Protein AF-0000000068948460 (afdb_homodimer)

Solvent-accessible surface area (backbone atoms only — not comparable to full-atom values): 25593 Å² total; per-residue (Å²): 112,71,64,58,38,42,52,25,38,50,47,55,55,41,51,54,50,47,38,38,73,64,47,49,71,36,30,69,65,55,46,13,61,72,62,70,48,58,57,69,59,41,47,48,51,50,51,50,37,36,75,71,16,40,33,46,70,44,74,59,69,61,24,33,40,72,32,43,29,52,32,54,46,27,47,52,35,49,69,41,37,93,54,56,53,72,43,44,67,58,47,51,52,50,19,66,74,63,40,28,12,25,36,36,31,31,71,51,90,83,24,24,32,29,49,40,60,43,67,24,77,47,92,79,49,45,82,80,54,31,23,42,74,42,52,31,81,34,31,22,43,22,38,16,50,52,44,71,44,54,68,68,56,42,53,57,66,48,58,92,54,84,46,78,68,69,30,94,56,25,67,50,47,68,67,60,43,51,50,51,35,55,55,21,52,75,71,60,40,22,74,26,74,9,13,61,42,70,62,36,21,29,39,9,33,55,41,62,54,83,76,32,70,34,17,41,28,44,30,25,43,37,84,61,33,73,76,38,46,70,60,46,46,52,54,47,50,52,48,45,54,50,53,39,51,57,58,59,47,70,75,100,113,72,64,58,39,42,51,25,37,51,46,53,54,42,50,54,50,46,37,40,73,64,47,48,71,36,29,70,65,56,48,14,62,72,64,70,50,58,56,70,60,42,47,46,52,48,50,52,38,35,76,70,16,41,32,45,69,44,75,60,69,60,24,34,40,73,33,42,29,53,32,53,46,26,46,52,35,50,69,40,36,92,53,56,55,74,42,44,67,58,47,50,51,52,19,66,74,65,41,28,14,26,36,36,30,31,72,51,92,83,23,25,32,27,51,40,62,44,68,24,77,48,93,78,53,45,81,80,56,31,24,42,74,42,51,30,81,34,30,23,42,21,37,16,51,52,44,72,44,53,69,69,56,42,52,58,66,49,57,92,54,84,46,77,69,70,30,92,55,25,65,50,46,68,66,60,43,52,51,52,35,53,54,20,53,75,72,60,41,21,76,26,75,8,14,61,43,70,62,35,20,30,38,9,32,54,42,60,55,83,75,33,70,32,17,41,30,43,30,23,43,38,83,61,35,72,76,36,45,71,63,46,45,53,53,49,48,52,49,45,53,51,53,40,51,57,58,58,48,71,74,102

Organism: Cupriavidus necator (strain ATCC 17699 / DSM 428 / KCTC 22496 / NCIMB 10442 / H16 / Stanier 337) (NCBI:txid381666)

Radius of gyration: 26.96 Å; Cα contacts (8 Å, |Δi|>4): 967; chains: 2; bounding box: 50×81×61 Å

pLDDT: mean 92.2, std 10.58, range [28.61, 98.75]

Secondary structure (DSSP, 8-state):
-HHHHHHHHHHHHHHHHHHHHH-S-B-HHHHHHHHT--HHHHHHHHHHHHHTTSEEEETTTTEEEE-THHHHHHHHHHHT-TTHHHHHHHHHHHHHHH-SEEEEEEEETTEEEEEEEE--SSSS-----TT-EEETTTSHHHHHHHHTS-HHHHHHHHTT-----SSTT----HHHHHHHHHHHHHHT-EEEESSSSTTEEEEEEEEEETTEEEEEEEEEEHHHHHHHHHHHHHHHHHHHHHHHHHHHHTT-/-HHHHHHHHHHHHHHHHHHHHH-S-B-HHHHHHHTT--HHHHHHHHHHHHHTTSEEEETTTTEEEE-THHHHHHHHHHTT-TTHHHHHHHHHHHHHHH-SEEEEEEEETTEEEEEEEE--SSSS-----TT-EEETTTSHHHHHHHHTS-HHHHHHHHTT-----SSTT----HHHHHHHHHHHHHHT-EEEESSSSTTEEEEEEEEEETTEEEEEEEEEEHHHHHHHHHHHHHHHHHHHHHHHHHHHHTT-

Sequence (504 aa):
MSGVTVTAIERVIDILEAFQANQRPLSLTELAEAIDIPKSTCHAIVSTLMARGYLYSLTRPRALYPTRRIYDVARDITEKDPFVERATPVLERLRDATRETVILGKRQGESVIYLQVIEGVHAIRYTAKPGEFKPLHSSSIGKAILGGLKEQELRGWLAGRELPAITMATKTDPEALVRDIQESRRAGYFVTRGENVSDVWAVATFLTLNNETLAIAVAGPKNRMETCIPECAKVLVATCSFLSRQVAGNHAMSGVTVTAIERVIDILEAFQANQRPLSLTELAEAIDIPKSTCHAIVSTLMARGYLYSLTRPRALYPTRRIYDVARDITEKDPFVERATPVLERLRDATRETVILGKRQGESVIYLQVIEGVHAIRYTAKPGEFKPLHSSSIGKAILGGLKEQELRGWLAGRELPAITMATKTDPEALVRDIQESRRAGYFVTRGENVSDVWAVATFLTLNNETLAIAVAGPKNRMETCIPECAKVLVATCSFLSRQVAGNHA

Foldseek 3Di:
DVVVVVVLVVLLVQQVVLCVVVVDWAALVRSCVSSVHDSVSSCVSVVVCVVVQQKDFDVVPTTIDGDCVVVVVVVVVLCVDPDCVLLVVLQVVLLVVLQAKKWKWADDPQWIFTQDIDGGDDPAYDDDDGGDTHGLQQDQFSLQNLLPDDPVVSVVVPVPDFDDQQDPQADGDSVVSSVQSVVCNVVQKHKHQCRNHNQKIKIKHWADAPNGIMMMMGMTGNVSCVVCVVVSNVSRSVSRVVSNVVRVVVVD/DVVVVVVLVVLLVQQVVLCVVVVDWAALVRSCVSSVHDSVSSVVSVVVCVVVQQKDFDVVPTTIDGDCVVVVVVVVVLCVDPDCVLLVVLQVVLLVVLLAKKWKWADDPQWIFTQDIDGGDDPAYDDDDGGDTHGLQQDQFSLQNLLPDDPVVSVVVVVPDFDDQQDPQADGDSVVSSVQSVVQNVVQKHKHDCRNHNQKIKIKHWADAPNGIMMMMGMTGNVSCVVCVVVSNVSRSVSRVVSNVVRVVVVD

Nearest PDB structures (foldseek):
  2ia2-assembly3_D  TM=8.130E-01  e=1.256E-18  Rhodococcus jostii RHA1
  2ia2-assembly1_A  TM=6.547E-01  e=3.029E-18  Rhodococcus jostii RHA1
  3r4k-assembly1_B  TM=6.629E-01  e=1.476E-17  Ruegeria sp. TM1040
  2ia2-assembly3_B  TM=6.607E-01  e=3.356E-17  Rhodococcus jostii RHA1
  2g7u-assembly1_A  TM=6.391E-01  e=4.002E-17  Rhodococcus jostii RHA1

Structure (mmCIF, N/CA/C/O backbone):
data_AF-0000000068948460-model_v1
#
loop_
_entity.id
_entity.type
_entity.pdbx_description
1 polymer 'Transcriptional regulator'
#
loop_
_atom_site.group_PDB
_atom_site.id
_atom_site.type_symbol
_atom_site.label_atom_id
_atom_site.label_alt_id
_atom_site.label_comp_id
_atom_site.label_asym_id
_atom_site.label_entity_id
_atom_site.label_seq_id
_atom_site.pdbx_PDB_ins_code
_atom_site.Cartn_x
_atom_site.Cartn_y
_atom_site.Cartn_z
_atom_site.occupancy
_atom_site.B_iso_or_equiv
_atom_site.auth_seq_id
_atom_site.auth_comp_id
_atom_site.auth_asym_id
_atom_site.auth_atom_id
_atom_site.pdbx_PDB_model_num
ATOM 1 N N . MET A 1 1 ? 28.297 0.39 -9.852 1 42.97 1 MET A N 1
ATOM 2 C CA . MET A 1 1 ? 27.172 1.278 -10.117 1 42.97 1 MET A CA 1
ATOM 3 C C . MET A 1 1 ? 25.859 0.529 -9.992 1 42.97 1 MET A C 1
ATOM 5 O O . MET A 1 1 ? 24.906 1.023 -9.375 1 42.97 1 MET A O 1
ATOM 9 N N . SER A 1 2 ? 25.734 -0.69 -10.68 1 52.06 2 SER A N 1
ATOM 10 C CA . SER A 1 2 ? 24.562 -1.553 -10.703 1 52.06 2 SER A CA 1
ATOM 11 C C . SER A 1 2 ? 24.266 -2.117 -9.312 1 52.06 2 SER A C 1
ATOM 13 O O . SER A 1 2 ? 23.125 -2.127 -8.875 1 52.06 2 SER A O 1
ATOM 15 N N . GLY A 1 3 ? 25.328 -2.436 -8.586 1 53.69 3 GLY A N 1
ATOM 16 C CA . GLY A 1 3 ? 25.219 -3.027 -7.258 1 53.69 3 GLY A CA 1
ATOM 17 C C . GLY A 1 3 ? 24.688 -2.062 -6.215 1 53.69 3 GLY A C 1
ATOM 18 O O . GLY A 1 3 ? 23.859 -2.434 -5.383 1 53.69 3 GLY A O 1
ATOM 19 N N . VAL A 1 4 ? 25.188 -0.771 -6.285 1 52.81 4 VAL A N 1
ATOM 20 C CA . VAL A 1 4 ? 24.797 0.245 -5.316 1 52.81 4 VAL A CA 1
ATOM 21 C C . VAL A 1 4 ? 23.312 0.573 -5.477 1 52.81 4 VAL A C 1
ATOM 23 O O . VAL A 1 4 ? 22.594 0.731 -4.488 1 52.81 4 VAL A O 1
ATOM 26 N N . THR A 1 5 ? 22.938 0.615 -6.727 1 59.31 5 THR A N 1
ATOM 27 C CA . THR A 1 5 ? 21.547 0.911 -7.02 1 59.31 5 THR A CA 1
ATOM 28 C C . THR A 1 5 ? 20.625 -0.177 -6.461 1 59.31 5 THR A C 1
ATOM 30 O O . THR A 1 5 ? 19.609 0.122 -5.848 1 59.31 5 THR A O 1
ATOM 33 N N . VAL A 1 6 ? 21.125 -1.423 -6.527 1 62.31 6 VAL A N 1
ATOM 34 C CA . VAL A 1 6 ? 20.344 -2.557 -6.043 1 62.31 6 VAL A CA 1
ATOM 35 C C . VAL A 1 6 ? 20.203 -2.479 -4.527 1 62.31 6 VAL A C 1
ATOM 37 O O . VAL A 1 6 ? 19.109 -2.691 -3.986 1 62.31 6 VAL A O 1
ATOM 40 N N . THR A 1 7 ? 21.297 -2.076 -3.943 1 70.5 7 THR A N 1
ATOM 41 C CA . THR A 1 7 ? 21.297 -2.027 -2.486 1 70.5 7 THR A CA 1
ATOM 42 C C . THR A 1 7 ? 20.344 -0.954 -1.979 1 70.5 7 THR A C 1
ATOM 44 O O . THR A 1 7 ? 19.578 -1.186 -1.031 1 70.5 7 THR A O 1
ATOM 47 N N . ALA A 1 8 ? 20.375 0.168 -2.65 1 70.31 8 ALA A N 1
ATOM 48 C CA . ALA A 1 8 ? 19.531 1.269 -2.195 1 70.31 8 ALA A CA 1
ATOM 49 C C . ALA A 1 8 ? 18.062 0.947 -2.404 1 70.31 8 ALA A C 1
ATOM 51 O O . ALA A 1 8 ? 17.219 1.291 -1.57 1 70.31 8 ALA A O 1
ATOM 52 N N . ILE A 1 9 ? 17.734 0.238 -3.457 1 73.88 9 ILE A N 1
ATOM 53 C CA . ILE A 1 9 ? 16.375 -0.184 -3.746 1 73.88 9 ILE A CA 1
ATOM 54 C C . ILE A 1 9 ? 15.867 -1.093 -2.631 1 73.88 9 ILE A C 1
ATOM 56 O O . ILE A 1 9 ? 14.758 -0.905 -2.123 1 73.88 9 ILE A O 1
ATOM 60 N N . GLU A 1 10 ? 16.688 -1.976 -2.238 1 84.12 10 GLU A N 1
ATOM 61 C CA . GLU A 1 10 ? 16.328 -2.93 -1.193 1 84.12 10 GLU A CA 1
ATOM 62 C C . GLU A 1 10 ? 16.047 -2.221 0.13 1 84.12 10 GLU A C 1
ATOM 64 O O . GLU A 1 10 ? 15.172 -2.631 0.892 1 84.12 10 GLU A O 1
ATOM 69 N N . ARG A 1 11 ? 16.656 -1.137 0.265 1 86.81 11 ARG A N 1
ATOM 70 C CA . ARG A 1 11 ? 16.547 -0.446 1.547 1 86.81 11 ARG A CA 1
ATOM 71 C C . ARG A 1 11 ? 15.18 0.2 1.713 1 86.81 11 ARG A C 1
ATOM 73 O O . ARG A 1 11 ? 14.633 0.23 2.816 1 86.81 11 ARG A O 1
ATOM 80 N N . VAL A 1 12 ? 14.617 0.706 0.635 1 89.19 12 VAL A N 1
ATOM 81 C CA . VAL A 1 12 ? 13.297 1.318 0.719 1 89.19 12 VAL A CA 1
ATOM 82 C C . VAL A 1 12 ? 12.258 0.264 1.109 1 89.19 12 VAL A C 1
ATOM 84 O O . VAL A 1 12 ? 11.438 0.492 2.002 1 89.19 12 VAL A O 1
ATOM 87 N N . ILE A 1 13 ? 12.359 -0.851 0.487 1 92.25 13 ILE A N 1
ATOM 88 C CA . ILE A 1 13 ? 11.461 -1.96 0.782 1 92.25 13 ILE A CA 1
ATOM 89 C C . ILE A 1 13 ? 11.672 -2.428 2.221 1 92.25 13 ILE A C 1
ATOM 91 O O . ILE A 1 13 ? 10.703 -2.658 2.953 1 92.25 13 ILE A O 1
ATOM 95 N N . ASP A 1 14 ? 12.93 -2.521 2.617 1 94.38 14 ASP A N 1
ATOM 96 C CA . ASP A 1 14 ? 13.266 -2.938 3.977 1 94.38 14 ASP A CA 1
ATOM 97 C C . ASP A 1 14 ? 12.648 -1.994 5.008 1 94.38 14 ASP A C 1
ATOM 99 O O . ASP A 1 14 ? 12.172 -2.436 6.055 1 94.38 14 ASP A O 1
ATOM 103 N N . ILE A 1 15 ? 12.617 -0.744 4.723 1 94.25 15 ILE A N 1
ATOM 104 C CA . ILE A 1 15 ? 12.062 0.254 5.629 1 94.25 15 ILE A CA 1
ATOM 105 C C . ILE A 1 15 ? 10.562 0.035 5.785 1 94.25 15 ILE A C 1
ATOM 107 O O . ILE A 1 15 ? 10.039 0.006 6.902 1 94.25 15 ILE A O 1
ATOM 111 N N . LEU A 1 16 ? 9.906 -0.125 4.676 1 94.75 16 LEU A N 1
ATOM 112 C CA . LEU A 1 16 ? 8.461 -0.341 4.727 1 94.75 16 LEU A CA 1
ATOM 113 C C . LEU A 1 16 ? 8.133 -1.637 5.457 1 94.75 16 LEU A C 1
ATOM 115 O O . LEU A 1 16 ? 7.219 -1.671 6.285 1 94.75 16 LEU A O 1
ATOM 119 N N . GLU A 1 17 ? 8.891 -2.645 5.188 1 96 17 GLU A N 1
ATOM 120 C CA . GLU A 1 17 ? 8.664 -3.93 5.84 1 96 17 GLU A CA 1
ATOM 121 C C . GLU A 1 17 ? 8.977 -3.854 7.332 1 96 17 GLU A C 1
ATOM 123 O O . GLU A 1 17 ? 8.367 -4.555 8.141 1 96 17 GLU A O 1
ATOM 128 N N . ALA A 1 18 ? 9.938 -3.037 7.73 1 96.88 18 ALA A N 1
ATOM 129 C CA . ALA A 1 18 ? 10.227 -2.822 9.148 1 96.88 18 ALA A CA 1
ATOM 130 C C . ALA A 1 18 ? 9.023 -2.223 9.867 1 96.88 18 ALA A C 1
ATOM 132 O O . ALA A 1 18 ? 8.688 -2.646 10.977 1 96.88 18 ALA A O 1
ATOM 133 N N . PHE A 1 19 ? 8.391 -1.254 9.258 1 97.12 19 PHE A N 1
ATOM 134 C CA . PHE A 1 19 ? 7.195 -0.672 9.859 1 97.12 19 PHE A CA 1
ATOM 135 C C . PHE A 1 19 ? 6.062 -1.688 9.898 1 97.12 19 PHE A C 1
ATOM 137 O O . PHE A 1 19 ? 5.293 -1.729 10.867 1 97.12 19 PHE A O 1
ATOM 144 N N . GLN A 1 20 ? 5.922 -2.457 8.852 1 96.19 20 GLN A N 1
ATOM 145 C CA . GLN A 1 20 ? 4.914 -3.51 8.836 1 96.19 20 GLN A CA 1
ATOM 146 C C . GLN A 1 20 ? 5.109 -4.477 10 1 96.19 20 GLN A C 1
ATOM 148 O O . GLN A 1 20 ? 4.152 -4.824 10.695 1 96.19 20 GLN A O 1
ATOM 153 N N . ALA A 1 21 ? 6.336 -4.855 10.219 1 95.69 21 ALA A N 1
ATOM 154 C CA . ALA A 1 21 ? 6.672 -5.863 11.227 1 95.69 21 ALA A CA 1
ATOM 155 C C . ALA A 1 21 ? 6.492 -5.312 12.633 1 95.69 21 ALA A C 1
ATOM 157 O O . ALA A 1 21 ? 6.047 -6.031 13.539 1 95.69 21 ALA A O 1
ATOM 158 N N . ASN A 1 22 ? 6.848 -4.062 12.875 1 95 22 ASN A N 1
ATOM 159 C CA . ASN A 1 22 ? 6.859 -3.494 14.219 1 95 22 ASN A CA 1
ATOM 160 C C . ASN A 1 22 ? 5.504 -2.893 14.578 1 95 22 ASN A C 1
ATOM 162 O O . ASN A 1 22 ? 5.145 -2.83 15.758 1 95 22 ASN A O 1
ATOM 166 N N . GLN A 1 23 ? 4.805 -2.363 13.586 1 92.88 23 GLN A N 1
ATOM 167 C CA . GLN A 1 23 ? 3.438 -1.877 13.742 1 92.88 23 GLN A CA 1
ATOM 168 C C . GLN A 1 23 ? 3.373 -0.74 14.758 1 92.88 23 GLN A C 1
ATOM 170 O O . GLN A 1 23 ? 2.471 -0.703 15.594 1 92.88 23 GLN A O 1
ATOM 175 N N . ARG A 1 24 ? 4.379 0.032 14.828 1 93.69 24 ARG A N 1
ATOM 176 C CA . ARG A 1 24 ? 4.484 1.216 15.672 1 93.69 24 ARG A CA 1
ATOM 177 C C . ARG A 1 24 ? 5.5 2.205 15.109 1 93.69 24 ARG A C 1
ATOM 179 O O . ARG A 1 24 ? 6.324 1.843 14.266 1 93.69 24 ARG A O 1
ATOM 186 N N . PRO A 1 25 ? 5.477 3.484 15.578 1 96.31 25 PRO A N 1
ATOM 187 C CA . PRO A 1 25 ? 6.535 4.414 15.172 1 96.31 25 PRO A CA 1
ATOM 188 C C . PRO A 1 25 ? 7.926 3.949 15.609 1 96.31 25 PRO A C 1
ATOM 190 O O . PRO A 1 25 ? 8.078 3.363 16.688 1 96.31 25 PRO A O 1
ATOM 193 N N . LEU A 1 26 ? 8.891 4.234 14.789 1 97.56 26 LEU A N 1
ATOM 194 C CA . LEU A 1 26 ? 10.273 3.859 15.062 1 97.56 26 LEU A CA 1
ATOM 195 C C . LEU A 1 26 ? 11.188 5.078 15.008 1 97.56 26 LEU A C 1
ATOM 197 O O . LEU A 1 26 ? 11.031 5.938 14.141 1 97.56 26 LEU A O 1
ATOM 201 N N . SER A 1 27 ? 12.109 5.141 15.93 1 97.44 27 SER A N 1
ATOM 202 C CA . SER A 1 27 ? 13.156 6.152 15.82 1 97.44 27 SER A CA 1
ATOM 203 C C . SER A 1 27 ? 14.102 5.844 14.656 1 97.44 27 SER A C 1
ATOM 205 O O . SER A 1 27 ? 14.102 4.73 14.133 1 97.44 27 SER A O 1
ATOM 207 N N . LEU A 1 28 ? 14.836 6.871 14.336 1 96.5 28 LEU A N 1
ATOM 208 C CA . LEU A 1 28 ? 15.836 6.656 13.289 1 96.5 28 LEU A CA 1
ATOM 209 C C . LEU A 1 28 ? 16.797 5.539 13.68 1 96.5 28 LEU A C 1
ATOM 211 O O . LEU A 1 28 ? 17.172 4.711 12.844 1 96.5 28 LEU A O 1
ATOM 215 N N . THR A 1 29 ? 17.109 5.5 14.93 1 96.81 29 THR A N 1
ATOM 216 C CA . THR A 1 29 ? 18.031 4.48 15.438 1 96.81 29 THR A CA 1
ATOM 217 C C . THR A 1 29 ? 17.391 3.096 15.367 1 96.81 29 THR A C 1
ATOM 219 O O . THR A 1 29 ? 18 2.145 14.883 1 96.81 29 THR A O 1
ATOM 222 N N . GLU A 1 30 ? 16.172 2.967 15.812 1 97.25 30 GLU A N 1
ATOM 223 C CA . GLU A 1 30 ? 15.461 1.697 15.75 1 97.25 30 GLU A CA 1
ATOM 224 C C . GLU A 1 30 ? 15.305 1.216 14.312 1 97.25 30 GLU A C 1
ATOM 226 O O . GLU A 1 30 ? 15.43 0.021 14.039 1 97.25 30 GLU A O 1
ATOM 231 N N . LEU A 1 31 ? 15.039 2.133 13.477 1 96.38 31 LEU A N 1
ATOM 232 C CA . LEU A 1 31 ? 14.836 1.803 12.07 1 96.38 31 LEU A CA 1
ATOM 233 C C . LEU A 1 31 ? 16.141 1.303 11.445 1 96.38 31 LEU A C 1
ATOM 235 O O . LEU A 1 31 ? 16.141 0.285 10.75 1 96.38 31 LEU A O 1
ATOM 239 N N . ALA A 1 32 ? 17.219 1.997 11.711 1 96.38 32 ALA A N 1
ATOM 240 C CA . ALA A 1 32 ? 18.531 1.593 11.203 1 96.38 32 ALA A CA 1
ATOM 241 C C . ALA A 1 32 ? 18.906 0.201 11.703 1 96.38 32 ALA A C 1
ATOM 243 O O . ALA A 1 32 ? 19.422 -0.621 10.945 1 96.38 32 ALA A O 1
ATOM 244 N N . GLU A 1 33 ? 18.641 -0.071 12.961 1 96.75 33 GLU A N 1
ATOM 245 C CA . GLU A 1 33 ? 18.922 -1.374 13.555 1 96.75 33 GLU A CA 1
ATOM 246 C C . GLU A 1 33 ? 18.031 -2.461 12.953 1 96.75 33 GLU A C 1
ATOM 248 O O . GLU A 1 33 ? 18.516 -3.561 12.656 1 96.75 33 GLU A O 1
ATOM 253 N N . ALA A 1 34 ? 16.828 -2.123 12.703 1 94.56 34 ALA A N 1
ATOM 254 C CA . ALA A 1 34 ? 15.867 -3.096 12.195 1 94.56 34 ALA A CA 1
ATOM 255 C C . ALA A 1 34 ? 16.266 -3.576 10.797 1 94.56 34 ALA A C 1
ATOM 257 O O . ALA A 1 34 ? 16.016 -4.73 10.438 1 94.56 34 ALA A O 1
ATOM 258 N N . ILE A 1 35 ? 16.875 -2.672 10.023 1 92.75 35 ILE A N 1
ATOM 259 C CA . ILE A 1 35 ? 17.172 -3.074 8.648 1 92.75 35 ILE A CA 1
ATOM 260 C C . ILE A 1 35 ? 18.672 -3.227 8.461 1 92.75 35 ILE A C 1
ATOM 262 O O . ILE A 1 35 ? 19.156 -3.385 7.332 1 92.75 35 ILE A O 1
ATOM 266 N N . ASP A 1 36 ? 19.438 -3.127 9.523 1 93.38 36 ASP A N 1
ATOM 267 C CA . ASP A 1 36 ? 20.859 -3.416 9.617 1 93.38 36 ASP A CA 1
ATOM 268 C C . ASP A 1 36 ? 21.656 -2.545 8.648 1 93.38 36 ASP A C 1
ATOM 270 O O . ASP A 1 36 ? 22.422 -3.059 7.832 1 93.38 36 ASP A O 1
ATOM 274 N N . ILE A 1 37 ? 21.516 -1.209 8.742 1 90.75 37 ILE A N 1
ATOM 275 C CA . ILE A 1 37 ? 22.297 -0.26 7.949 1 90.75 37 ILE A CA 1
ATOM 276 C C . ILE A 1 37 ? 22.797 0.871 8.844 1 90.75 37 ILE A C 1
ATOM 278 O O . ILE A 1 37 ? 22.25 1.102 9.93 1 90.75 37 ILE A O 1
ATOM 282 N N . PRO A 1 38 ? 23.891 1.511 8.375 1 92.12 38 PRO A N 1
ATOM 283 C CA . PRO A 1 38 ? 24.359 2.668 9.141 1 92.12 38 PRO A CA 1
ATOM 284 C C . PRO A 1 38 ? 23.297 3.754 9.281 1 92.12 38 PRO A C 1
ATOM 286 O O . PRO A 1 38 ? 22.516 3.988 8.344 1 92.12 38 PRO A O 1
ATOM 289 N N . LYS A 1 39 ? 23.297 4.43 10.422 1 93.38 39 LYS A N 1
ATOM 290 C CA . LYS A 1 39 ? 22.312 5.473 10.727 1 93.38 39 LYS A CA 1
ATOM 291 C C . LYS A 1 39 ? 22.344 6.578 9.68 1 93.38 39 LYS A C 1
ATOM 293 O O . LYS A 1 39 ? 21.297 7.137 9.328 1 93.38 39 LYS A O 1
ATOM 298 N N . SER A 1 40 ? 23.469 6.883 9.18 1 90.94 40 SER A N 1
ATOM 299 C CA . SER A 1 40 ? 23.594 7.945 8.188 1 90.94 40 SER A CA 1
ATOM 300 C C . SER A 1 40 ? 22.875 7.582 6.891 1 90.94 40 SER A C 1
ATOM 302 O O . SER A 1 40 ? 22.219 8.422 6.281 1 90.94 40 SER A O 1
ATOM 304 N N . THR A 1 41 ? 23.047 6.355 6.5 1 87.06 41 THR A N 1
ATOM 305 C CA . THR A 1 41 ? 22.359 5.863 5.309 1 87.06 41 THR A CA 1
ATOM 306 C C . THR A 1 41 ? 20.844 5.844 5.527 1 87.06 41 THR A C 1
ATOM 308 O O . THR A 1 41 ? 20.078 6.254 4.652 1 87.06 41 THR A O 1
ATOM 311 N N . CYS A 1 42 ? 20.5 5.398 6.668 1 92.5 42 CYS A N 1
ATOM 312 C CA . CYS A 1 42 ? 19.078 5.379 7.008 1 92.5 42 CYS A CA 1
ATOM 313 C C . CYS A 1 42 ? 18.5 6.785 6.969 1 92.5 42 CYS A C 1
ATOM 315 O O . CYS A 1 42 ? 17.391 6.984 6.465 1 92.5 42 CYS A O 1
ATOM 317 N N . HIS A 1 43 ? 19.234 7.707 7.453 1 92.62 43 HIS A N 1
ATOM 318 C CA . HIS A 1 43 ? 18.781 9.094 7.469 1 92.62 43 HIS A CA 1
ATOM 319 C C . HIS A 1 43 ? 18.531 9.609 6.055 1 92.62 43 HIS A C 1
ATOM 321 O O . HIS A 1 43 ? 17.547 10.312 5.809 1 92.62 43 HIS A O 1
ATOM 327 N N . ALA A 1 44 ? 19.391 9.258 5.184 1 89.69 44 ALA A N 1
ATOM 328 C CA . ALA A 1 44 ? 19.25 9.711 3.805 1 89.69 44 ALA A CA 1
ATOM 329 C C . ALA A 1 44 ? 17.984 9.156 3.168 1 89.69 44 ALA A C 1
ATOM 331 O O . ALA A 1 44 ? 17.25 9.875 2.477 1 89.69 44 ALA A O 1
ATOM 332 N N . ILE A 1 45 ? 17.719 7.895 3.385 1 90.75 45 ILE A N 1
ATOM 333 C CA . ILE A 1 45 ? 16.547 7.238 2.838 1 90.75 45 ILE A CA 1
ATOM 334 C C . ILE A 1 45 ? 15.281 7.852 3.447 1 90.75 45 ILE A C 1
ATOM 336 O O . ILE A 1 45 ? 14.359 8.227 2.727 1 90.75 45 ILE A O 1
ATOM 340 N N . VAL A 1 46 ? 15.352 8 4.715 1 93.56 46 VAL A N 1
ATOM 341 C CA . VAL A 1 46 ? 14.219 8.531 5.461 1 93.56 46 VAL A CA 1
ATOM 342 C C . VAL A 1 46 ? 13.938 9.977 5.031 1 93.56 46 VAL A C 1
ATOM 344 O O . VAL A 1 46 ? 12.789 10.359 4.828 1 93.56 46 VAL A O 1
ATOM 347 N N . SER A 1 47 ? 14.984 10.758 4.895 1 93.69 47 SER A N 1
ATOM 348 C CA . SER A 1 47 ? 14.828 12.148 4.477 1 93.69 47 SER A CA 1
ATOM 349 C C . SER A 1 47 ? 14.148 12.25 3.115 1 93.69 47 SER A C 1
ATOM 351 O O . SER A 1 47 ? 13.281 13.102 2.906 1 93.69 47 SER A O 1
ATOM 353 N N . THR A 1 48 ? 14.508 11.383 2.246 1 91.31 48 THR A N 1
ATOM 354 C CA . THR A 1 48 ? 13.906 11.367 0.916 1 91.31 48 THR A CA 1
ATOM 355 C C . THR A 1 48 ? 12.438 10.977 0.992 1 91.31 48 THR A C 1
ATOM 357 O O . THR A 1 48 ? 11.586 11.617 0.371 1 91.31 48 THR A O 1
ATOM 360 N N . LEU A 1 49 ? 12.148 9.93 1.743 1 93.75 49 LEU A N 1
ATOM 361 C CA . LEU A 1 49 ? 10.773 9.469 1.887 1 93.75 49 LEU A CA 1
ATOM 362 C C . LEU A 1 49 ? 9.906 10.531 2.555 1 93.75 49 LEU A C 1
ATOM 364 O O . LEU A 1 49 ? 8.727 10.672 2.223 1 93.75 49 LEU A O 1
ATOM 368 N N . MET A 1 50 ? 10.461 11.273 3.48 1 94.81 50 MET A N 1
ATOM 369 C CA . MET A 1 50 ? 9.742 12.367 4.133 1 94.81 50 MET A CA 1
ATOM 370 C C . MET A 1 50 ? 9.469 13.5 3.15 1 94.81 50 MET A C 1
ATOM 372 O O . MET A 1 50 ? 8.359 14.039 3.109 1 94.81 50 MET A O 1
ATOM 376 N N . ALA A 1 51 ? 10.477 13.828 2.391 1 93 51 ALA A N 1
ATOM 377 C CA . ALA A 1 51 ? 10.344 14.914 1.424 1 93 51 ALA A CA 1
ATOM 378 C C . ALA A 1 51 ? 9.289 14.586 0.373 1 93 51 ALA A C 1
ATOM 380 O O . ALA A 1 51 ? 8.633 15.492 -0.161 1 93 51 ALA A O 1
ATOM 381 N N . ARG A 1 52 ? 9.07 13.328 0.152 1 92.81 52 ARG A N 1
ATOM 382 C CA . ARG A 1 52 ? 8.117 12.898 -0.861 1 92.81 52 ARG A CA 1
ATOM 383 C C . ARG A 1 52 ? 6.754 12.609 -0.24 1 92.81 52 ARG A C 1
ATOM 385 O O . ARG A 1 52 ? 5.83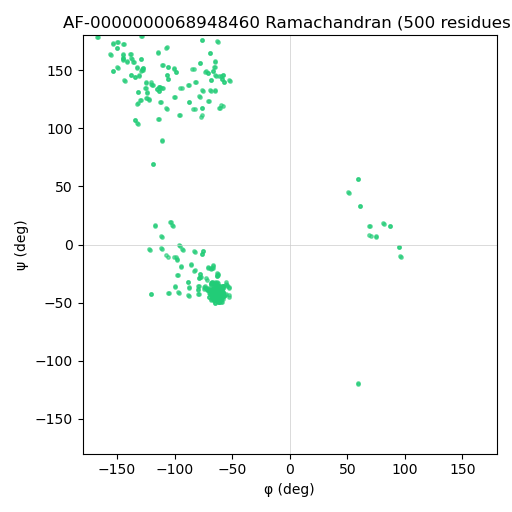6 12.156 -0.928 1 92.81 52 ARG A O 1
ATOM 392 N N . GLY A 1 53 ? 6.625 12.766 1.072 1 95.56 53 GLY A N 1
ATOM 393 C CA . GLY A 1 53 ? 5.34 12.656 1.742 1 95.56 53 GLY A CA 1
ATOM 394 C C . GLY A 1 53 ? 4.988 11.242 2.139 1 95.56 53 GLY A C 1
ATOM 395 O O . GLY A 1 53 ? 3.83 10.945 2.447 1 95.56 53 GLY A O 1
ATOM 396 N N . TYR A 1 54 ? 5.949 10.281 2.158 1 96.12 54 TYR A N 1
ATOM 397 C CA . TYR A 1 54 ? 5.672 8.883 2.463 1 96.12 54 TYR A CA 1
ATOM 398 C C . TYR A 1 54 ? 5.898 8.594 3.941 1 96.12 54 TYR A C 1
ATOM 400 O O . TYR A 1 54 ? 5.445 7.566 4.453 1 96.12 54 TYR A O 1
ATOM 408 N N . LEU A 1 55 ? 6.668 9.477 4.621 1 96.88 55 LEU A N 1
ATOM 409 C CA . LEU A 1 55 ? 6.898 9.375 6.059 1 96.88 55 LEU A CA 1
ATOM 410 C C . LEU A 1 55 ? 6.594 10.703 6.75 1 96.88 55 LEU A C 1
ATOM 412 O O . LEU A 1 55 ? 6.727 11.766 6.145 1 96.88 55 LEU A O 1
ATOM 416 N N . TYR A 1 56 ? 6.184 10.602 7.957 1 95.56 56 TYR A N 1
ATOM 417 C CA . TYR A 1 56 ? 6.109 11.773 8.812 1 95.56 56 TYR A CA 1
ATOM 418 C C . TYR A 1 56 ? 6.805 11.523 10.148 1 95.56 56 TYR A C 1
ATOM 420 O O . TYR A 1 56 ? 7.059 10.367 10.516 1 95.56 56 TYR A O 1
ATOM 428 N N . SER A 1 57 ? 7.148 12.586 10.805 1 94.88 57 SER A N 1
ATOM 429 C CA . SER A 1 57 ? 7.891 12.484 12.055 1 94.88 57 SER A CA 1
ATOM 430 C C . SER A 1 57 ? 7 12.805 13.25 1 94.88 57 SER A C 1
ATOM 432 O O . SER A 1 57 ? 6.043 13.578 13.133 1 94.88 57 SER A O 1
ATOM 434 N N . LEU A 1 58 ? 7.246 12.164 14.312 1 93.25 58 LEU A N 1
ATOM 435 C CA . LEU A 1 58 ? 6.707 12.492 15.625 1 93.25 58 LEU A CA 1
ATOM 436 C C . LEU A 1 58 ? 7.734 13.234 16.469 1 93.25 58 LEU A C 1
ATOM 438 O O . LEU A 1 58 ? 8.938 13.031 16.312 1 93.25 58 LEU A O 1
ATOM 442 N N . THR A 1 59 ? 7.27 14.055 17.359 1 89.69 59 THR A N 1
ATOM 443 C CA . THR A 1 59 ? 8.172 14.922 18.109 1 89.69 59 THR A CA 1
ATOM 444 C C . THR A 1 59 ? 8.508 14.297 19.453 1 89.69 59 THR A C 1
ATOM 446 O O . THR A 1 59 ? 9.648 14.398 19.922 1 89.69 59 THR A O 1
ATOM 449 N N . ARG A 1 60 ? 7.516 13.695 20.156 1 84.81 60 ARG A N 1
ATOM 450 C CA . ARG A 1 60 ? 7.766 13.195 21.516 1 84.81 60 ARG A CA 1
ATOM 451 C C . ARG A 1 60 ? 7.184 11.797 21.688 1 84.81 60 ARG A C 1
ATOM 453 O O . ARG A 1 60 ? 5.98 11.641 21.891 1 84.81 60 ARG A O 1
ATOM 460 N N . PRO A 1 61 ? 8.125 10.852 21.734 1 87.5 61 PRO A N 1
ATOM 461 C CA . PRO A 1 61 ? 9.531 10.812 21.344 1 87.5 61 PRO A CA 1
ATOM 462 C C . PRO A 1 61 ? 9.727 10.969 19.828 1 87.5 61 PRO A C 1
ATOM 464 O O . PRO A 1 61 ? 8.797 10.719 19.062 1 87.5 61 PRO A O 1
ATOM 467 N N . ARG A 1 62 ? 10.859 11.391 19.453 1 93.19 62 ARG A N 1
ATOM 468 C CA . ARG A 1 62 ? 11.164 11.5 18.031 1 93.19 62 ARG A CA 1
ATOM 469 C C . ARG A 1 62 ? 11.078 10.141 17.344 1 93.19 62 ARG A C 1
ATOM 471 O O . ARG A 1 62 ? 11.781 9.203 17.719 1 93.19 62 ARG A O 1
ATOM 478 N N . ALA A 1 63 ? 10.219 10.039 16.453 1 96.38 63 ALA A N 1
ATOM 479 C CA . ALA A 1 63 ? 10 8.797 15.711 1 96.38 63 ALA A CA 1
ATOM 480 C C . ALA A 1 63 ? 9.414 9.078 14.328 1 96.38 63 ALA A C 1
ATOM 482 O O . ALA A 1 63 ? 9.203 10.234 13.969 1 96.38 63 ALA A O 1
ATOM 483 N N . LEU A 1 64 ? 9.344 8.047 13.602 1 96.69 64 LEU A N 1
ATOM 484 C CA . LEU A 1 64 ? 8.844 8.117 12.234 1 96.69 64 LEU A CA 1
ATOM 485 C C . LEU A 1 64 ? 7.727 7.105 12.008 1 96.69 64 LEU A C 1
ATOM 487 O O . LEU A 1 64 ? 7.711 6.039 12.625 1 96.69 64 LEU A O 1
ATOM 491 N N . TYR A 1 65 ? 6.895 7.469 11.094 1 96.94 65 TYR A N 1
ATOM 492 C CA . TYR A 1 65 ? 5.879 6.523 10.656 1 96.94 65 TYR A CA 1
ATOM 493 C C . TYR A 1 65 ? 5.438 6.82 9.227 1 96.94 65 TYR A C 1
ATOM 495 O O . TYR A 1 65 ? 5.492 7.969 8.781 1 96.94 65 TYR A O 1
ATOM 503 N N . PRO A 1 66 ? 5.059 5.789 8.5 1 97.12 66 PRO A N 1
ATOM 504 C CA . PRO A 1 66 ? 4.574 6.027 7.133 1 97.12 66 PRO A CA 1
ATOM 505 C C . PRO A 1 66 ? 3.23 6.754 7.102 1 97.12 66 PRO A C 1
ATOM 507 O O . PRO A 1 66 ? 2.373 6.508 7.953 1 97.12 66 PRO A O 1
ATOM 510 N N . THR A 1 67 ? 3.051 7.703 6.105 1 96.06 67 THR A N 1
ATOM 511 C CA . THR A 1 67 ? 1.744 8.305 5.863 1 96.06 67 THR A CA 1
ATOM 512 C C . THR A 1 67 ? 0.833 7.336 5.117 1 96.06 67 THR A C 1
ATOM 514 O O . THR A 1 67 ? 1.274 6.273 4.676 1 96.06 67 THR A O 1
ATOM 517 N N . ARG A 1 68 ? -0.412 7.691 4.895 1 95.06 68 ARG A N 1
ATOM 518 C CA . ARG A 1 68 ? -1.388 6.887 4.168 1 95.06 68 ARG A CA 1
ATOM 519 C C . ARG A 1 68 ? -1.12 6.926 2.668 1 95.06 68 ARG A C 1
ATOM 521 O O . ARG A 1 68 ? -1.726 6.168 1.904 1 95.06 68 ARG A O 1
ATOM 528 N N . ARG A 1 69 ? -0.201 7.699 2.256 1 95.12 69 ARG A N 1
ATOM 529 C CA . ARG A 1 69 ? 0.087 7.855 0.833 1 95.12 69 ARG A CA 1
ATOM 530 C C . ARG A 1 69 ? 0.453 6.516 0.198 1 95.12 69 ARG A C 1
ATOM 532 O O . ARG A 1 69 ? -0.011 6.195 -0.898 1 95.12 69 ARG A O 1
ATOM 539 N N . ILE A 1 70 ? 1.262 5.707 0.885 1 94.81 70 ILE A N 1
ATOM 540 C CA . ILE A 1 70 ? 1.689 4.43 0.329 1 94.81 70 ILE A CA 1
ATOM 541 C C . ILE A 1 70 ? 0.481 3.512 0.154 1 94.81 70 ILE A C 1
ATOM 543 O O . ILE A 1 70 ? 0.412 2.742 -0.806 1 94.81 70 ILE A O 1
ATOM 547 N N . TYR A 1 71 ? -0.475 3.6 1.05 1 95.06 71 TYR A N 1
ATOM 548 C CA . TYR A 1 71 ? -1.691 2.803 0.938 1 95.06 71 TYR A CA 1
ATOM 549 C C . TYR A 1 71 ? -2.506 3.219 -0.282 1 95.06 71 TYR A C 1
ATOM 551 O O . TYR A 1 71 ? -2.992 2.367 -1.031 1 95.06 71 TYR A O 1
ATOM 559 N N . ASP A 1 72 ? -2.645 4.504 -0.459 1 94.25 72 ASP A N 1
ATOM 560 C CA . ASP A 1 72 ? -3.406 5.008 -1.597 1 94.25 72 ASP A CA 1
ATOM 561 C C . ASP A 1 72 ? -2.76 4.594 -2.918 1 94.25 72 ASP A C 1
ATOM 563 O O . ASP A 1 72 ? -3.451 4.176 -3.85 1 94.25 72 ASP A O 1
ATOM 567 N N . VAL A 1 73 ? -1.465 4.676 -2.984 1 95.38 73 VAL A N 1
ATOM 568 C CA . VAL A 1 73 ? -0.728 4.25 -4.168 1 95.38 73 VAL A CA 1
ATOM 569 C C . VAL A 1 73 ? -0.965 2.762 -4.418 1 95.38 73 VAL A C 1
ATOM 571 O O . VAL A 1 73 ? -1.342 2.363 -5.523 1 95.38 73 VAL A O 1
ATOM 574 N N . ALA A 1 74 ? -0.799 1.966 -3.389 1 95.56 74 ALA A N 1
ATOM 575 C CA . ALA A 1 74 ? -0.95 0.518 -3.502 1 95.56 74 ALA A CA 1
ATOM 576 C C . ALA A 1 74 ? -2.381 0.143 -3.877 1 95.56 74 ALA A C 1
ATOM 578 O O . ALA A 1 74 ? -2.6 -0.774 -4.672 1 95.56 74 ALA A O 1
ATOM 579 N N . ARG A 1 75 ? -3.334 0.846 -3.307 1 94.69 75 ARG A N 1
ATOM 580 C CA . ARG A 1 75 ? -4.746 0.6 -3.592 1 94.69 75 ARG A CA 1
ATOM 581 C C . ARG A 1 75 ? -5.059 0.863 -5.062 1 94.69 75 ARG A C 1
ATOM 583 O O . ARG A 1 75 ? -5.664 0.023 -5.73 1 94.69 75 ARG A O 1
ATOM 590 N N . ASP A 1 76 ? -4.637 1.997 -5.555 1 94.88 76 ASP A N 1
ATOM 591 C CA . ASP A 1 76 ? -4.879 2.354 -6.949 1 94.88 76 ASP A CA 1
ATOM 592 C C . ASP A 1 76 ? -4.281 1.313 -7.895 1 94.88 76 ASP A C 1
ATOM 594 O O . ASP A 1 76 ? -4.902 0.95 -8.898 1 94.88 76 ASP A O 1
ATOM 598 N N . ILE A 1 77 ? -3.141 0.857 -7.602 1 95.31 77 ILE A N 1
ATOM 599 C CA . ILE A 1 77 ? -2.443 -0.142 -8.406 1 95.31 77 ILE A CA 1
ATOM 600 C C . ILE A 1 77 ? -3.221 -1.456 -8.383 1 95.31 77 ILE A C 1
ATOM 602 O O . ILE A 1 77 ? -3.498 -2.041 -9.43 1 95.31 77 ILE A O 1
ATOM 606 N N . THR A 1 78 ? -3.58 -1.906 -7.172 1 93.62 78 THR A N 1
ATOM 607 C CA . THR A 1 78 ? -4.211 -3.209 -6.992 1 93.62 78 THR A CA 1
ATOM 608 C C . THR A 1 78 ? -5.59 -3.24 -7.645 1 93.62 78 THR A C 1
ATOM 610 O O . THR A 1 78 ? -5.996 -4.266 -8.195 1 93.62 78 THR A O 1
ATOM 613 N N . GLU A 1 79 ? -6.301 -2.133 -7.629 1 92.88 79 GLU A N 1
ATOM 614 C CA . GLU A 1 79 ? -7.652 -2.035 -8.172 1 92.88 79 GLU A CA 1
ATOM 615 C C . GLU A 1 79 ? -7.648 -2.211 -9.688 1 92.88 79 GLU A C 1
ATOM 617 O O . GLU A 1 79 ? -8.688 -2.492 -10.289 1 92.88 79 GLU A O 1
ATOM 622 N N . LYS A 1 80 ? -6.492 -2.047 -10.297 1 93.56 80 LYS A N 1
ATOM 623 C CA . LYS A 1 80 ? -6.43 -2.107 -11.75 1 93.56 80 LYS A CA 1
ATOM 624 C C . LYS A 1 80 ? -5.562 -3.275 -12.219 1 93.56 80 LYS A C 1
ATOM 626 O O . LYS A 1 80 ? -5.09 -3.289 -13.359 1 93.56 80 LYS A O 1
ATOM 631 N N . ASP A 1 81 ? -5.316 -4.176 -11.312 1 93.31 81 ASP A N 1
ATOM 632 C CA . ASP A 1 81 ? -4.582 -5.379 -11.695 1 93.31 81 ASP A CA 1
ATOM 633 C C . ASP A 1 81 ? -5.293 -6.117 -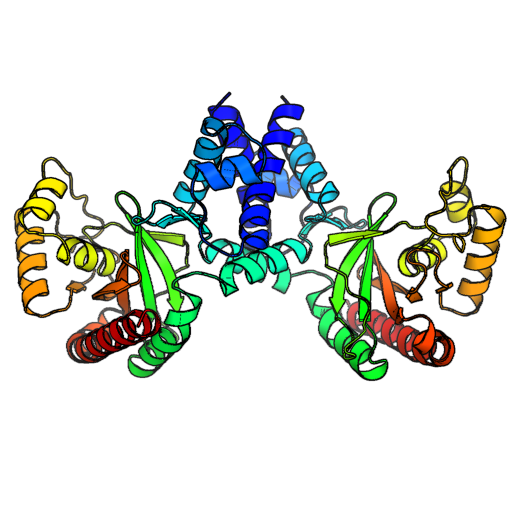12.828 1 93.31 81 ASP A C 1
ATOM 635 O O . ASP A 1 81 ? -6.516 -6.277 -12.797 1 93.31 81 ASP A O 1
ATOM 639 N N . PRO A 1 82 ? -4.598 -6.625 -13.773 1 90.25 82 PRO A N 1
ATOM 640 C CA . PRO A 1 82 ? -5.238 -7.23 -14.945 1 90.25 82 PRO A CA 1
ATOM 641 C C . PRO A 1 82 ? -5.926 -8.555 -14.617 1 90.25 82 PRO A C 1
ATOM 643 O O . PRO A 1 82 ? -6.785 -9.016 -15.383 1 90.25 82 PRO A O 1
ATOM 646 N N . PHE A 1 83 ? -5.609 -9.211 -13.578 1 89.81 83 PHE A N 1
ATOM 647 C CA . PHE A 1 83 ? -6.141 -10.539 -13.305 1 89.81 83 PHE A CA 1
ATOM 648 C C . PHE A 1 83 ? -6.902 -10.562 -11.984 1 89.81 83 PHE A C 1
ATOM 650 O O . PHE A 1 83 ? -8.023 -11.062 -11.922 1 89.81 83 PHE A O 1
ATOM 657 N N . VAL A 1 84 ? -6.328 -9.922 -11.016 1 91 84 VAL A N 1
ATOM 658 C CA . VAL A 1 84 ? -6.723 -10.133 -9.625 1 91 84 VAL A CA 1
ATOM 659 C C . VAL A 1 84 ? -8.109 -9.539 -9.391 1 91 84 VAL A C 1
ATOM 661 O O . VAL A 1 84 ? -8.969 -10.18 -8.766 1 91 84 VAL A O 1
ATOM 664 N N . GLU A 1 85 ? -8.289 -8.344 -9.891 1 86.25 85 GLU A N 1
ATOM 665 C CA . GLU A 1 85 ? -9.562 -7.672 -9.656 1 86.25 85 GLU A CA 1
ATOM 666 C C . GLU A 1 85 ? -10.734 -8.5 -10.188 1 86.25 85 GLU A C 1
ATOM 668 O O . GLU A 1 85 ? -11.734 -8.68 -9.492 1 86.25 85 GLU A O 1
ATOM 673 N N . ARG A 1 86 ? -10.594 -9.07 -11.289 1 86.19 86 ARG A N 1
ATOM 674 C CA . ARG A 1 86 ? -11.656 -9.836 -11.922 1 86.19 86 ARG A CA 1
ATOM 675 C C . ARG A 1 86 ? -11.773 -11.227 -11.305 1 86.19 86 ARG A C 1
ATOM 677 O O . ARG A 1 86 ? -12.875 -11.773 -11.203 1 86.19 86 ARG A O 1
ATOM 684 N N . ALA A 1 87 ? -10.703 -11.758 -10.961 1 92.56 87 ALA A N 1
ATOM 685 C CA . ALA A 1 87 ? -10.672 -13.133 -10.461 1 92.56 87 ALA A CA 1
ATOM 686 C C . ALA A 1 87 ? -11.148 -13.203 -9.016 1 92.56 87 ALA A C 1
ATOM 688 O O . ALA A 1 87 ? -11.688 -14.227 -8.586 1 92.56 87 ALA A O 1
ATOM 689 N N . THR A 1 88 ? -11.031 -12.148 -8.281 1 94.19 88 THR A N 1
ATOM 690 C CA . THR A 1 88 ? -11.172 -12.188 -6.828 1 94.19 88 THR A CA 1
ATOM 691 C C . THR A 1 88 ? -12.586 -12.602 -6.438 1 94.19 88 THR A C 1
ATOM 693 O O . THR A 1 88 ? -12.773 -13.5 -5.613 1 94.19 88 THR A O 1
ATOM 696 N N . PRO A 1 89 ? -13.625 -12.031 -7.031 1 94.56 89 PRO A N 1
ATOM 697 C CA . PRO A 1 89 ? -14.969 -12.484 -6.648 1 94.56 89 PRO A CA 1
ATOM 698 C C . PRO A 1 89 ? -15.188 -13.969 -6.922 1 94.56 89 PRO A C 1
ATOM 700 O O . PRO A 1 89 ? -15.875 -14.648 -6.152 1 94.56 89 PRO A O 1
ATOM 703 N N . VAL A 1 90 ? -14.648 -14.469 -7.973 1 95.44 90 VAL A N 1
ATOM 704 C CA . VAL A 1 90 ? -14.789 -15.875 -8.344 1 95.44 90 VAL A CA 1
ATOM 705 C C . VAL A 1 90 ? -13.992 -16.75 -7.367 1 95.44 90 VAL A C 1
ATOM 707 O O . VAL A 1 90 ? -14.461 -17.797 -6.938 1 95.44 90 VAL A O 1
ATOM 710 N N . LEU A 1 91 ? -12.836 -16.281 -6.988 1 97.06 91 LEU A N 1
ATOM 711 C CA . LEU A 1 91 ? -12 -17 -6.031 1 97.06 91 LEU A CA 1
ATOM 712 C C . LEU A 1 91 ? -12.656 -17.047 -4.656 1 97.06 91 LEU A C 1
ATOM 714 O O . LEU A 1 91 ? -12.539 -18.047 -3.941 1 97.06 91 LEU A O 1
ATOM 718 N N . GLU A 1 92 ? -13.305 -15.953 -4.277 1 96.88 92 GLU A N 1
ATOM 719 C CA . GLU A 1 92 ? -14.023 -15.914 -3.01 1 96.88 92 GLU A CA 1
ATOM 720 C C . GLU A 1 92 ? -15.148 -16.953 -2.98 1 96.88 92 GLU A C 1
ATOM 722 O O . GLU A 1 92 ? -15.352 -17.625 -1.966 1 96.88 92 GLU A O 1
ATOM 727 N N . ARG A 1 93 ? -15.828 -17.062 -4.062 1 97.19 93 ARG A N 1
ATOM 728 C CA . ARG A 1 93 ? -16.875 -18.078 -4.164 1 97.19 93 ARG A CA 1
ATOM 729 C C . ARG A 1 93 ? -16.297 -19.484 -4.051 1 97.19 93 ARG A C 1
ATOM 731 O O . ARG A 1 93 ? -16.891 -20.344 -3.412 1 97.19 93 ARG A O 1
ATOM 738 N N . LEU A 1 94 ? -15.188 -19.719 -4.695 1 98.06 94 LEU A N 1
ATOM 739 C CA . LEU A 1 94 ? -14.5 -21 -4.598 1 98.06 94 LEU A CA 1
ATOM 740 C C . LEU A 1 94 ? -14.102 -21.297 -3.156 1 98.06 94 LEU A C 1
ATOM 742 O O . LEU A 1 94 ? -14.289 -22.406 -2.672 1 98.06 94 LEU A O 1
ATOM 746 N N . ARG A 1 95 ? -13.562 -20.25 -2.479 1 97.81 95 ARG A N 1
ATOM 747 C CA . ARG A 1 95 ? -13.211 -20.391 -1.068 1 97.81 95 ARG A CA 1
ATOM 748 C C . ARG A 1 95 ? -14.445 -20.734 -0.233 1 97.81 95 ARG A C 1
ATOM 750 O O . ARG A 1 95 ? -14.391 -21.625 0.621 1 97.81 95 ARG A O 1
ATOM 757 N N . ASP A 1 96 ? -15.492 -20.062 -0.51 1 97.06 96 ASP A N 1
ATOM 758 C CA . ASP A 1 96 ? -16.719 -20.297 0.248 1 97.06 96 ASP A CA 1
ATOM 759 C C . ASP A 1 96 ? -17.25 -21.703 0.007 1 97.06 96 ASP A C 1
ATOM 761 O O . ASP A 1 96 ? -17.766 -22.344 0.925 1 97.06 96 ASP A O 1
ATOM 765 N N . ALA A 1 97 ? -17.141 -22.203 -1.166 1 97.19 97 ALA A N 1
ATOM 766 C CA . ALA A 1 97 ? -17.625 -23.531 -1.523 1 97.19 97 ALA A CA 1
ATOM 767 C C . ALA A 1 97 ? -16.75 -24.625 -0.916 1 97.19 97 ALA A C 1
ATOM 769 O O . ALA A 1 97 ? -17.25 -25.672 -0.48 1 97.19 97 ALA A O 1
ATOM 770 N N . THR A 1 98 ? -15.438 -24.422 -0.871 1 97.44 98 THR A N 1
ATOM 771 C CA . THR A 1 98 ? -14.5 -25.438 -0.421 1 97.44 98 THR A CA 1
ATOM 772 C C . THR A 1 98 ? -14.133 -25.234 1.044 1 97.44 98 THR A C 1
ATOM 774 O O . THR A 1 98 ? -13.633 -26.141 1.703 1 97.44 98 THR A O 1
ATOM 777 N N . ARG A 1 99 ? -14.234 -24 1.456 1 96.44 99 ARG A N 1
ATOM 778 C CA . ARG A 1 99 ? -13.953 -23.547 2.811 1 96.44 99 ARG A CA 1
ATOM 779 C C . ARG A 1 99 ? -12.461 -23.609 3.109 1 96.44 99 ARG A C 1
ATOM 781 O O . ARG A 1 99 ? -12.039 -23.469 4.262 1 96.44 99 ARG A O 1
ATOM 788 N N . GLU A 1 100 ? -11.648 -23.891 2.172 1 97.69 100 GLU A N 1
ATOM 789 C CA . GLU A 1 100 ? -10.195 -23.953 2.273 1 97.69 100 GLU A CA 1
ATOM 790 C C . GLU A 1 100 ? -9.539 -22.766 1.581 1 97.69 100 GLU A C 1
ATOM 792 O O . GLU A 1 100 ? -10.211 -22 0.874 1 97.69 100 GLU A O 1
ATOM 797 N N . THR A 1 101 ? -8.227 -22.547 1.765 1 97.88 101 THR A N 1
ATOM 798 C CA . THR A 1 101 ? -7.504 -21.422 1.192 1 97.88 101 THR A CA 1
ATOM 799 C C . THR A 1 101 ? -7.41 -21.547 -0.326 1 97.88 101 THR A C 1
ATOM 801 O O . THR A 1 101 ? -7.141 -22.641 -0.845 1 97.88 101 THR A O 1
ATOM 804 N N . VAL A 1 102 ? -7.715 -20.484 -0.971 1 98.69 102 VAL A N 1
ATOM 805 C CA . VAL A 1 102 ? -7.656 -20.422 -2.428 1 98.69 102 VAL A CA 1
ATOM 806 C C . VAL A 1 102 ? -6.551 -19.469 -2.865 1 98.69 102 VAL A C 1
ATOM 808 O O . VAL A 1 102 ? -6.402 -18.375 -2.305 1 98.69 102 VAL A O 1
ATOM 811 N N . ILE A 1 103 ? -5.75 -19.922 -3.885 1 98.5 103 ILE A N 1
ATOM 812 C CA . ILE A 1 103 ? -4.59 -19.156 -4.312 1 98.5 103 ILE A CA 1
ATOM 813 C C . ILE A 1 103 ? -4.586 -19.016 -5.832 1 98.5 103 ILE A C 1
ATOM 815 O O . ILE A 1 103 ? -4.816 -20 -6.547 1 98.5 103 ILE A O 1
ATOM 819 N N . LEU A 1 104 ? -4.398 -17.812 -6.301 1 97.94 104 LEU A N 1
ATOM 820 C CA . LEU A 1 104 ? -4.078 -17.531 -7.695 1 97.94 104 LEU A CA 1
ATOM 821 C C . LEU A 1 104 ? -2.582 -17.281 -7.871 1 97.94 104 LEU A C 1
ATOM 823 O O . LEU A 1 104 ? -1.992 -16.469 -7.148 1 97.94 104 LEU A O 1
ATOM 827 N N . GLY A 1 105 ? -1.984 -18.031 -8.805 1 97.75 105 GLY A N 1
ATOM 828 C CA . GLY A 1 105 ? -0.56 -17.859 -9.047 1 97.75 105 GLY A CA 1
ATOM 829 C C . GLY A 1 105 ? -0.172 -18.016 -10.5 1 97.75 105 GLY A C 1
ATOM 830 O O . GLY A 1 105 ? -1.014 -18.344 -11.344 1 97.75 105 GLY A O 1
ATOM 831 N N . LYS A 1 106 ? 1.032 -17.719 -10.758 1 96.44 106 LYS A N 1
ATOM 832 C CA . LYS A 1 106 ? 1.604 -17.891 -12.094 1 96.44 106 LYS A CA 1
ATOM 833 C C . LYS A 1 106 ? 3.1 -18.188 -12.016 1 96.44 106 LYS A C 1
ATOM 835 O O . LYS A 1 106 ? 3.695 -18.125 -10.938 1 96.44 106 LYS A O 1
ATOM 840 N N . ARG A 1 107 ? 3.596 -18.562 -13.141 1 95.56 107 ARG A N 1
ATOM 841 C CA . ARG A 1 107 ? 5.031 -18.812 -13.211 1 95.56 107 ARG A CA 1
ATOM 842 C C . ARG A 1 107 ? 5.816 -17.5 -13.25 1 95.56 107 ARG A C 1
ATOM 844 O O . ARG A 1 107 ? 5.438 -16.562 -13.961 1 95.56 107 ARG A O 1
ATOM 851 N N . GLN A 1 108 ? 6.797 -17.422 -12.477 1 94.69 108 GLN A N 1
ATOM 852 C CA . GLN A 1 108 ? 7.797 -16.359 -12.523 1 94.69 108 GLN A CA 1
ATOM 853 C C . GLN A 1 108 ? 9.211 -16.922 -12.469 1 94.69 108 GLN A C 1
ATOM 855 O O . GLN A 1 108 ? 9.711 -17.25 -11.391 1 94.69 108 GLN A O 1
ATOM 860 N N . GLY A 1 109 ? 9.859 -16.906 -13.656 1 91.31 109 GLY A N 1
ATOM 861 C CA . GLY A 1 109 ? 11.141 -17.594 -13.727 1 91.31 109 GLY A CA 1
ATOM 862 C C . GLY A 1 109 ? 11.055 -19.078 -13.383 1 91.31 109 GLY A C 1
ATOM 863 O O . GLY A 1 109 ? 10.281 -19.812 -14 1 91.31 109 GLY A O 1
ATOM 864 N N . GLU A 1 110 ? 11.766 -19.469 -12.344 1 92.44 110 GLU A N 1
ATOM 865 C CA . GLU A 1 110 ? 11.82 -20.875 -11.945 1 92.44 110 GLU A CA 1
ATOM 866 C C . GLU A 1 110 ? 10.953 -21.125 -10.719 1 92.44 110 GLU A C 1
ATOM 868 O O . GLU A 1 110 ? 11.164 -22.109 -10 1 92.44 110 GLU A O 1
ATOM 873 N N . SER A 1 111 ? 10.047 -20.188 -10.508 1 96.69 111 SER A N 1
ATOM 874 C CA . SER A 1 111 ? 9.18 -20.297 -9.336 1 96.69 111 SER A CA 1
ATOM 875 C C . SER A 1 111 ? 7.742 -19.922 -9.68 1 96.69 111 SER A C 1
ATOM 877 O O . SER A 1 111 ? 7.465 -19.438 -10.773 1 96.69 111 SER A O 1
ATOM 879 N N . VAL A 1 112 ? 6.926 -20.328 -8.781 1 97.31 112 VAL A N 1
ATOM 880 C CA . VAL A 1 112 ? 5.566 -19.797 -8.75 1 97.31 112 VAL A CA 1
ATOM 881 C C . VAL A 1 112 ? 5.531 -18.531 -7.91 1 97.31 112 VAL A C 1
ATOM 883 O O . VAL A 1 112 ? 6.18 -18.453 -6.863 1 97.31 112 VAL A O 1
ATOM 886 N N . ILE A 1 113 ? 4.828 -17.547 -8.398 1 97.75 113 ILE A N 1
ATOM 887 C CA . ILE A 1 113 ? 4.531 -16.406 -7.551 1 97.75 113 ILE A CA 1
ATOM 888 C C . ILE A 1 113 ? 3.029 -16.328 -7.277 1 97.75 113 ILE A C 1
ATOM 890 O O . ILE A 1 113 ? 2.217 -16.531 -8.188 1 97.75 113 ILE A O 1
ATOM 894 N N . TYR A 1 114 ? 2.666 -16.156 -6.004 1 97.88 114 TYR A N 1
ATOM 895 C CA . TYR A 1 114 ? 1.27 -15.984 -5.617 1 97.88 114 TYR A CA 1
ATOM 896 C C . TYR A 1 114 ? 0.797 -14.562 -5.914 1 97.88 114 TYR A C 1
ATOM 898 O O . TYR A 1 114 ? 1.429 -13.594 -5.496 1 97.88 114 TYR A O 1
ATOM 906 N N . LEU A 1 115 ? -0.276 -14.445 -6.617 1 96.94 115 LEU A N 1
ATOM 907 C CA . LEU A 1 115 ? -0.822 -13.141 -6.977 1 96.94 115 LEU A CA 1
ATOM 908 C C . LEU A 1 115 ? -1.97 -12.75 -6.051 1 96.94 115 LEU A C 1
ATOM 910 O O . LEU A 1 115 ? -2.193 -11.57 -5.789 1 96.94 115 LEU A O 1
ATOM 914 N N . GLN A 1 116 ? -2.768 -13.695 -5.637 1 95.94 116 GLN A N 1
ATOM 915 C CA . GLN A 1 116 ? -3.875 -13.5 -4.711 1 95.94 116 GLN A CA 1
ATOM 916 C C . GLN A 1 116 ? -4.02 -14.695 -3.771 1 95.94 116 GLN A C 1
ATOM 918 O O . GLN A 1 116 ? -3.84 -15.844 -4.188 1 95.94 116 GLN A O 1
ATOM 923 N N . VAL A 1 117 ? -4.316 -14.406 -2.549 1 96.75 117 VAL A N 1
ATOM 924 C CA . VAL A 1 117 ? -4.57 -15.445 -1.552 1 96.75 117 VAL A CA 1
ATOM 925 C C . VAL A 1 117 ? -5.852 -15.125 -0.785 1 96.75 117 VAL A C 1
ATOM 927 O O . VAL A 1 117 ? -5.996 -14.023 -0.238 1 96.75 117 VAL A O 1
ATOM 930 N N . ILE A 1 118 ? -6.77 -16 -0.82 1 96.94 118 ILE A N 1
ATOM 931 C CA . ILE A 1 118 ? -7.98 -15.922 -0.011 1 96.94 118 ILE A CA 1
ATOM 932 C C . ILE A 1 118 ? -8 -17.062 0.998 1 96.94 118 ILE A C 1
ATOM 934 O O . ILE A 1 118 ? -8.273 -18.219 0.635 1 96.94 118 ILE A O 1
ATOM 938 N N . GLU A 1 119 ? -7.785 -16.703 2.217 1 94.62 119 GLU A N 1
ATOM 939 C CA . GLU A 1 119 ? -7.629 -17.734 3.244 1 94.62 119 GLU A CA 1
ATOM 940 C C . GLU A 1 119 ? -8.953 -18.438 3.535 1 94.62 119 GLU A C 1
ATOM 942 O O . GLU A 1 119 ? -10.016 -17.812 3.457 1 94.62 119 GLU A O 1
ATOM 947 N N . GLY A 1 120 ? -8.805 -19.703 3.865 1 95.31 120 GLY A N 1
ATOM 948 C CA . GLY A 1 120 ? -9.969 -20.5 4.234 1 95.31 120 GLY A CA 1
ATOM 949 C C . GLY A 1 120 ? -10.664 -19.984 5.484 1 95.31 120 GLY A C 1
ATOM 950 O O . GLY A 1 120 ? -10.172 -19.078 6.148 1 95.31 120 GLY A O 1
ATOM 951 N N . VAL A 1 121 ? -11.766 -20.562 5.84 1 91.62 121 VAL A N 1
ATOM 952 C CA . VAL A 1 121 ? -12.633 -20 6.871 1 91.62 121 VAL A CA 1
ATOM 953 C C . VAL A 1 121 ? -12.398 -20.734 8.195 1 91.62 121 VAL A C 1
ATOM 955 O O . VAL A 1 121 ? -12.867 -20.297 9.242 1 91.62 121 VAL A O 1
ATOM 958 N N . HIS A 1 122 ? -11.664 -21.828 8.117 1 88.38 122 HIS A N 1
ATOM 959 C CA . HIS A 1 122 ? -11.422 -22.609 9.32 1 88.38 122 HIS A CA 1
ATOM 960 C C . HIS A 1 122 ? -10.344 -21.969 10.195 1 88.38 122 HIS A C 1
ATOM 962 O O . HIS A 1 122 ? -9.5 -21.234 9.695 1 88.38 122 HIS A O 1
ATOM 968 N N . ALA A 1 123 ? -10.359 -22.25 11.438 1 86.75 123 ALA A N 1
ATOM 969 C CA . ALA A 1 123 ? -9.367 -21.734 12.375 1 86.75 123 ALA A CA 1
ATOM 970 C C . ALA A 1 123 ? -7.973 -22.234 12.031 1 86.75 123 ALA A C 1
ATOM 972 O O . ALA A 1 123 ? -6.988 -21.5 12.172 1 86.75 123 ALA A O 1
ATOM 973 N N . ILE A 1 124 ? -7.977 -23.516 11.719 1 86.94 124 ILE A N 1
ATOM 974 C CA . ILE A 1 124 ? -6.738 -24.078 11.188 1 86.94 124 ILE A CA 1
ATOM 975 C C . ILE A 1 124 ? -6.777 -24.078 9.664 1 86.94 124 ILE A C 1
ATOM 977 O O . ILE A 1 124 ? -7.613 -24.766 9.055 1 86.94 124 ILE A O 1
ATOM 981 N N . ARG A 1 125 ? -6.012 -23.312 9.062 1 92.62 125 ARG A N 1
ATOM 982 C CA . ARG A 1 125 ? -6.047 -23.141 7.617 1 92.62 125 ARG A CA 1
ATOM 983 C C . ARG A 1 125 ? -4.648 -22.922 7.055 1 92.62 125 ARG A C 1
ATOM 985 O O . ARG A 1 125 ? -3.713 -22.625 7.801 1 92.62 125 ARG A O 1
ATOM 992 N N . TYR A 1 126 ? -4.457 -23.156 5.785 1 94.31 126 TYR A N 1
ATOM 993 C CA . TYR A 1 126 ? -3.223 -22.781 5.105 1 94.31 126 TYR A CA 1
ATOM 994 C C . TYR A 1 126 ? -3.119 -21.281 4.941 1 94.31 126 TYR A C 1
ATOM 996 O O . TYR A 1 126 ? -4.047 -20.641 4.445 1 94.31 126 TYR A O 1
ATOM 1004 N N . THR A 1 127 ? -2.027 -20.734 5.465 1 93.5 127 THR A N 1
ATOM 1005 C CA . THR A 1 127 ? -1.813 -19.297 5.348 1 93.5 127 THR A CA 1
ATOM 1006 C C . THR A 1 127 ? -0.657 -18.984 4.402 1 93.5 127 THR A C 1
ATOM 1008 O O . THR A 1 127 ? 0.353 -19.703 4.398 1 93.5 127 THR A O 1
ATOM 1011 N N . ALA A 1 128 ? -0.853 -18.047 3.547 1 94.75 128 ALA A N 1
ATOM 1012 C CA . ALA A 1 128 ? 0.143 -17.531 2.615 1 94.75 128 ALA A CA 1
ATOM 1013 C C . ALA A 1 128 ? -0.119 -16.062 2.301 1 94.75 128 ALA A C 1
ATOM 1015 O O . ALA A 1 128 ? -1.071 -15.469 2.814 1 94.75 128 ALA A O 1
ATOM 1016 N N . LYS A 1 129 ? 0.814 -15.438 1.535 1 94.25 129 LYS A N 1
ATOM 1017 C CA . LYS A 1 129 ? 0.66 -14.031 1.157 1 94.25 129 LYS A CA 1
ATOM 1018 C C . LYS A 1 129 ? 0.963 -13.828 -0.324 1 94.25 129 LYS A C 1
ATOM 1020 O O . LYS A 1 129 ? 1.84 -14.492 -0.882 1 94.25 129 LYS A O 1
ATOM 1025 N N . PRO A 1 130 ? 0.225 -12.914 -0.941 1 95.81 130 PRO A N 1
ATOM 1026 C CA . PRO A 1 130 ? 0.648 -12.523 -2.289 1 95.81 130 PRO A CA 1
ATOM 1027 C C . PRO A 1 130 ? 2.119 -12.117 -2.352 1 95.81 130 PRO A C 1
ATOM 1029 O O . PRO A 1 130 ? 2.631 -11.492 -1.422 1 95.81 130 PRO A O 1
ATOM 1032 N N . GLY A 1 131 ? 2.773 -12.516 -3.443 1 95.38 131 GLY A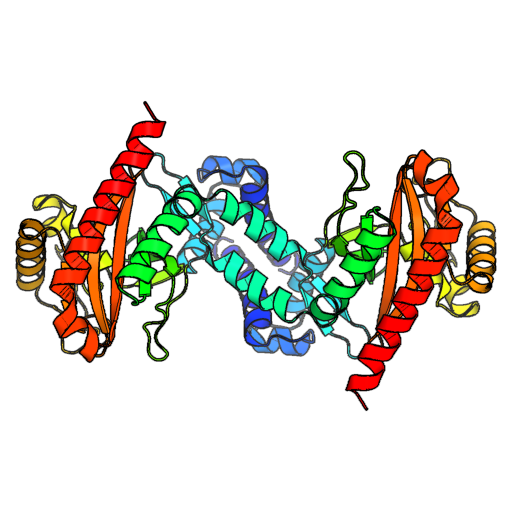 N 1
ATOM 1033 C CA . GLY A 1 131 ? 4.176 -12.172 -3.611 1 95.38 131 GLY A CA 1
ATOM 1034 C C . GLY A 1 131 ? 5.113 -13.281 -3.166 1 95.38 131 GLY A C 1
ATOM 1035 O O . GLY A 1 131 ? 6.316 -13.227 -3.432 1 95.38 131 GLY A O 1
ATOM 1036 N N . GLU A 1 132 ? 4.598 -14.312 -2.496 1 95.5 132 GLU A N 1
ATOM 1037 C CA . GLU A 1 132 ? 5.414 -15.453 -2.082 1 95.5 132 GLU A CA 1
ATOM 1038 C C . GLU A 1 132 ? 5.785 -16.328 -3.273 1 95.5 132 GLU A C 1
ATOM 1040 O O . GLU A 1 132 ? 5.02 -16.438 -4.23 1 95.5 132 GLU A O 1
ATOM 1045 N N . PHE A 1 133 ? 6.945 -16.922 -3.129 1 96.69 133 PHE A N 1
ATOM 1046 C CA . PHE A 1 133 ? 7.434 -17.828 -4.156 1 96.69 133 PHE A CA 1
ATOM 1047 C C . PHE A 1 133 ? 7.316 -19.281 -3.691 1 96.69 133 PHE A C 1
ATOM 1049 O O . PHE A 1 133 ? 7.496 -19.578 -2.508 1 96.69 133 PHE A O 1
ATOM 1056 N N . LYS A 1 134 ? 6.996 -20.141 -4.535 1 97.38 134 LYS A N 1
ATOM 1057 C CA . LYS A 1 134 ? 6.98 -21.578 -4.305 1 97.38 134 LYS A CA 1
ATOM 1058 C C . LYS A 1 134 ? 7.668 -22.328 -5.441 1 97.38 134 LYS A C 1
ATOM 1060 O O . LYS A 1 134 ? 7.691 -21.844 -6.578 1 97.38 134 LYS A O 1
ATOM 1065 N N . PRO A 1 135 ? 8.219 -23.469 -5.16 1 97.19 135 PRO A N 1
ATOM 1066 C CA . PRO A 1 135 ? 8.852 -24.25 -6.227 1 97.19 135 PRO A CA 1
ATOM 1067 C C . PRO A 1 135 ? 7.852 -24.766 -7.262 1 97.19 135 PRO A C 1
ATOM 1069 O O . PRO A 1 135 ? 6.727 -25.125 -6.906 1 97.19 135 PRO A O 1
ATOM 1072 N N . LEU A 1 136 ? 8.328 -24.891 -8.477 1 97.56 136 LEU A N 1
ATOM 1073 C CA . LEU A 1 136 ? 7.488 -25.406 -9.555 1 97.56 136 LEU A CA 1
ATOM 1074 C C . LEU A 1 136 ? 7.211 -26.891 -9.375 1 97.56 136 LEU A C 1
ATOM 1076 O O . LEU A 1 136 ? 6.078 -27.344 -9.578 1 97.56 136 LEU A O 1
ATOM 1080 N N . HIS A 1 137 ? 8.18 -27.641 -8.914 1 97.31 137 HIS A N 1
ATOM 1081 C CA . HIS A 1 137 ? 8.078 -29.094 -8.992 1 97.31 137 HIS A CA 1
ATOM 1082 C C . HIS A 1 137 ? 7.32 -29.672 -7.797 1 97.31 137 HIS A C 1
ATOM 1084 O O . HIS A 1 137 ? 6.871 -30.812 -7.832 1 97.31 137 HIS A O 1
ATOM 1090 N N . SER A 1 138 ? 7.191 -28.812 -6.711 1 97.44 138 SER A N 1
ATOM 1091 C CA . SER A 1 138 ? 6.645 -29.422 -5.5 1 97.44 138 SER A CA 1
ATOM 1092 C C . SER A 1 138 ? 5.379 -28.703 -5.043 1 97.44 138 SER A C 1
ATOM 1094 O O . SER A 1 138 ? 4.73 -29.125 -4.082 1 97.44 138 SER A O 1
ATOM 1096 N N . SER A 1 139 ? 4.984 -27.609 -5.703 1 97.81 139 SER A N 1
ATOM 1097 C CA . SER A 1 139 ? 3.719 -26.953 -5.406 1 97.81 139 SER A CA 1
ATOM 1098 C C . SER A 1 139 ? 2.637 -27.359 -6.398 1 97.81 139 SER A C 1
ATOM 1100 O O . SER A 1 139 ? 2.934 -27.672 -7.555 1 97.81 139 SER A O 1
ATOM 1102 N N . SER A 1 140 ? 1.355 -27.406 -5.93 1 98.44 140 SER A N 1
ATOM 1103 C CA . SER A 1 140 ? 0.272 -27.797 -6.828 1 98.44 140 SER A CA 1
ATOM 1104 C C . SER A 1 140 ? 0.131 -26.812 -7.984 1 98.44 140 SER A C 1
ATOM 1106 O O . SER A 1 140 ? -0.074 -27.219 -9.133 1 98.44 140 SER A O 1
ATOM 1108 N N . ILE A 1 141 ? 0.256 -25.547 -7.738 1 98.44 141 ILE A N 1
ATOM 1109 C CA . ILE A 1 141 ? 0.215 -24.531 -8.781 1 98.44 141 ILE A CA 1
ATOM 1110 C C . ILE A 1 141 ? 1.369 -24.734 -9.758 1 98.44 141 ILE A C 1
ATOM 1112 O O . ILE A 1 141 ? 1.186 -24.656 -10.969 1 98.44 141 ILE A O 1
ATOM 1116 N N . GLY A 1 142 ? 2.541 -25 -9.203 1 98.19 142 GLY A N 1
ATOM 1117 C CA . GLY A 1 142 ? 3.686 -25.281 -10.055 1 98.19 142 GLY A CA 1
ATOM 1118 C C . GLY A 1 142 ? 3.475 -26.469 -10.969 1 98.19 142 GLY A C 1
ATOM 1119 O O . GLY A 1 142 ? 3.725 -26.391 -12.172 1 98.19 142 GLY A O 1
ATOM 1120 N N . LYS A 1 143 ? 3.012 -27.594 -10.406 1 98.06 143 LYS A N 1
ATOM 1121 C CA . LYS A 1 143 ? 2.727 -28.781 -11.203 1 98.06 143 LYS A CA 1
ATOM 1122 C C . LYS A 1 143 ? 1.662 -28.484 -12.258 1 98.06 143 LYS A C 1
ATOM 1124 O O . LYS A 1 143 ? 1.736 -29 -13.383 1 98.06 143 LYS A O 1
ATOM 1129 N N . ALA A 1 144 ? 0.636 -27.688 -11.914 1 98.19 144 ALA A N 1
ATOM 1130 C CA . ALA A 1 144 ? -0.401 -27.312 -12.867 1 98.19 144 ALA A CA 1
ATOM 1131 C C . ALA A 1 144 ? 0.19 -26.531 -14.039 1 98.19 144 ALA A C 1
ATOM 1133 O O . ALA A 1 144 ? -0.138 -26.797 -15.195 1 98.19 144 ALA A O 1
ATOM 1134 N N . ILE A 1 145 ? 1.037 -25.578 -13.734 1 97.06 145 ILE A N 1
ATOM 1135 C CA . ILE A 1 145 ? 1.67 -24.766 -14.758 1 97.06 145 ILE A CA 1
ATOM 1136 C C . ILE A 1 145 ? 2.537 -25.641 -15.656 1 97.06 145 ILE A C 1
ATOM 1138 O O . ILE A 1 145 ? 2.471 -25.531 -16.891 1 97.06 145 ILE A O 1
ATOM 1142 N N . LEU A 1 146 ? 3.334 -26.5 -15.039 1 96.31 146 LEU A N 1
ATOM 1143 C CA . LEU A 1 146 ? 4.148 -27.438 -15.812 1 96.31 146 LEU A CA 1
ATOM 1144 C C . LEU A 1 146 ? 3.27 -28.359 -16.656 1 96.31 146 LEU A C 1
ATOM 1146 O O . LEU A 1 146 ? 3.65 -28.734 -17.766 1 96.31 146 LEU A O 1
ATOM 1150 N N . GLY A 1 147 ? 2.146 -28.688 -16.062 1 95.56 147 GLY A N 1
ATOM 1151 C CA . GLY A 1 147 ? 1.193 -29.547 -16.75 1 95.56 147 GLY A CA 1
ATOM 1152 C C . GLY A 1 147 ? 0.638 -28.906 -18.016 1 95.56 147 GLY A C 1
ATOM 1153 O O . GLY A 1 147 ? 0.12 -29.609 -18.891 1 95.56 147 GLY A O 1
ATOM 1154 N N . GLY A 1 148 ? 0.636 -27.578 -18.094 1 93.31 148 GLY A N 1
ATOM 1155 C CA . GLY A 1 148 ? 0.177 -26.859 -19.281 1 93.31 148 GLY A CA 1
ATOM 1156 C C . GLY A 1 148 ? 1.181 -26.875 -20.422 1 93.31 148 GLY A C 1
ATOM 1157 O O . GLY A 1 148 ? 0.852 -26.516 -21.547 1 93.31 148 GLY A O 1
ATOM 1158 N N . LEU A 1 149 ? 2.359 -27.359 -20.188 1 93.19 149 LEU A N 1
ATOM 1159 C CA . LEU A 1 149 ? 3.408 -27.422 -21.203 1 93.19 149 LEU A CA 1
ATOM 1160 C C . LEU A 1 149 ? 3.26 -28.656 -22.078 1 93.19 149 LEU A C 1
ATOM 1162 O O . LEU A 1 149 ? 2.809 -29.703 -21.594 1 93.19 149 LEU A O 1
ATOM 1166 N N . LYS A 1 150 ? 3.723 -28.5 -23.312 1 93.38 150 LYS A N 1
ATOM 1167 C CA . LYS A 1 150 ? 3.869 -29.703 -24.141 1 93.38 150 LYS A CA 1
ATOM 1168 C C . LYS A 1 150 ? 4.941 -30.625 -23.562 1 93.38 150 LYS A C 1
ATOM 1170 O O . LYS A 1 150 ? 5.852 -30.172 -22.875 1 93.38 150 LYS A O 1
ATOM 1175 N N . GLU A 1 151 ? 4.762 -31.844 -23.844 1 91.62 151 GLU A N 1
ATOM 1176 C CA . GLU A 1 151 ? 5.668 -32.844 -23.281 1 91.62 151 GLU A CA 1
ATOM 1177 C C . GLU A 1 151 ? 7.125 -32.5 -23.562 1 91.62 151 GLU A C 1
ATOM 1179 O O . GLU A 1 151 ? 7.98 -32.594 -22.688 1 91.62 151 GLU A O 1
ATOM 1184 N N . GLN A 1 152 ? 7.418 -32.094 -24.734 1 93.81 152 GLN A N 1
ATOM 1185 C CA . GLN A 1 152 ? 8.781 -31.734 -25.125 1 93.81 152 GLN A CA 1
ATOM 1186 C C . GLN A 1 152 ? 9.297 -30.562 -24.281 1 93.81 152 GLN A C 1
ATOM 1188 O O . GLN A 1 152 ? 10.445 -30.578 -23.844 1 93.81 152 GLN A O 1
ATOM 1193 N N . GLU A 1 153 ? 8.445 -29.625 -24.078 1 94.31 153 GLU A N 1
ATOM 1194 C CA . GLU A 1 153 ? 8.812 -28.469 -23.281 1 94.31 153 GLU A CA 1
ATOM 1195 C C . GLU A 1 153 ? 9.031 -28.859 -21.812 1 94.31 153 GLU A C 1
ATOM 1197 O O . GLU A 1 153 ? 9.938 -28.344 -21.156 1 94.31 153 GLU A O 1
ATOM 1202 N N . LEU A 1 154 ? 8.203 -29.75 -21.312 1 94.88 154 LEU A N 1
ATOM 1203 C CA . LEU A 1 154 ? 8.328 -30.234 -19.938 1 94.88 154 LEU A CA 1
ATOM 1204 C C . LEU A 1 154 ? 9.648 -30.969 -19.75 1 94.88 154 LEU A C 1
ATOM 1206 O O . LEU A 1 154 ? 10.375 -30.703 -18.781 1 94.88 154 LEU A O 1
ATOM 1210 N N . ARG A 1 155 ? 9.992 -31.812 -20.625 1 94.31 155 ARG A N 1
ATOM 1211 C CA . ARG A 1 155 ? 11.234 -32.562 -20.547 1 94.31 155 ARG A CA 1
ATOM 1212 C C . ARG A 1 155 ? 12.445 -31.656 -20.703 1 94.31 155 ARG A C 1
ATOM 1214 O O . ARG A 1 155 ? 13.484 -31.875 -20.078 1 94.31 155 ARG A O 1
ATOM 1221 N N . GLY A 1 156 ? 12.305 -30.672 -21.594 1 94.62 156 GLY A N 1
ATOM 1222 C CA . GLY A 1 156 ? 13.336 -29.656 -21.719 1 94.62 156 GLY A CA 1
ATOM 1223 C C . GLY A 1 156 ? 13.578 -28.891 -20.422 1 94.62 156 GLY A C 1
ATOM 1224 O O . GLY A 1 156 ? 14.727 -28.641 -20.047 1 94.62 156 GLY A O 1
ATOM 1225 N N . TRP A 1 157 ? 12.5 -28.531 -19.719 1 93.62 157 TRP A N 1
ATOM 1226 C CA . TRP A 1 157 ? 12.594 -27.844 -18.438 1 93.62 157 TRP A CA 1
ATOM 1227 C C . TRP A 1 157 ? 13.273 -28.734 -17.406 1 93.62 157 TRP A C 1
ATOM 1229 O O . TRP A 1 157 ? 14.047 -28.234 -16.578 1 93.62 157 TRP A O 1
ATOM 1239 N N . LEU A 1 158 ? 13.102 -29.984 -17.453 1 94.44 158 LEU A N 1
ATOM 1240 C CA . LEU A 1 158 ? 13.625 -30.938 -16.469 1 94.44 158 LEU A CA 1
ATOM 1241 C C . LEU A 1 158 ? 15.07 -31.297 -16.781 1 94.44 158 LEU A C 1
ATOM 1243 O O . LEU A 1 158 ? 15.805 -31.766 -15.906 1 94.44 158 LEU A O 1
ATOM 1247 N N . ALA A 1 159 ? 15.398 -31.094 -18.031 1 91.75 159 ALA A N 1
ATOM 1248 C CA . ALA A 1 159 ? 16.719 -31.531 -18.469 1 91.75 159 ALA A CA 1
ATOM 1249 C C . ALA A 1 159 ? 17.828 -30.859 -17.641 1 91.75 159 ALA A C 1
ATOM 1251 O O . ALA A 1 159 ? 17.922 -29.641 -17.625 1 91.75 159 ALA A O 1
ATOM 1252 N N . GLY A 1 160 ? 18.609 -31.641 -16.953 1 88.5 160 GLY A N 1
ATOM 1253 C CA . GLY A 1 160 ? 19.75 -31.156 -16.203 1 88.5 160 GLY A CA 1
ATOM 1254 C C . GLY A 1 160 ? 19.375 -30.453 -14.922 1 88.5 160 GLY A C 1
ATOM 1255 O O . GLY A 1 160 ? 20.219 -29.875 -14.242 1 88.5 160 GLY A O 1
ATOM 1256 N N . ARG A 1 161 ? 18.125 -30.484 -14.578 1 90.5 161 ARG A N 1
ATOM 1257 C CA . ARG A 1 161 ? 17.656 -29.781 -13.391 1 90.5 161 ARG A CA 1
ATOM 1258 C C . ARG A 1 161 ? 17.641 -30.703 -12.172 1 90.5 161 ARG A C 1
ATOM 1260 O O . ARG A 1 161 ? 17.234 -31.859 -12.281 1 90.5 161 ARG A O 1
ATOM 1267 N N . GLU A 1 162 ? 18.156 -30.125 -11.125 1 91.94 162 GLU A N 1
ATOM 1268 C CA . GLU A 1 162 ? 17.984 -30.812 -9.852 1 91.94 162 GLU A CA 1
ATOM 1269 C C . GLU A 1 162 ? 16.609 -30.516 -9.242 1 91.94 162 GLU A C 1
ATOM 1271 O O . GLU A 1 162 ? 16.109 -29.391 -9.375 1 91.94 162 GLU A O 1
ATOM 1276 N N . LEU A 1 163 ? 16.016 -31.516 -8.68 1 96.25 163 LEU A N 1
ATOM 1277 C CA . LEU A 1 163 ? 14.758 -31.391 -7.949 1 96.25 163 LEU A CA 1
ATOM 1278 C C . LEU A 1 163 ? 14.977 -31.609 -6.457 1 96.25 163 LEU A C 1
ATOM 1280 O O . LEU A 1 163 ? 14.82 -32.719 -5.957 1 96.25 163 LEU A O 1
ATOM 1284 N N . PRO A 1 164 ? 15.266 -30.531 -5.805 1 95.25 164 PRO A N 1
ATOM 1285 C CA . PRO A 1 164 ? 15.562 -30.703 -4.379 1 95.25 164 PRO A CA 1
ATOM 1286 C C . PRO A 1 164 ? 14.359 -31.203 -3.58 1 95.25 164 PRO A C 1
ATOM 1288 O O . PRO A 1 164 ? 13.219 -30.828 -3.865 1 95.25 164 PRO A O 1
ATOM 1291 N N . ALA A 1 165 ? 14.656 -32.031 -2.557 1 96.94 165 ALA A N 1
ATOM 1292 C CA . ALA A 1 165 ? 13.617 -32.469 -1.631 1 96.94 165 ALA A CA 1
ATOM 1293 C C . ALA A 1 165 ? 13.25 -31.375 -0.646 1 96.94 165 ALA A C 1
ATOM 1295 O O . ALA A 1 165 ? 14.078 -30.984 0.184 1 96.94 165 ALA A O 1
ATOM 1296 N N . ILE A 1 166 ? 12.008 -30.938 -0.687 1 96.56 166 ILE A N 1
ATOM 1297 C CA . ILE A 1 166 ? 11.523 -29.938 0.271 1 96.56 166 ILE A CA 1
ATOM 1298 C C . ILE A 1 166 ? 10.984 -30.656 1.512 1 96.56 166 ILE A C 1
ATOM 1300 O O . ILE A 1 166 ? 11.188 -30.188 2.637 1 96.56 166 ILE A O 1
ATOM 1304 N N . THR A 1 167 ? 10.234 -31.719 1.28 1 96.31 167 THR A N 1
ATOM 1305 C CA . THR A 1 167 ? 9.781 -32.656 2.299 1 96.31 167 THR A CA 1
ATOM 1306 C C . THR A 1 167 ? 10.109 -34.094 1.893 1 96.31 167 THR A C 1
ATOM 1308 O O . THR A 1 167 ? 10.641 -34.312 0.808 1 96.31 167 THR A O 1
ATOM 1311 N N . MET A 1 168 ? 9.75 -35 2.742 1 96 168 MET A N 1
ATOM 1312 C CA . MET A 1 168 ? 9.969 -36.406 2.453 1 96 168 MET A CA 1
ATOM 1313 C C . MET A 1 168 ? 9.07 -36.875 1.312 1 96 168 MET A C 1
ATOM 1315 O O . MET A 1 168 ? 9.367 -37.875 0.654 1 96 168 MET A O 1
ATOM 1319 N N . ALA A 1 169 ? 8.023 -36.156 1.088 1 96.81 169 ALA A N 1
ATOM 1320 C CA . ALA A 1 169 ? 7.043 -36.562 0.085 1 96.81 169 ALA A CA 1
ATOM 1321 C C . ALA A 1 169 ? 7.348 -35.938 -1.271 1 96.81 169 ALA A C 1
ATOM 1323 O O . ALA A 1 169 ? 6.703 -36.25 -2.271 1 96.81 169 ALA A O 1
ATOM 1324 N N . THR A 1 170 ? 8.359 -35.062 -1.35 1 97.81 170 THR A N 1
ATOM 1325 C CA . THR A 1 170 ? 8.68 -34.375 -2.594 1 97.81 170 THR A CA 1
ATOM 1326 C C . THR A 1 170 ? 9.148 -35.344 -3.656 1 97.81 170 THR A C 1
ATOM 1328 O O . THR A 1 170 ? 9.938 -36.25 -3.369 1 97.81 170 THR A O 1
ATOM 1331 N N . LYS A 1 171 ? 8.617 -35.25 -4.855 1 96.75 171 LYS A N 1
ATOM 1332 C CA . LYS A 1 171 ? 9.102 -36.062 -5.977 1 96.75 171 LYS A CA 1
ATOM 1333 C C . LYS A 1 171 ? 10.422 -35.5 -6.516 1 96.75 171 LYS A C 1
ATOM 1335 O O . LYS A 1 171 ? 10.445 -34.438 -7.129 1 96.75 171 LYS A O 1
ATOM 1340 N N . THR A 1 172 ? 11.508 -36.219 -6.336 1 96.5 172 THR A N 1
ATOM 1341 C CA . THR A 1 172 ? 12.828 -35.719 -6.707 1 96.5 172 THR A CA 1
ATOM 1342 C C . THR A 1 172 ? 13.336 -36.438 -7.961 1 96.5 172 THR A C 1
ATOM 1344 O O . THR A 1 172 ? 14.375 -36.062 -8.508 1 96.5 172 THR A O 1
ATOM 1347 N N . ASP A 1 173 ? 12.648 -37.469 -8.383 1 95.56 173 ASP A N 1
ATOM 1348 C CA . ASP A 1 173 ? 12.945 -38.156 -9.633 1 95.56 173 ASP A CA 1
ATOM 1349 C C . ASP A 1 173 ? 12.211 -37.5 -10.805 1 95.56 173 ASP A C 1
ATOM 1351 O O . ASP A 1 173 ? 10.977 -37.469 -10.828 1 95.56 173 ASP A O 1
ATOM 1355 N N . PRO A 1 174 ? 13.016 -37.094 -11.781 1 95.81 174 PRO A N 1
ATOM 1356 C CA . PRO A 1 174 ? 12.383 -36.406 -12.914 1 95.81 174 PRO A CA 1
ATOM 1357 C C . PRO A 1 174 ? 11.312 -37.281 -13.594 1 95.81 174 PRO A C 1
ATOM 1359 O O . PRO A 1 174 ? 10.25 -36.75 -13.961 1 95.81 174 PRO A O 1
ATOM 1362 N N . GLU A 1 175 ? 11.586 -38.5 -13.75 1 95.12 175 GLU A N 1
ATOM 1363 C CA . GLU A 1 175 ? 10.625 -39.375 -14.422 1 95.12 175 GLU A CA 1
ATOM 1364 C C . GLU A 1 175 ? 9.359 -39.531 -13.578 1 95.12 175 GLU A C 1
ATOM 1366 O O . GLU A 1 175 ? 8.258 -39.625 -14.117 1 95.12 175 GLU A O 1
ATOM 1371 N N . ALA A 1 176 ? 9.508 -39.625 -12.266 1 95.88 176 ALA A N 1
ATOM 1372 C CA . ALA A 1 176 ? 8.352 -39.688 -11.367 1 95.88 176 ALA A CA 1
ATOM 1373 C C . ALA A 1 176 ? 7.5 -38.438 -11.469 1 95.88 176 ALA A C 1
ATOM 1375 O O . ALA A 1 176 ? 6.27 -38.5 -11.453 1 95.88 176 ALA A O 1
ATOM 1376 N N . LEU A 1 177 ? 8.133 -37.312 -11.531 1 96.75 177 LEU A N 1
ATOM 1377 C CA . LEU A 1 177 ? 7.418 -36.062 -11.672 1 96.75 177 LEU A CA 1
ATOM 1378 C C . LEU A 1 177 ? 6.676 -36 -13 1 96.75 177 LEU A C 1
ATOM 1380 O O . LEU A 1 177 ? 5.516 -35.562 -13.047 1 96.75 177 LEU A O 1
ATOM 1384 N N . VAL A 1 178 ? 7.336 -36.406 -14.109 1 95.94 178 VAL A N 1
ATOM 1385 C CA . VAL A 1 178 ? 6.711 -36.406 -15.422 1 95.94 178 VAL A CA 1
ATOM 1386 C C . VAL A 1 178 ? 5.465 -37.281 -15.414 1 95.94 178 VAL A C 1
ATOM 1388 O O . VAL A 1 178 ? 4.406 -36.875 -15.906 1 95.94 178 VAL A O 1
ATOM 1391 N N . ARG A 1 179 ? 5.555 -38.5 -14.836 1 96 179 ARG A N 1
ATOM 1392 C CA . ARG A 1 179 ? 4.418 -39.406 -14.75 1 96 179 ARG A CA 1
ATOM 1393 C C . ARG A 1 179 ? 3.277 -38.781 -13.953 1 96 179 ARG A C 1
ATOM 1395 O O . ARG A 1 179 ? 2.111 -38.875 -14.344 1 96 179 ARG A O 1
ATOM 1402 N N . ASP A 1 180 ? 3.633 -38.188 -12.867 1 96.69 180 ASP A N 1
ATOM 1403 C CA . ASP A 1 180 ? 2.643 -37.531 -12.031 1 96.69 180 ASP A CA 1
ATOM 1404 C C . ASP A 1 180 ? 1.919 -36.438 -12.797 1 96.69 180 ASP A C 1
ATOM 1406 O O . ASP A 1 180 ? 0.689 -36.344 -12.766 1 96.69 180 ASP A O 1
ATOM 1410 N N . ILE A 1 181 ? 2.617 -35.625 -13.531 1 97.06 181 ILE A N 1
ATOM 1411 C CA . ILE A 1 181 ? 2.062 -34.5 -14.281 1 97.06 181 ILE A CA 1
ATOM 1412 C C . ILE A 1 181 ? 1.175 -35.031 -15.406 1 97.06 181 ILE A C 1
ATOM 1414 O O . ILE A 1 181 ? 0.085 -34.5 -15.641 1 97.06 181 ILE A O 1
ATOM 1418 N N . GLN A 1 182 ? 1.625 -36.062 -16.078 1 95.19 182 GLN A N 1
ATOM 1419 C CA . GLN A 1 182 ? 0.857 -36.625 -17.188 1 95.19 182 GLN A CA 1
ATOM 1420 C C . GLN A 1 182 ? -0.457 -37.219 -16.703 1 95.19 182 GLN A C 1
ATOM 1422 O O . GLN A 1 182 ? -1.5 -37.062 -17.344 1 95.19 182 GLN A O 1
ATOM 1427 N N . GLU A 1 183 ? -0.376 -37.938 -15.609 1 95.81 183 GLU A N 1
ATOM 1428 C CA . GLU A 1 183 ? -1.59 -38.5 -15.016 1 95.81 183 GLU A CA 1
ATOM 1429 C C . GLU A 1 183 ? -2.549 -37.375 -14.594 1 95.81 183 GLU A C 1
ATOM 1431 O O . GLU A 1 183 ? -3.76 -37.5 -14.797 1 95.81 183 GLU A O 1
ATOM 1436 N N . SER A 1 184 ? -2.035 -36.406 -14.008 1 96.44 184 SER A N 1
ATOM 1437 C CA . SER A 1 184 ? -2.83 -35.25 -13.562 1 96.44 184 SER A CA 1
ATOM 1438 C C . SER A 1 184 ? -3.479 -34.531 -14.742 1 96.44 184 SER A C 1
ATOM 1440 O O . SER A 1 184 ? -4.621 -34.094 -14.641 1 96.44 184 SER A O 1
ATOM 1442 N N . ARG A 1 185 ? -2.744 -34.406 -15.82 1 95 185 ARG A N 1
ATOM 1443 C CA . ARG A 1 185 ? -3.275 -33.781 -17.031 1 95 185 ARG A CA 1
ATOM 1444 C C . ARG A 1 185 ? -4.531 -34.5 -17.5 1 95 185 ARG A C 1
ATOM 1446 O O . ARG A 1 185 ? -5.508 -33.875 -17.906 1 95 185 ARG A O 1
ATOM 1453 N N . ARG A 1 186 ? -4.473 -35.812 -17.484 1 93.44 186 ARG A N 1
ATOM 1454 C CA . ARG A 1 186 ? -5.613 -36.625 -17.891 1 93.44 186 ARG A CA 1
ATOM 1455 C C . ARG A 1 186 ? -6.805 -36.406 -16.969 1 93.44 186 ARG A C 1
ATOM 1457 O O . ARG A 1 186 ? -7.949 -36.375 -17.422 1 93.44 186 ARG A O 1
ATOM 1464 N N . ALA A 1 187 ? -6.535 -36.219 -15.719 1 93.94 187 ALA A N 1
ATOM 1465 C CA . ALA A 1 187 ? -7.586 -36 -14.727 1 93.94 187 ALA A CA 1
ATOM 1466 C C . ALA A 1 187 ? -8.125 -34.594 -14.781 1 93.94 187 ALA A C 1
ATOM 1468 O O . ALA A 1 187 ? -9.25 -34.344 -14.336 1 93.94 187 ALA A O 1
ATOM 1469 N N . GLY A 1 188 ? -7.262 -33.625 -15.234 1 95.31 188 GLY A N 1
ATOM 1470 C CA . GLY A 1 188 ? -7.664 -32.219 -15.344 1 95.31 188 GLY A CA 1
ATOM 1471 C C . GLY A 1 188 ? -7.293 -31.391 -14.133 1 95.31 188 GLY A C 1
ATOM 1472 O O . GLY A 1 188 ? -7.648 -30.219 -14.047 1 95.31 188 GLY A O 1
ATOM 1473 N N . TYR A 1 189 ? -6.707 -32.062 -13.156 1 97.75 189 TYR A N 1
ATOM 1474 C CA . TYR A 1 189 ? -6.254 -31.344 -11.969 1 97.75 189 TYR A CA 1
ATOM 1475 C C . TYR A 1 189 ? -4.965 -31.953 -11.422 1 97.75 189 TYR A C 1
ATOM 1477 O O . TYR A 1 189 ? -4.625 -33.094 -11.75 1 97.75 189 TYR A O 1
ATOM 1485 N N . PHE A 1 190 ? -4.23 -31.188 -10.609 1 98.38 190 PHE A N 1
ATOM 1486 C CA . PHE A 1 190 ? -2.912 -31.531 -10.086 1 98.38 190 PHE A CA 1
ATOM 1487 C C . PHE A 1 190 ? -2.908 -31.484 -8.562 1 98.38 190 PHE A C 1
ATOM 1489 O O . PHE A 1 190 ? -3.336 -30.5 -7.961 1 98.38 190 PHE A O 1
ATOM 1496 N N . VAL A 1 191 ? -2.379 -32.562 -7.984 1 98.06 191 VAL A N 1
ATOM 1497 C CA . VAL A 1 191 ? -2.475 -32.688 -6.531 1 98.06 191 VAL A CA 1
ATOM 1498 C C . VAL A 1 191 ? -1.074 -32.781 -5.93 1 98.06 191 VAL A C 1
ATOM 1500 O O . VAL A 1 191 ? -0.178 -33.375 -6.508 1 98.06 191 VAL A O 1
ATOM 1503 N N . THR A 1 192 ? -0.885 -32.094 -4.844 1 98 192 THR A N 1
ATOM 1504 C CA . THR A 1 192 ? 0.274 -32.312 -3.986 1 98 192 THR A CA 1
ATOM 1505 C C . THR A 1 192 ? -0.151 -32.875 -2.637 1 98 192 THR A C 1
ATOM 1507 O O . THR A 1 192 ? -1.175 -32.469 -2.08 1 98 192 THR A O 1
ATOM 1510 N N . ARG A 1 193 ? 0.541 -33.812 -2.217 1 97.12 193 ARG A N 1
ATOM 1511 C CA . ARG A 1 193 ? 0.281 -34.531 -0.961 1 97.12 193 ARG A CA 1
ATOM 1512 C C . ARG A 1 193 ? 1.456 -34.375 -0 1 97.12 193 ARG A C 1
ATOM 1514 O O . ARG A 1 193 ? 2.166 -35.344 0.273 1 97.12 193 ARG A O 1
ATOM 1521 N N . GLY A 1 194 ? 1.584 -33.156 0.469 1 97.12 194 GLY A N 1
ATOM 1522 C CA . GLY A 1 194 ? 2.643 -32.875 1.427 1 97.12 194 GLY A CA 1
ATOM 1523 C C . GLY A 1 194 ? 3.998 -32.656 0.776 1 97.12 194 GLY A C 1
ATOM 1524 O O . GLY A 1 194 ? 5.031 -32.812 1.43 1 97.12 194 GLY A O 1
ATOM 1525 N N . GLU A 1 195 ? 4.078 -32.375 -0.472 1 97.25 195 GLU A N 1
ATOM 1526 C CA . GLU A 1 195 ? 5.316 -32.312 -1.242 1 97.25 195 GLU A CA 1
ATOM 1527 C C . GLU A 1 195 ? 6.059 -31 -0.987 1 97.25 195 GLU A C 1
ATOM 1529 O O . GLU A 1 195 ? 7.277 -30.922 -1.175 1 97.25 195 GLU A O 1
ATOM 1534 N N . ASN A 1 196 ? 5.316 -29.891 -0.643 1 95 196 ASN A N 1
ATOM 1535 C CA . ASN A 1 196 ? 5.918 -28.594 -0.344 1 95 196 ASN A CA 1
ATOM 1536 C C . ASN A 1 196 ? 5.887 -28.297 1.152 1 95 196 ASN A C 1
ATOM 1538 O O . ASN A 1 196 ? 6.824 -27.688 1.688 1 95 196 ASN A O 1
ATOM 1542 N N . VAL A 1 197 ? 4.879 -28.562 1.794 1 91.75 197 VAL A N 1
ATOM 1543 C CA . VAL A 1 197 ? 4.656 -28.516 3.234 1 91.75 197 VAL A CA 1
ATOM 1544 C C . VAL A 1 197 ? 4.047 -29.828 3.709 1 91.75 197 VAL A C 1
ATOM 1546 O O . VAL A 1 197 ? 2.961 -30.203 3.266 1 91.75 197 VAL A O 1
ATOM 1549 N N . SER A 1 198 ? 4.645 -30.484 4.641 1 94.44 198 SER A N 1
ATOM 1550 C CA . SER A 1 198 ? 4.336 -31.859 4.984 1 94.44 198 SER A CA 1
ATOM 1551 C C . SER A 1 198 ? 2.867 -32.031 5.367 1 94.44 198 SER A C 1
ATOM 1553 O O . SER A 1 198 ? 2.238 -33.031 5.035 1 94.44 198 SER A O 1
ATOM 1555 N N . ASP A 1 199 ? 2.342 -31 6.027 1 94.56 199 ASP A N 1
ATOM 1556 C CA . ASP A 1 199 ? 1.002 -31.156 6.586 1 94.56 199 ASP A CA 1
ATOM 1557 C C . ASP A 1 199 ? -0.043 -30.469 5.715 1 94.56 199 ASP A C 1
ATOM 1559 O O . ASP A 1 199 ? -1.185 -30.281 6.137 1 94.56 199 ASP A O 1
ATOM 1563 N N . VAL A 1 200 ? 0.344 -30.141 4.477 1 96.19 200 VAL A N 1
ATOM 1564 C CA . VAL A 1 200 ? -0.568 -29.422 3.6 1 96.19 200 VAL A CA 1
ATOM 1565 C C . VAL A 1 200 ? -0.761 -30.188 2.297 1 96.19 200 VAL A C 1
ATOM 1567 O O . VAL A 1 200 ? 0.213 -30.609 1.672 1 96.19 200 VAL A O 1
ATOM 1570 N N . TRP A 1 201 ? -2.006 -30.469 1.94 1 98.19 201 TRP A N 1
ATOM 1571 C CA . TRP A 1 201 ? -2.354 -30.953 0.609 1 98.19 201 TRP A CA 1
ATOM 1572 C C . TRP A 1 201 ? -3.02 -29.859 -0.215 1 98.19 201 TRP A C 1
ATOM 1574 O O . TRP A 1 201 ? -3.576 -28.906 0.339 1 98.19 201 TRP A O 1
ATOM 1584 N N . ALA A 1 202 ? -2.877 -29.953 -1.494 1 98.56 202 ALA A N 1
ATOM 1585 C CA . ALA A 1 202 ? -3.482 -28.953 -2.367 1 98.56 202 ALA A CA 1
ATOM 1586 C C . ALA A 1 202 ? -3.867 -29.562 -3.715 1 98.56 202 ALA A C 1
ATOM 1588 O O . ALA A 1 202 ? -3.285 -30.562 -4.137 1 98.56 202 ALA A O 1
ATOM 1589 N N . VAL A 1 203 ? -4.887 -28.984 -4.32 1 98.75 203 VAL A N 1
ATOM 1590 C CA . VAL A 1 203 ? -5.301 -29.312 -5.68 1 98.75 203 VAL A CA 1
ATOM 1591 C C . VAL A 1 203 ? -5.332 -28.047 -6.531 1 98.75 203 VAL A C 1
ATOM 1593 O O . VAL A 1 203 ? -5.75 -26.984 -6.062 1 98.75 203 VAL A O 1
ATOM 1596 N N . ALA A 1 204 ? -4.785 -28.125 -7.738 1 98.75 204 ALA A N 1
ATOM 1597 C CA . ALA A 1 204 ? -4.703 -26.953 -8.609 1 98.75 204 ALA A CA 1
ATOM 1598 C C . ALA A 1 204 ? -5.055 -27.312 -10.047 1 98.75 204 ALA A C 1
ATOM 1600 O O . ALA A 1 204 ? -5.059 -28.484 -10.422 1 98.75 204 ALA A O 1
ATOM 1601 N N . THR A 1 205 ? -5.387 -26.359 -10.773 1 97.94 205 THR A N 1
ATOM 1602 C CA . THR A 1 205 ? -5.488 -26.438 -12.227 1 97.94 205 THR A CA 1
ATOM 1603 C C . THR A 1 205 ? -5.059 -25.125 -12.867 1 97.94 205 THR A C 1
ATOM 1605 O O . THR A 1 205 ? -4.82 -24.125 -12.18 1 97.94 205 THR A O 1
ATOM 1608 N N . PHE A 1 206 ? -4.789 -25.156 -14.156 1 96.5 206 PHE A N 1
ATOM 1609 C CA . PHE A 1 206 ? -4.301 -23.969 -14.844 1 96.5 206 PHE A CA 1
ATOM 1610 C C . PHE A 1 206 ? -5.352 -23.438 -15.812 1 96.5 206 PHE A C 1
ATOM 1612 O O . PHE A 1 206 ? -6.305 -24.141 -16.156 1 96.5 206 PHE A O 1
ATOM 1619 N N . LEU A 1 207 ? -5.285 -22.188 -16.078 1 93.75 207 LEU A N 1
ATOM 1620 C CA . LEU A 1 207 ? -6.133 -21.516 -17.078 1 93.75 207 LEU A CA 1
ATOM 1621 C C . LEU A 1 207 ? -5.348 -20.469 -17.844 1 93.75 207 LEU A C 1
ATOM 1623 O O . LEU A 1 207 ? -4.285 -20.031 -17.391 1 93.75 207 LEU A O 1
ATOM 1627 N N . THR A 1 208 ? -5.832 -20.172 -18.969 1 90 208 THR A N 1
ATOM 1628 C CA . THR A 1 208 ? -5.258 -19.109 -19.766 1 90 208 THR A CA 1
ATOM 1629 C C . THR A 1 208 ? -6.172 -17.891 -19.781 1 90 208 THR A C 1
ATOM 1631 O O . THR A 1 208 ? -7.352 -17.984 -20.125 1 90 208 THR A O 1
ATOM 1634 N N . LEU A 1 209 ? -5.617 -16.812 -19.234 1 87.44 209 LEU A N 1
ATOM 1635 C CA . LEU A 1 209 ? -6.316 -15.531 -19.25 1 87.44 209 LEU A CA 1
ATOM 1636 C C . LEU A 1 209 ? -5.473 -14.453 -19.938 1 87.44 209 LEU A C 1
ATOM 1638 O O . LEU A 1 209 ? -4.332 -14.211 -19.531 1 87.44 209 LEU A O 1
ATOM 1642 N N . ASN A 1 210 ? -6.004 -13.781 -20.969 1 83.44 210 ASN A N 1
ATOM 1643 C CA . ASN A 1 210 ? -5.293 -12.719 -21.656 1 83.44 210 ASN A CA 1
ATOM 1644 C C . ASN A 1 210 ? -3.898 -13.164 -22.094 1 83.44 210 ASN A C 1
ATOM 1646 O O . ASN A 1 210 ? -2.908 -12.492 -21.812 1 83.44 210 ASN A O 1
ATOM 1650 N N . ASN A 1 211 ? -3.832 -14.352 -22.641 1 85.88 211 ASN A N 1
ATOM 1651 C CA . ASN A 1 211 ? -2.615 -14.93 -23.203 1 85.88 211 ASN A CA 1
ATOM 1652 C C . ASN A 1 211 ? -1.602 -15.266 -22.109 1 85.88 211 ASN A C 1
ATOM 1654 O O . ASN A 1 211 ? -0.404 -15.367 -22.391 1 85.88 211 ASN A O 1
ATOM 1658 N N . GLU A 1 212 ? -2.057 -15.312 -20.859 1 91.75 212 GLU A N 1
ATOM 1659 C CA . GLU A 1 212 ? -1.208 -15.688 -19.734 1 91.75 212 GLU A CA 1
ATOM 1660 C C . GLU A 1 212 ? -1.687 -16.984 -19.094 1 91.75 212 GLU A C 1
ATOM 1662 O O . GLU A 1 212 ? -2.891 -17.203 -18.938 1 91.75 212 GLU A O 1
ATOM 1667 N N . THR A 1 213 ? -0.747 -17.844 -18.844 1 93.25 213 THR A N 1
ATOM 1668 C CA . THR A 1 213 ? -1.082 -19.047 -18.109 1 93.25 213 THR A CA 1
ATOM 1669 C C . THR A 1 213 ? -1.071 -18.781 -16.594 1 93.25 213 THR A C 1
ATOM 1671 O O . THR A 1 213 ? -0.054 -18.359 -16.047 1 93.25 213 THR A O 1
ATOM 1674 N N . LEU A 1 214 ? -2.158 -18.906 -15.969 1 96.12 214 LEU A N 1
ATOM 1675 C CA . LEU A 1 214 ? -2.33 -18.812 -14.523 1 96.12 214 LEU A CA 1
ATOM 1676 C C . LEU A 1 214 ? -2.76 -20.156 -13.945 1 96.12 214 LEU A C 1
ATOM 1678 O O . LEU A 1 214 ? -3.086 -21.094 -14.688 1 96.12 214 LEU A O 1
ATOM 1682 N N . ALA A 1 215 ? -2.656 -20.266 -12.695 1 97.81 215 ALA A N 1
ATOM 1683 C CA . ALA A 1 215 ? -3.158 -21.453 -12 1 97.81 215 ALA A CA 1
ATOM 1684 C C . ALA A 1 215 ? -3.871 -21.078 -10.703 1 97.81 215 ALA A C 1
ATOM 1686 O O . ALA A 1 215 ? -3.529 -20.062 -10.078 1 97.81 215 ALA A O 1
ATOM 1687 N N . ILE A 1 216 ? -4.871 -21.797 -10.359 1 98.38 216 ILE A N 1
ATOM 1688 C CA . ILE A 1 216 ? -5.613 -21.641 -9.117 1 98.38 216 ILE A CA 1
ATOM 1689 C C . ILE A 1 216 ? -5.512 -22.922 -8.281 1 98.38 216 ILE A C 1
ATOM 1691 O O . ILE A 1 216 ? -5.621 -24.016 -8.812 1 98.38 216 ILE A O 1
ATOM 1695 N N . ALA A 1 217 ? -5.316 -22.766 -7.016 1 98.75 217 ALA A N 1
ATOM 1696 C CA . ALA A 1 217 ? -5.207 -23.906 -6.117 1 98.75 217 ALA A CA 1
ATOM 1697 C C . ALA A 1 217 ? -6.156 -23.781 -4.934 1 98.75 217 ALA A C 1
ATOM 1699 O O . ALA A 1 217 ? -6.504 -22.656 -4.531 1 98.75 217 ALA A O 1
ATOM 1700 N N . VAL A 1 218 ? -6.586 -24.844 -4.426 1 98.69 218 VAL A N 1
ATOM 1701 C CA . VAL A 1 218 ? -7.23 -25 -3.127 1 98.69 218 VAL A CA 1
ATOM 1702 C C . VAL A 1 218 ? -6.328 -25.797 -2.193 1 98.69 218 VAL A C 1
ATOM 1704 O O . VAL A 1 218 ? -5.91 -26.906 -2.527 1 98.69 218 VAL A O 1
ATOM 1707 N N . ALA A 1 219 ? -5.984 -25.234 -1.075 1 98.56 219 ALA A N 1
ATOM 1708 C CA . ALA A 1 219 ? -5.031 -25.859 -0.171 1 98.56 219 ALA A CA 1
ATOM 1709 C C . ALA A 1 219 ? -5.559 -25.891 1.261 1 98.56 219 ALA A C 1
ATOM 1711 O O . ALA A 1 219 ? -6.211 -24.938 1.701 1 98.56 219 ALA A O 1
ATOM 1712 N N . GLY A 1 220 ? -5.25 -26.906 2.008 1 97.38 220 GLY A N 1
ATOM 1713 C CA . GLY A 1 220 ? -5.645 -27.062 3.398 1 97.38 220 GLY A CA 1
ATOM 1714 C C . GLY A 1 220 ? -4.902 -28.172 4.113 1 97.38 220 GLY A C 1
ATOM 1715 O O . GLY A 1 220 ? -4.023 -28.812 3.533 1 97.38 220 GLY A O 1
ATOM 1716 N N . PRO A 1 221 ? -5.199 -28.328 5.352 1 95.56 221 PRO A N 1
ATOM 1717 C CA . PRO A 1 221 ? -4.551 -29.406 6.109 1 95.56 221 PRO A CA 1
ATOM 1718 C C . PRO A 1 221 ? -4.816 -30.781 5.52 1 95.56 221 PRO A C 1
ATOM 1720 O O . PRO A 1 221 ? -5.926 -31.062 5.055 1 95.56 221 PRO A O 1
ATOM 1723 N N . LYS A 1 222 ? -3.783 -31.594 5.578 1 96.06 222 LYS A N 1
ATOM 1724 C CA . LYS A 1 222 ? -3.832 -32.906 4.977 1 96.06 222 LYS A CA 1
ATOM 1725 C C . LYS A 1 222 ? -5.047 -33.688 5.469 1 96.06 222 LYS A C 1
ATOM 1727 O O . LYS A 1 222 ? -5.727 -34.375 4.68 1 96.06 222 LYS A O 1
ATOM 1732 N N . ASN A 1 223 ? -5.441 -33.562 6.707 1 93.25 223 ASN A N 1
ATOM 1733 C CA . ASN A 1 223 ? -6.508 -34.375 7.289 1 93.25 223 ASN A CA 1
ATOM 1734 C C . ASN A 1 223 ? -7.863 -34.031 6.672 1 93.25 223 ASN A C 1
ATOM 1736 O O . ASN A 1 223 ? -8.703 -34.938 6.48 1 93.25 223 ASN A O 1
ATOM 1740 N N . ARG A 1 224 ? -8.062 -32.844 6.324 1 93.75 224 ARG A N 1
ATOM 1741 C CA . ARG A 1 224 ? -9.32 -32.438 5.711 1 93.75 224 ARG A CA 1
ATOM 1742 C C . ARG A 1 224 ? -9.281 -32.625 4.199 1 93.75 224 ARG A C 1
ATOM 1744 O O . ARG A 1 224 ? -10.25 -33.094 3.602 1 93.75 224 ARG A O 1
ATOM 1751 N N . MET A 1 225 ? -8.18 -32.375 3.621 1 96.25 225 MET A N 1
ATOM 1752 C CA . MET A 1 225 ? -8.062 -32.406 2.166 1 96.25 225 MET A CA 1
ATOM 1753 C C . MET A 1 225 ? -8.109 -33.844 1.642 1 96.25 225 MET A C 1
ATOM 1755 O O . MET A 1 225 ? -8.586 -34.094 0.534 1 96.25 225 MET A O 1
ATOM 1759 N N . GLU A 1 226 ? -7.641 -34.75 2.432 1 94.06 226 GLU A N 1
ATOM 1760 C CA . GLU A 1 226 ? -7.602 -36.125 2.002 1 94.06 226 GLU A CA 1
ATOM 1761 C C . GLU A 1 226 ? -8.984 -36.625 1.563 1 94.06 226 GLU A C 1
ATOM 1763 O O . GLU A 1 226 ? -9.102 -37.406 0.62 1 94.06 226 GLU A O 1
ATOM 1768 N N . THR A 1 227 ? -9.977 -36.125 2.166 1 92.94 227 THR A N 1
ATOM 1769 C CA . THR A 1 227 ? -11.328 -36.594 1.863 1 92.94 227 THR A CA 1
ATOM 1770 C C . THR A 1 227 ? -12.008 -35.656 0.884 1 92.94 227 THR A C 1
ATOM 1772 O O . THR A 1 227 ? -12.977 -36.031 0.214 1 92.94 227 THR A O 1
ATOM 1775 N N . CYS A 1 228 ? -11.461 -34.5 0.673 1 93.25 228 CYS A N 1
ATOM 1776 C CA . CYS A 1 228 ? -12.219 -33.469 -0.028 1 93.25 228 CYS A CA 1
ATOM 1777 C C . CYS A 1 228 ? -11.625 -33.188 -1.404 1 93.25 228 CYS A C 1
ATOM 1779 O O . CYS A 1 228 ? -12.242 -32.531 -2.227 1 93.25 228 CYS A O 1
ATOM 1781 N N . ILE A 1 229 ? -10.547 -33.781 -1.791 1 95.12 229 ILE A N 1
ATOM 1782 C CA . ILE A 1 229 ? -9.812 -33.438 -3.002 1 95.12 229 ILE A CA 1
ATOM 1783 C C . ILE A 1 229 ? -10.703 -33.625 -4.227 1 95.12 229 ILE A C 1
ATOM 1785 O O . ILE A 1 229 ? -10.797 -32.75 -5.078 1 95.12 229 ILE A O 1
ATOM 1789 N N . PRO A 1 230 ? -11.422 -34.812 -4.293 1 94.19 230 PRO A N 1
ATOM 1790 C CA . PRO A 1 230 ? -12.242 -35 -5.496 1 94.19 230 PRO A CA 1
ATOM 1791 C C . PRO A 1 230 ? -13.305 -33.906 -5.648 1 94.19 230 PRO A C 1
ATOM 1793 O O . PRO A 1 230 ? -13.492 -33.375 -6.742 1 94.19 230 PRO A O 1
ATOM 1796 N N . GLU A 1 231 ? -13.93 -33.594 -4.594 1 95.75 231 GLU A N 1
ATOM 1797 C CA . GLU A 1 231 ? -14.953 -32.531 -4.633 1 95.75 231 GLU A CA 1
ATOM 1798 C C . GLU A 1 231 ? -14.328 -31.172 -4.895 1 95.75 231 GLU A C 1
ATOM 1800 O O . GLU A 1 231 ? -14.875 -30.375 -5.668 1 95.75 231 GLU A O 1
ATOM 1805 N N . CYS A 1 232 ? -13.242 -30.906 -4.242 1 97.44 232 CYS A N 1
ATOM 1806 C CA . CYS A 1 232 ? -12.539 -29.641 -4.449 1 97.44 232 CYS A CA 1
ATOM 1807 C C . CYS A 1 232 ? -12.102 -29.484 -5.898 1 97.44 232 CYS A C 1
ATOM 1809 O O . CYS A 1 232 ? -12.227 -28.406 -6.484 1 97.44 232 CYS A O 1
ATOM 1811 N N . ALA A 1 233 ? -11.633 -30.562 -6.43 1 97.56 233 ALA A N 1
ATOM 1812 C CA . ALA A 1 233 ? -11.164 -30.562 -7.812 1 97.56 233 ALA A CA 1
ATOM 1813 C C . ALA A 1 233 ? -12.312 -30.25 -8.773 1 97.56 233 ALA A C 1
ATOM 1815 O O . ALA A 1 233 ? -12.133 -29.469 -9.719 1 97.56 233 ALA A O 1
ATOM 1816 N N . LYS A 1 234 ? -13.422 -30.828 -8.539 1 96.94 234 LYS A N 1
ATOM 1817 C CA . LYS A 1 234 ? -14.578 -30.594 -9.391 1 96.94 234 LYS A CA 1
ATOM 1818 C C . LYS A 1 234 ? -14.984 -29.125 -9.406 1 96.94 234 LYS A C 1
ATOM 1820 O O . LYS A 1 234 ? -15.172 -28.547 -10.469 1 96.94 234 LYS A O 1
ATOM 1825 N N . VAL A 1 235 ? -15.07 -28.547 -8.258 1 97.75 235 VAL A N 1
ATOM 1826 C CA . VAL A 1 235 ? -15.469 -27.156 -8.133 1 97.75 235 VAL A CA 1
ATOM 1827 C C . VAL A 1 235 ? -14.391 -26.25 -8.727 1 97.75 235 VAL A C 1
ATOM 1829 O O . VAL A 1 235 ? -14.695 -25.266 -9.391 1 97.75 235 VAL A O 1
ATOM 1832 N N . LEU A 1 236 ? -13.172 -26.609 -8.5 1 98.12 236 LEU A N 1
ATOM 1833 C CA . LEU A 1 236 ? -12.016 -25.859 -8.984 1 98.12 236 LEU A CA 1
ATOM 1834 C C . LEU A 1 236 ? -12 -25.828 -10.508 1 98.12 236 LEU A C 1
ATOM 1836 O O . LEU A 1 236 ? -11.844 -24.75 -11.109 1 98.12 236 LEU A O 1
ATOM 1840 N N . VAL A 1 237 ? -12.172 -26.953 -11.133 1 96.75 237 VAL A N 1
ATOM 1841 C CA . VAL A 1 237 ? -12.141 -27.062 -12.586 1 96.75 237 VAL A CA 1
ATOM 1842 C C . VAL A 1 237 ? -13.297 -26.266 -13.188 1 96.75 237 VAL A C 1
ATOM 1844 O O . VAL A 1 237 ? -13.125 -25.547 -14.18 1 96.75 237 VAL A O 1
ATOM 1847 N N . ALA A 1 238 ? -14.445 -26.344 -12.555 1 95.81 238 ALA A N 1
ATOM 1848 C CA . ALA A 1 238 ? -15.602 -25.578 -13 1 95.81 238 ALA A CA 1
ATOM 1849 C C . ALA A 1 238 ? -15.336 -24.078 -12.883 1 95.81 238 ALA A C 1
ATOM 1851 O O . ALA A 1 238 ? -15.703 -23.297 -13.773 1 95.81 238 ALA A O 1
ATOM 1852 N N . THR A 1 239 ? -14.727 -23.734 -11.805 1 94.75 239 THR A N 1
ATOM 1853 C CA . THR A 1 239 ? -14.391 -22.344 -11.555 1 94.75 239 THR A CA 1
ATOM 1854 C C . THR A 1 239 ? -13.445 -21.812 -12.633 1 94.75 239 THR A C 1
ATOM 1856 O O . THR A 1 239 ? -13.656 -20.719 -13.18 1 94.75 239 THR A O 1
ATOM 1859 N N . CYS A 1 240 ? -12.406 -22.516 -12.93 1 93.81 240 CYS A N 1
ATOM 1860 C CA . CYS A 1 240 ? -11.43 -22.109 -13.93 1 93.81 240 CYS A CA 1
ATOM 1861 C C . CYS A 1 240 ? -12.078 -22.016 -15.305 1 93.81 240 CYS A C 1
ATOM 1863 O O . CYS A 1 240 ? -11.773 -21.094 -16.078 1 93.81 240 CYS A O 1
ATOM 1865 N N . SER A 1 241 ? -12.961 -22.922 -15.617 1 91.69 241 SER A N 1
ATOM 1866 C CA . SER A 1 241 ? -13.688 -22.891 -16.875 1 91.69 241 SER A CA 1
ATOM 1867 C C . SER A 1 241 ? -14.555 -21.625 -16.969 1 91.69 241 SER A C 1
ATOM 1869 O O . SER A 1 241 ? -14.602 -20.984 -18.031 1 91.69 241 SER A O 1
ATOM 1871 N N . PHE A 1 242 ? -15.203 -21.344 -15.906 1 90.88 242 PHE A N 1
ATOM 1872 C CA . PHE A 1 242 ? -16.031 -20.156 -15.836 1 90.88 242 PHE A CA 1
ATOM 1873 C C . PHE A 1 242 ? -15.211 -18.891 -16.062 1 90.88 242 PHE A C 1
ATOM 1875 O O . PHE A 1 242 ? -15.578 -18.031 -16.844 1 90.88 242 PHE A O 1
ATOM 1882 N N . LEU A 1 243 ? -14.039 -18.797 -15.391 1 91.56 243 LEU A N 1
ATOM 1883 C CA . LEU A 1 243 ? -13.172 -17.625 -15.484 1 91.56 243 LEU A CA 1
ATOM 1884 C C . LEU A 1 243 ? -12.625 -17.484 -16.891 1 91.56 243 LEU A C 1
ATOM 1886 O O . LEU A 1 243 ? -12.508 -16.359 -17.406 1 91.56 243 LEU A O 1
ATOM 1890 N N . SER A 1 244 ? -12.258 -18.5 -17.5 1 87.81 244 SER A N 1
ATOM 1891 C CA . SER A 1 244 ? -11.711 -18.484 -18.859 1 87.81 244 SER A CA 1
ATOM 1892 C C . SER A 1 244 ? -12.734 -17.969 -19.859 1 87.81 244 SER A C 1
ATOM 1894 O O . SER A 1 244 ? -12.375 -17.281 -20.812 1 87.81 244 SER A O 1
ATOM 1896 N N . ARG A 1 245 ? -13.969 -18.234 -19.641 1 83.12 245 ARG A N 1
ATOM 1897 C CA . ARG A 1 245 ? -15.039 -17.828 -20.547 1 83.12 245 ARG A CA 1
ATOM 1898 C C . ARG A 1 245 ? -15.398 -16.359 -20.344 1 83.12 245 ARG A C 1
ATOM 1900 O O . ARG A 1 245 ? -15.812 -15.68 -21.297 1 83.12 245 ARG A O 1
ATOM 1907 N N . GLN A 1 246 ? -15.398 -15.906 -19.094 1 75.12 246 GLN A N 1
ATOM 1908 C CA . GLN A 1 246 ? -15.734 -14.516 -18.812 1 75.12 246 GLN A CA 1
ATOM 1909 C C . GLN A 1 246 ? -14.727 -13.555 -19.438 1 75.12 246 GLN A C 1
ATOM 1911 O O . GLN A 1 246 ? -15.086 -12.469 -19.875 1 75.12 246 GLN A O 1
ATOM 1916 N N . VAL A 1 247 ? -13.539 -13.859 -19.391 1 61.75 247 VAL A N 1
ATOM 1917 C CA . VAL A 1 247 ? -12.5 -12.969 -19.906 1 61.75 247 VAL A CA 1
ATOM 1918 C C . VAL A 1 247 ? -12.422 -13.094 -21.422 1 61.75 247 VAL A C 1
ATOM 1920 O O . VAL A 1 247 ? -12.141 -12.109 -22.109 1 61.75 247 VAL A O 1
ATOM 1923 N N . ALA A 1 248 ? -12.492 -14.336 -22.016 1 54.75 248 ALA A N 1
ATOM 1924 C CA . ALA A 1 248 ? -12.547 -14.5 -23.453 1 54.75 248 ALA A CA 1
ATOM 1925 C C . ALA A 1 248 ? -13.703 -13.695 -24.062 1 54.75 248 ALA A C 1
ATOM 1927 O O . ALA A 1 248 ? -13.594 -13.188 -25.172 1 54.75 248 ALA A O 1
ATOM 1928 N N . GLY A 1 249 ? -14.781 -13.609 -23.359 1 48.12 249 GLY A N 1
ATOM 1929 C CA . GLY A 1 249 ? -15.93 -12.906 -23.922 1 48.12 249 GLY A CA 1
ATOM 1930 C C . GLY A 1 249 ? -15.758 -11.406 -23.938 1 48.12 249 GLY A C 1
ATOM 1931 O O . GLY A 1 249 ? -16.516 -10.695 -24.594 1 48.12 249 GLY A O 1
ATOM 1932 N N . ASN A 1 250 ? -15.195 -10.844 -23.016 1 43.28 250 ASN A N 1
ATOM 1933 C CA . ASN A 1 250 ? -15.086 -9.391 -23.094 1 43.28 250 ASN A CA 1
ATOM 1934 C C . ASN A 1 250 ? -14.164 -8.961 -24.234 1 43.28 250 ASN A C 1
ATOM 1936 O O . ASN A 1 250 ? -13.977 -7.762 -24.469 1 43.28 250 ASN A O 1
ATOM 1940 N N . HIS A 1 251 ? -13.367 -9.719 -24.703 1 36.72 251 HIS A N 1
ATOM 1941 C CA . HIS A 1 251 ? -12.695 -9.367 -25.953 1 36.72 251 HIS A CA 1
ATOM 1942 C C . HIS A 1 251 ? -13.562 -9.711 -27.156 1 36.72 251 HIS A C 1
ATOM 1944 O O . HIS A 1 251 ? -13.141 -9.531 -28.297 1 36.72 251 HIS A O 1
ATOM 1950 N N . ALA A 1 252 ? -14.781 -10.391 -27.031 1 28.61 252 ALA A N 1
ATOM 1951 C CA . ALA A 1 252 ? -15.586 -10.375 -28.25 1 28.61 252 ALA A CA 1
ATOM 1952 C C . ALA A 1 252 ? -16.281 -9.023 -28.422 1 28.61 252 ALA A C 1
ATOM 1954 O O . ALA A 1 252 ? -16.828 -8.469 -27.469 1 28.61 252 ALA A O 1
ATOM 1955 N N . MET B 1 1 ? 28.406 9.008 -2.309 1 42.25 1 MET B N 1
ATOM 1956 C CA . MET B 1 1 ? 27.797 7.828 -1.707 1 42.25 1 MET B CA 1
ATOM 1957 C C . MET B 1 1 ? 26.359 8.117 -1.276 1 42.25 1 MET B C 1
ATOM 1959 O O . MET B 1 1 ? 25.469 7.316 -1.535 1 42.25 1 MET B O 1
ATOM 1963 N N . SER B 1 2 ? 26.172 9.281 -0.522 1 52 2 SER B N 1
ATOM 1964 C CA . SER B 1 2 ? 24.891 9.75 0.007 1 52 2 SER B CA 1
ATOM 1965 C C . SER B 1 2 ? 23.922 10.094 -1.116 1 52 2 SER B C 1
ATOM 1967 O O . SER B 1 2 ? 22.75 9.719 -1.066 1 52 2 SER B O 1
ATOM 1969 N N . GLY B 1 3 ? 24.453 10.664 -2.18 1 53.72 3 GLY B N 1
ATOM 1970 C CA . GLY B 1 3 ? 23.656 11.102 -3.32 1 53.72 3 GLY B CA 1
ATOM 1971 C C . GLY B 1 3 ? 23.094 9.953 -4.133 1 53.72 3 GLY B C 1
ATOM 1972 O O . GLY B 1 3 ? 21.938 9.984 -4.547 1 53.72 3 GLY B O 1
ATOM 1973 N N . VAL B 1 4 ? 23.953 8.891 -4.352 1 52.56 4 VAL B N 1
ATOM 1974 C CA . VAL B 1 4 ? 23.547 7.742 -5.156 1 52.56 4 VAL B CA 1
ATOM 1975 C C . VAL B 1 4 ? 22.422 6.98 -4.457 1 52.56 4 VAL B C 1
ATOM 1977 O O . VAL B 1 4 ? 21.469 6.543 -5.098 1 52.56 4 VAL B O 1
ATOM 1980 N N . THR B 1 5 ? 22.609 6.926 -3.164 1 59 5 THR B N 1
ATOM 1981 C CA . THR B 1 5 ? 21.594 6.227 -2.375 1 59 5 THR B CA 1
ATOM 1982 C C . THR B 1 5 ? 20.25 6.938 -2.463 1 59 5 THR B C 1
ATOM 1984 O O . THR B 1 5 ? 19.219 6.293 -2.65 1 59 5 THR B O 1
ATOM 1987 N N . VAL B 1 6 ? 20.312 8.281 -2.521 1 62.38 6 VAL B N 1
ATOM 1988 C CA . VAL B 1 6 ? 19.094 9.078 -2.586 1 62.38 6 VAL B CA 1
ATOM 1989 C C . VAL B 1 6 ? 18.406 8.859 -3.932 1 62.38 6 VAL B C 1
ATOM 1991 O O . VAL B 1 6 ? 17.188 8.688 -3.992 1 62.38 6 VAL B O 1
ATOM 1994 N N . THR B 1 7 ? 19.266 8.781 -4.918 1 70.31 7 THR B N 1
ATOM 1995 C CA . THR B 1 7 ? 18.719 8.641 -6.262 1 70.31 7 THR B CA 1
ATOM 1996 C C . THR B 1 7 ? 18.031 7.293 -6.43 1 70.31 7 THR B C 1
ATOM 1998 O O . THR B 1 7 ? 16.922 7.219 -6.988 1 70.31 7 THR B O 1
ATOM 2001 N N . ALA B 1 8 ? 18.672 6.277 -5.895 1 70.06 8 ALA B N 1
ATOM 2002 C CA . ALA B 1 8 ? 18.094 4.945 -6.059 1 70.06 8 ALA B CA 1
ATOM 2003 C C . ALA B 1 8 ? 16.797 4.801 -5.27 1 70.06 8 ALA B C 1
ATOM 2005 O O . ALA B 1 8 ? 15.852 4.16 -5.734 1 70.06 8 ALA B O 1
ATOM 2006 N N . ILE B 1 9 ? 16.719 5.441 -4.141 1 73.81 9 ILE B N 1
ATOM 2007 C CA . ILE B 1 9 ? 15.516 5.434 -3.311 1 73.81 9 ILE B CA 1
ATOM 2008 C C . ILE B 1 9 ? 14.359 6.066 -4.078 1 73.81 9 ILE B C 1
ATOM 2010 O O . ILE B 1 9 ? 13.258 5.512 -4.121 1 73.81 9 ILE B O 1
ATOM 2014 N N . GLU B 1 10 ? 14.641 7.137 -4.691 1 83.94 10 GLU B N 1
ATOM 2015 C CA . GLU B 1 10 ? 13.625 7.863 -5.449 1 83.94 10 GLU B CA 1
ATOM 2016 C C . GLU B 1 10 ? 13.094 7.02 -6.605 1 83.94 10 GLU B C 1
ATOM 2018 O O . GLU B 1 10 ? 11.906 7.086 -6.938 1 83.94 10 GLU B O 1
ATOM 2023 N N . ARG B 1 11 ? 13.898 6.172 -7.035 1 86.75 11 ARG B N 1
ATOM 2024 C CA . ARG B 1 11 ? 13.531 5.402 -8.219 1 86.75 11 ARG B CA 1
ATOM 2025 C C . ARG B 1 11 ? 12.477 4.352 -7.879 1 86.75 11 ARG B C 1
ATOM 2027 O O . ARG B 1 11 ? 11.578 4.082 -8.68 1 86.75 11 ARG B O 1
ATOM 2034 N N . VAL B 1 12 ? 12.57 3.762 -6.703 1 89.25 12 VAL B N 1
ATOM 2035 C CA . VAL B 1 12 ? 11.594 2.76 -6.309 1 89.25 12 VAL B CA 1
ATOM 2036 C C . VAL B 1 12 ? 10.211 3.406 -6.191 1 89.25 12 VAL B C 1
ATOM 2038 O O . VAL B 1 12 ? 9.227 2.875 -6.707 1 89.25 12 VAL B O 1
ATOM 2041 N N . ILE B 1 13 ? 10.195 4.535 -5.586 1 92.25 13 ILE B N 1
ATOM 2042 C CA . ILE B 1 13 ? 8.945 5.281 -5.43 1 92.25 13 ILE B CA 1
ATOM 2043 C C . ILE B 1 13 ? 8.422 5.699 -6.801 1 92.25 13 ILE B C 1
ATOM 2045 O O . ILE B 1 13 ? 7.227 5.566 -7.078 1 92.25 13 ILE B O 1
ATOM 2049 N N . ASP B 1 14 ? 9.328 6.156 -7.648 1 94.44 14 ASP B N 1
ATOM 2050 C CA . ASP B 1 14 ? 8.953 6.566 -9 1 94.44 14 ASP B CA 1
ATOM 2051 C C . ASP B 1 14 ? 8.312 5.41 -9.766 1 94.44 14 ASP B C 1
ATOM 2053 O O . ASP B 1 14 ? 7.355 5.613 -10.516 1 94.44 14 ASP B O 1
ATOM 2057 N N . ILE B 1 15 ? 8.789 4.238 -9.578 1 94.31 15 ILE B N 1
ATOM 2058 C CA . ILE B 1 15 ? 8.266 3.059 -10.258 1 94.31 15 ILE B CA 1
ATOM 2059 C C . ILE B 1 15 ? 6.84 2.783 -9.805 1 94.31 15 ILE B C 1
ATOM 2061 O O . ILE B 1 15 ? 5.945 2.574 -10.625 1 94.31 15 ILE B O 1
ATOM 2065 N N . LEU B 1 16 ? 6.652 2.795 -8.516 1 94.75 16 LEU B N 1
ATOM 2066 C CA . LEU B 1 16 ? 5.316 2.545 -7.984 1 94.75 16 LEU B CA 1
ATOM 2067 C C . LEU B 1 16 ? 4.34 3.623 -8.445 1 94.75 16 LEU B C 1
ATOM 2069 O O . LEU B 1 16 ? 3.213 3.316 -8.852 1 94.75 16 LEU B O 1
ATOM 2073 N N . GLU B 1 17 ? 4.785 4.84 -8.43 1 96 17 GLU B N 1
ATOM 2074 C CA . GLU B 1 17 ? 3.934 5.945 -8.859 1 96 17 GLU B CA 1
ATOM 2075 C C . GLU B 1 17 ? 3.648 5.875 -10.352 1 96 17 GLU B C 1
ATOM 2077 O O . GLU B 1 17 ? 2.582 6.293 -10.812 1 96 17 GLU B O 1
ATOM 2082 N N . ALA B 1 18 ? 4.582 5.375 -11.148 1 96.88 18 ALA B N 1
ATOM 2083 C CA . ALA B 1 18 ? 4.352 5.172 -12.578 1 96.88 18 ALA B CA 1
ATOM 2084 C C . ALA B 1 18 ? 3.217 4.176 -12.812 1 96.88 18 ALA B C 1
ATOM 2086 O O . ALA B 1 18 ? 2.357 4.398 -13.672 1 96.88 18 ALA B O 1
ATOM 2087 N N . PHE B 1 19 ? 3.205 3.094 -12.07 1 97.12 19 PHE B N 1
ATOM 2088 C CA . PHE B 1 19 ? 2.119 2.129 -12.188 1 97.12 19 PHE B CA 1
ATOM 2089 C C . PHE B 1 19 ? 0.801 2.732 -11.719 1 97.12 19 PHE B C 1
ATOM 2091 O O . PHE B 1 19 ? -0.252 2.467 -12.305 1 97.12 19 PHE B O 1
ATOM 2098 N N . GLN B 1 20 ? 0.858 3.486 -10.656 1 96.12 20 GLN B N 1
ATOM 2099 C CA . GLN B 1 20 ? -0.342 4.168 -10.18 1 96.12 20 GLN B CA 1
ATOM 2100 C C . GLN B 1 20 ? -0.929 5.07 -11.258 1 96.12 20 GLN B C 1
ATOM 2102 O O . GLN B 1 20 ? -2.139 5.055 -11.5 1 96.12 20 GLN B O 1
ATOM 2107 N N . ALA B 1 21 ? -0.075 5.797 -11.922 1 95.62 21 ALA B N 1
ATOM 2108 C CA . ALA B 1 21 ? -0.491 6.789 -12.914 1 95.62 21 ALA B CA 1
ATOM 2109 C C . ALA B 1 21 ? -1.028 6.121 -14.172 1 95.62 21 ALA B C 1
ATOM 2111 O O . ALA B 1 21 ? -1.991 6.598 -14.773 1 95.62 21 ALA B O 1
ATOM 2112 N N . ASN B 1 22 ? -0.417 5.031 -14.609 1 95 22 ASN B N 1
ATOM 2113 C CA . ASN B 1 22 ? -0.757 4.41 -15.883 1 95 22 ASN B CA 1
ATOM 2114 C C . ASN B 1 22 ? -1.883 3.391 -15.727 1 95 22 ASN B C 1
ATOM 2116 O O . ASN B 1 22 ? -2.635 3.139 -16.672 1 95 22 ASN B O 1
ATOM 2120 N N . GLN B 1 23 ? -1.931 2.738 -14.57 1 92.88 23 GLN B N 1
ATOM 2121 C CA . GLN B 1 23 ? -3.023 1.838 -14.211 1 92.88 23 GLN B CA 1
ATOM 2122 C C . GLN B 1 23 ? -3.121 0.673 -15.188 1 92.88 23 GLN B C 1
ATOM 2124 O O . GLN B 1 23 ? -4.219 0.298 -15.609 1 92.88 23 GLN B O 1
ATOM 2129 N N . ARG B 1 24 ? -2.033 0.254 -15.695 1 93.75 24 ARG B N 1
ATOM 2130 C CA . ARG B 1 24 ? -1.9 -0.89 -16.594 1 93.75 24 ARG B CA 1
ATOM 2131 C C . ARG B 1 24 ? -0.491 -1.47 -16.531 1 93.75 24 ARG B C 1
ATOM 2133 O O . ARG B 1 24 ? 0.437 -0.812 -16.062 1 93.75 24 ARG B O 1
ATOM 2140 N N . PRO B 1 25 ? -0.296 -2.725 -17.031 1 96.38 25 PRO B N 1
ATOM 2141 C CA . PRO B 1 25 ? 1.068 -3.248 -17.141 1 96.38 25 PRO B CA 1
ATOM 2142 C C . PRO B 1 25 ? 1.957 -2.4 -18.047 1 96.38 25 PRO B C 1
ATOM 2144 O O . PRO B 1 25 ? 1.485 -1.864 -19.062 1 96.38 25 PRO B O 1
ATOM 2147 N N . LEU B 1 26 ? 3.207 -2.305 -17.688 1 97.56 26 LEU B N 1
ATOM 2148 C CA . LEU B 1 26 ? 4.18 -1.537 -18.469 1 97.56 26 LEU B CA 1
ATOM 2149 C C . LEU B 1 26 ? 5.375 -2.402 -18.859 1 97.56 26 LEU B C 1
ATOM 2151 O O . LEU B 1 26 ? 5.852 -3.203 -18.047 1 97.56 26 LEU B O 1
ATOM 2155 N N . SER B 1 27 ? 5.832 -2.234 -20.062 1 97.44 27 SER B N 1
ATOM 2156 C CA . SER B 1 27 ? 7.098 -2.855 -20.438 1 97.44 27 SER B CA 1
ATOM 2157 C C . SER B 1 27 ? 8.273 -2.191 -19.719 1 97.44 27 SER B C 1
ATOM 2159 O O . SER B 1 27 ? 8.125 -1.101 -19.156 1 97.44 27 SER B O 1
ATOM 2161 N N . LEU B 1 28 ? 9.352 -2.914 -19.781 1 96.56 28 LEU B N 1
ATOM 2162 C CA . LEU B 1 28 ? 10.562 -2.332 -19.203 1 96.56 28 LEU B CA 1
ATOM 2163 C C . LEU B 1 28 ? 10.891 -0.996 -19.859 1 96.56 28 LEU B C 1
ATOM 2165 O O . LEU B 1 28 ? 11.273 -0.043 -19.188 1 96.56 28 LEU B O 1
ATOM 2169 N N . THR B 1 29 ? 10.664 -0.938 -21.125 1 96.81 29 THR B N 1
ATOM 2170 C CA . THR B 1 29 ? 10.938 0.28 -21.891 1 96.81 29 THR B CA 1
ATOM 2171 C C . THR B 1 29 ? 9.977 1.393 -21.484 1 96.81 29 THR B C 1
ATOM 2173 O O . THR B 1 29 ? 10.398 2.52 -21.219 1 96.81 29 THR B O 1
ATOM 2176 N N . GLU B 1 30 ? 8.719 1.111 -21.406 1 97.25 30 GLU B N 1
ATOM 2177 C CA . GLU B 1 30 ? 7.719 2.092 -20.984 1 97.25 30 GLU B CA 1
ATOM 2178 C C . GLU B 1 30 ? 7.996 2.596 -19.578 1 97.25 30 GLU B C 1
ATOM 2180 O O . GLU B 1 30 ? 7.84 3.785 -19.297 1 97.25 30 GLU B O 1
ATOM 2185 N N . LEU B 1 31 ? 8.375 1.693 -18.766 1 96.38 31 LEU B N 1
ATOM 2186 C CA . LEU B 1 31 ? 8.656 2.039 -17.375 1 96.38 31 LEU B CA 1
ATOM 2187 C C . LEU B 1 31 ? 9.867 2.959 -17.281 1 96.38 31 LEU B C 1
ATOM 2189 O O . LEU B 1 31 ? 9.82 3.971 -16.578 1 96.38 31 LEU B O 1
ATOM 2193 N N . ALA B 1 32 ? 10.906 2.625 -17.984 1 96.38 32 ALA B N 1
ATOM 2194 C CA . ALA B 1 32 ? 12.109 3.451 -18.016 1 96.38 32 ALA B CA 1
ATOM 2195 C C . ALA B 1 32 ? 11.805 4.855 -18.531 1 96.38 32 ALA B C 1
ATOM 2197 O O . ALA B 1 32 ? 12.289 5.844 -17.969 1 96.38 32 ALA B O 1
ATOM 2198 N N . GLU B 1 33 ? 11 4.945 -19.547 1 96.69 33 GLU B N 1
ATOM 2199 C CA . GLU B 1 33 ? 10.602 6.23 -20.125 1 96.69 33 GLU B CA 1
ATOM 2200 C C . GLU B 1 33 ? 9.734 7.023 -19.156 1 96.69 33 GLU B C 1
ATOM 2202 O O . GLU B 1 33 ? 9.914 8.234 -19 1 96.69 33 GLU B O 1
ATOM 2207 N N . ALA B 1 34 ? 8.891 6.348 -18.484 1 94.56 34 ALA B N 1
ATOM 2208 C CA . ALA B 1 34 ? 7.949 6.996 -17.578 1 94.56 34 ALA B CA 1
ATOM 2209 C C . ALA B 1 34 ? 8.68 7.668 -16.406 1 94.56 34 ALA B C 1
ATOM 2211 O O . ALA B 1 34 ? 8.242 8.711 -15.914 1 94.56 34 ALA B O 1
ATOM 2212 N N . ILE B 1 35 ? 9.805 7.062 -16 1 92.75 35 ILE B N 1
ATOM 2213 C CA . ILE B 1 35 ? 10.461 7.625 -14.82 1 92.75 35 ILE B CA 1
ATOM 2214 C C . ILE B 1 35 ? 11.797 8.25 -15.227 1 92.75 35 ILE B C 1
ATOM 2216 O O . ILE B 1 35 ? 12.602 8.625 -14.367 1 92.75 35 ILE B O 1
ATOM 2220 N N . ASP B 1 36 ? 12.055 8.32 -16.5 1 93.38 36 ASP B N 1
ATOM 2221 C CA . ASP B 1 36 ? 13.164 9.039 -17.125 1 93.38 36 ASP B CA 1
ATOM 2222 C C . ASP B 1 36 ? 14.508 8.523 -16.609 1 93.38 36 ASP B C 1
ATOM 2224 O O . ASP B 1 36 ? 15.328 9.305 -16.125 1 93.38 36 ASP B O 1
ATOM 2228 N N . ILE B 1 37 ? 14.781 7.207 -16.734 1 91.06 37 ILE B N 1
ATOM 2229 C CA . ILE B 1 37 ? 16.062 6.605 -16.375 1 91.06 37 ILE B CA 1
ATOM 2230 C C . ILE B 1 37 ? 16.484 5.629 -17.469 1 91.06 37 ILE B C 1
ATOM 2232 O O . ILE B 1 37 ? 15.664 5.168 -18.25 1 91.06 37 ILE B O 1
ATOM 2236 N N . PRO B 1 38 ? 17.828 5.395 -17.5 1 92.19 38 PRO B N 1
ATOM 2237 C CA . PRO B 1 38 ? 18.297 4.391 -18.469 1 92.19 38 PRO B CA 1
ATOM 2238 C C . PRO B 1 38 ? 17.656 3.021 -18.25 1 92.19 38 PRO B C 1
ATOM 2240 O O . PRO B 1 38 ? 17.422 2.619 -17.094 1 92.19 38 PRO B O 1
ATOM 2243 N N . LYS B 1 39 ? 17.422 2.301 -19.344 1 93.44 39 LYS B N 1
ATOM 2244 C CA . LYS B 1 39 ? 16.781 0.988 -19.297 1 93.44 39 LYS B CA 1
ATOM 2245 C C . LYS B 1 39 ? 17.562 0.02 -18.422 1 93.44 39 LYS B C 1
ATOM 2247 O O . LYS B 1 39 ? 16.984 -0.813 -17.734 1 93.44 39 LYS B O 1
ATOM 2252 N N . SER B 1 40 ? 18.828 0.112 -18.422 1 91.19 40 SER B N 1
ATOM 2253 C CA . SER B 1 40 ? 19.656 -0.786 -17.641 1 91.19 40 SER B CA 1
ATOM 2254 C C . SER B 1 40 ? 19.438 -0.579 -16.141 1 91.19 40 SER B C 1
ATOM 2256 O O . SER B 1 40 ? 19.375 -1.545 -15.375 1 91.19 40 SER B O 1
ATOM 2258 N N . THR B 1 41 ? 19.344 0.664 -15.758 1 87.31 41 THR B N 1
ATOM 2259 C CA . THR B 1 41 ? 19.062 0.992 -14.367 1 87.31 41 THR B CA 1
ATOM 2260 C C . THR B 1 41 ? 17.656 0.521 -13.977 1 87.31 41 THR B C 1
ATOM 2262 O O . THR B 1 41 ? 17.469 -0.05 -12.898 1 87.31 41 THR B O 1
ATOM 2265 N N . CYS B 1 42 ? 16.781 0.765 -14.859 1 92.56 42 CYS B N 1
ATOM 2266 C CA . CYS B 1 42 ? 15.406 0.314 -14.617 1 92.56 42 CYS B CA 1
ATOM 2267 C C . CYS B 1 42 ? 15.359 -1.199 -14.438 1 92.56 42 CYS B C 1
ATOM 2269 O O . CYS B 1 42 ? 14.656 -1.703 -13.562 1 92.56 42 CYS B O 1
ATOM 2271 N N . HIS B 1 43 ? 16.094 -1.878 -15.242 1 92.94 43 HIS B N 1
ATOM 2272 C CA . HIS B 1 43 ? 16.141 -3.334 -15.172 1 92.94 43 HIS B CA 1
ATOM 2273 C C . HIS B 1 43 ? 16.641 -3.807 -13.805 1 92.94 43 HIS B C 1
ATOM 2275 O O . HIS B 1 43 ? 16.094 -4.762 -13.242 1 92.94 43 HIS B O 1
ATOM 2281 N N . ALA B 1 44 ? 17.609 -3.148 -13.312 1 89.94 44 ALA B N 1
ATOM 2282 C CA . ALA B 1 44 ? 18.172 -3.533 -12.023 1 89.94 44 ALA B CA 1
ATOM 2283 C C . ALA B 1 44 ? 17.141 -3.357 -10.906 1 89.94 44 ALA B C 1
ATOM 2285 O O . ALA B 1 44 ? 17.016 -4.223 -10.031 1 89.94 44 ALA B O 1
ATOM 2286 N N . ILE B 1 45 ? 16.438 -2.254 -10.914 1 90.88 45 ILE B N 1
ATOM 2287 C CA . ILE B 1 45 ? 15.422 -1.971 -9.906 1 90.88 45 ILE B CA 1
ATOM 2288 C C . ILE B 1 45 ? 14.289 -2.988 -10.016 1 90.88 45 ILE B C 1
ATOM 2290 O O . ILE B 1 45 ? 13.883 -3.588 -9.016 1 90.88 45 ILE B O 1
ATOM 2294 N N . VAL B 1 46 ? 13.906 -3.199 -11.219 1 93.62 46 VAL B N 1
ATOM 2295 C CA . VAL B 1 46 ? 12.797 -4.109 -11.492 1 93.62 46 VAL B CA 1
ATOM 2296 C C . VAL B 1 46 ? 13.18 -5.527 -11.078 1 93.62 46 VAL B C 1
ATOM 2298 O O . VAL B 1 46 ? 12.383 -6.238 -10.469 1 93.62 46 VAL B O 1
ATOM 2301 N N . SER B 1 47 ? 14.383 -5.938 -11.422 1 93.81 47 SER B N 1
ATOM 2302 C CA . SER B 1 47 ? 14.852 -7.273 -11.07 1 93.81 47 SER B CA 1
ATOM 2303 C C . SER B 1 47 ? 14.82 -7.488 -9.562 1 93.81 47 SER B C 1
ATOM 2305 O O . SER B 1 47 ? 14.422 -8.555 -9.086 1 93.81 47 SER B O 1
ATOM 2307 N N . THR B 1 48 ? 15.203 -6.504 -8.844 1 91.38 48 THR B N 1
ATOM 2308 C CA . THR B 1 48 ? 15.195 -6.586 -7.387 1 91.38 48 THR B CA 1
ATOM 2309 C C . THR B 1 48 ? 13.773 -6.68 -6.855 1 91.38 48 THR B C 1
ATOM 2311 O O . THR B 1 48 ? 13.477 -7.512 -5.992 1 91.38 48 THR B O 1
ATOM 2314 N N . LEU B 1 49 ? 12.898 -5.824 -7.352 1 93.81 49 LEU B N 1
ATOM 2315 C CA . LEU B 1 49 ? 11.508 -5.828 -6.914 1 93.81 49 LEU B CA 1
ATOM 2316 C C . LEU B 1 49 ? 10.836 -7.148 -7.258 1 93.81 49 LEU B C 1
ATOM 2318 O O . LEU B 1 49 ? 9.992 -7.637 -6.5 1 93.81 49 LEU B O 1
ATOM 2322 N N . MET B 1 50 ? 11.18 -7.746 -8.383 1 94.81 50 MET B N 1
ATOM 2323 C CA . MET B 1 50 ? 10.648 -9.047 -8.773 1 94.81 50 MET B CA 1
ATOM 2324 C C . MET B 1 50 ? 11.148 -10.141 -7.836 1 94.81 50 MET B C 1
ATOM 2326 O O . MET B 1 50 ? 10.375 -11 -7.402 1 94.81 50 MET B O 1
ATOM 2330 N N . ALA B 1 51 ? 12.422 -10.086 -7.555 1 93.06 51 ALA B N 1
ATOM 2331 C CA . ALA B 1 51 ? 13.023 -11.094 -6.688 1 93.06 51 ALA B CA 1
ATOM 2332 C C . ALA B 1 51 ? 12.414 -11.047 -5.289 1 93.06 51 ALA B C 1
ATOM 2334 O O . ALA B 1 51 ? 12.336 -12.07 -4.605 1 93.06 51 ALA B O 1
ATOM 2335 N N . ARG B 1 52 ? 11.93 -9.906 -4.918 1 92.81 52 ARG B N 1
ATOM 2336 C CA . ARG B 1 52 ? 11.359 -9.727 -3.586 1 92.81 52 ARG B CA 1
ATOM 2337 C C . ARG B 1 52 ? 9.844 -9.922 -3.605 1 92.81 52 ARG B C 1
ATOM 2339 O O . ARG B 1 52 ? 9.18 -9.75 -2.582 1 92.81 52 ARG B O 1
ATOM 2346 N N . GLY B 1 53 ? 9.266 -10.195 -4.777 1 95.56 53 GLY B N 1
ATOM 2347 C CA . GLY B 1 53 ? 7.859 -10.547 -4.883 1 95.56 53 GLY B CA 1
ATOM 2348 C C . GLY B 1 53 ? 6.953 -9.336 -5.016 1 95.56 53 GLY B C 1
ATOM 2349 O O . GLY B 1 53 ? 5.742 -9.445 -4.824 1 95.56 53 GLY B O 1
ATOM 2350 N N . TYR B 1 54 ? 7.488 -8.133 -5.352 1 96.12 54 TYR B N 1
ATOM 2351 C CA . TYR B 1 54 ? 6.688 -6.918 -5.43 1 96.12 54 TYR B CA 1
ATOM 2352 C C . TYR B 1 54 ? 6.215 -6.664 -6.855 1 96.12 54 TYR B C 1
ATOM 2354 O O . TYR B 1 54 ? 5.301 -5.867 -7.082 1 96.12 54 TYR B O 1
ATOM 2362 N N . LEU B 1 55 ? 6.883 -7.305 -7.84 1 96.88 55 LEU B N 1
ATOM 2363 C CA . LEU B 1 55 ? 6.492 -7.23 -9.242 1 96.88 55 LEU B CA 1
ATOM 2364 C C . LEU B 1 55 ? 6.375 -8.625 -9.844 1 96.88 55 LEU B C 1
ATOM 2366 O O . LEU B 1 55 ? 7.07 -9.555 -9.422 1 96.88 55 LEU B O 1
ATOM 2370 N N . TYR B 1 56 ? 5.512 -8.734 -10.781 1 95.5 56 TYR B N 1
ATOM 2371 C CA . TYR B 1 56 ? 5.477 -9.93 -11.617 1 95.5 56 TYR B CA 1
ATOM 2372 C C . TYR B 1 56 ? 5.48 -9.562 -13.094 1 95.5 56 TYR B C 1
ATOM 2374 O O . TYR B 1 56 ? 5.203 -8.414 -13.461 1 95.5 56 TYR B O 1
ATOM 2382 N N . SER B 1 57 ? 5.859 -10.516 -13.898 1 94.81 57 SER B N 1
ATOM 2383 C CA . SER B 1 57 ? 5.98 -10.266 -15.336 1 94.81 57 SER B CA 1
ATOM 2384 C C . SER B 1 57 ? 4.848 -10.93 -16.109 1 94.81 57 SER B C 1
ATOM 2386 O O . SER B 1 57 ? 4.305 -11.945 -15.672 1 94.81 57 SER B O 1
ATOM 2388 N N . LEU B 1 58 ? 4.441 -10.312 -17.141 1 93.19 58 LEU B N 1
ATOM 2389 C CA . LEU B 1 58 ? 3.566 -10.883 -18.172 1 93.19 58 LEU B CA 1
ATOM 2390 C C . LEU B 1 58 ? 4.367 -11.32 -19.391 1 93.19 58 LEU B C 1
ATOM 2392 O O . LEU B 1 58 ? 5.41 -10.734 -19.703 1 93.19 58 LEU B O 1
ATOM 2396 N N . THR B 1 59 ? 3.877 -12.289 -20.078 1 89.62 59 THR B N 1
ATOM 2397 C CA . THR B 1 59 ? 4.633 -12.875 -21.172 1 89.62 59 THR B CA 1
ATOM 2398 C C . THR B 1 59 ? 4.211 -12.273 -22.516 1 89.62 59 THR B C 1
ATOM 2400 O O . THR B 1 59 ? 5.047 -12.039 -23.391 1 89.62 59 THR B O 1
ATOM 2403 N N . ARG B 1 60 ? 2.887 -12.062 -22.719 1 84.88 60 ARG B N 1
ATOM 2404 C CA . ARG B 1 60 ? 2.422 -11.602 -24.031 1 84.88 60 ARG B CA 1
ATOM 2405 C C . ARG B 1 60 ? 1.41 -10.469 -23.891 1 84.88 60 ARG B C 1
ATOM 2407 O O . ARG B 1 60 ? 0.238 -10.711 -23.594 1 84.88 60 ARG B O 1
ATOM 2414 N N . PRO B 1 61 ? 1.906 -9.281 -24.234 1 87.56 61 PRO B N 1
ATOM 2415 C CA . PRO B 1 61 ? 3.271 -8.781 -24.406 1 87.56 61 PRO B CA 1
ATOM 2416 C C . PRO B 1 61 ? 4.07 -8.766 -23.109 1 87.56 61 PRO B C 1
ATOM 2418 O O . PRO B 1 61 ? 3.486 -8.773 -22.031 1 87.56 61 PRO B O 1
ATOM 2421 N N . ARG B 1 62 ? 5.336 -8.773 -23.219 1 93.25 62 ARG B N 1
ATOM 2422 C CA . ARG B 1 62 ? 6.188 -8.695 -22.047 1 93.25 62 ARG B CA 1
ATOM 2423 C C . ARG B 1 62 ? 5.957 -7.395 -21.281 1 93.25 62 ARG B C 1
ATOM 2425 O O . ARG B 1 62 ? 6.117 -6.309 -21.844 1 93.25 62 ARG B O 1
ATOM 2432 N N . ALA B 1 63 ? 5.527 -7.5 -20.125 1 96.38 63 ALA B N 1
ATOM 2433 C CA . ALA B 1 63 ? 5.234 -6.348 -19.281 1 96.38 63 ALA B CA 1
ATOM 2434 C C . ALA B 1 63 ? 5.355 -6.707 -17.797 1 96.38 63 ALA B C 1
ATOM 2436 O O . ALA B 1 63 ? 5.676 -7.844 -17.453 1 96.38 63 ALA B O 1
ATOM 2437 N N . LEU B 1 64 ? 5.246 -5.715 -17.031 1 96.69 64 LEU B N 1
ATOM 2438 C CA . LEU B 1 64 ? 5.375 -5.848 -15.578 1 96.69 64 LEU B CA 1
ATOM 2439 C C . LEU B 1 64 ? 4.176 -5.227 -14.867 1 96.69 64 LEU B C 1
ATOM 2441 O O . LEU B 1 64 ? 3.586 -4.262 -15.367 1 96.69 64 LEU B O 1
ATOM 2445 N N . TYR B 1 65 ? 3.92 -5.766 -13.742 1 96.94 65 TYR B N 1
ATOM 2446 C CA . TYR B 1 65 ? 2.914 -5.156 -12.875 1 96.94 65 TYR B CA 1
ATOM 2447 C C . TYR B 1 65 ? 3.184 -5.484 -11.414 1 96.94 65 TYR B C 1
ATOM 2449 O O . TYR B 1 65 ? 3.771 -6.52 -11.102 1 96.94 65 TYR B O 1
ATOM 2457 N N . PRO B 1 66 ? 2.82 -4.574 -10.523 1 97.06 66 PRO B N 1
ATOM 2458 C CA . PRO B 1 66 ? 3.01 -4.859 -9.102 1 97.06 66 PRO B CA 1
ATOM 2459 C C . PRO B 1 66 ? 2.088 -5.969 -8.594 1 97.06 66 PRO B C 1
ATOM 2461 O O . PRO B 1 66 ? 0.936 -6.062 -9.023 1 97.06 66 PRO B O 1
ATOM 2464 N N . THR B 1 67 ? 2.627 -6.859 -7.664 1 96 67 THR B N 1
ATOM 2465 C CA . THR B 1 67 ? 1.779 -7.824 -6.973 1 96 67 THR B CA 1
ATOM 2466 C C . THR B 1 67 ? 0.978 -7.145 -5.867 1 96 67 THR B C 1
ATOM 2468 O O . THR B 1 67 ? 1.195 -5.965 -5.57 1 96 67 THR B O 1
ATOM 2471 N N . ARG B 1 68 ? 0.093 -7.855 -5.195 1 94.94 68 ARG B N 1
ATOM 2472 C CA . ARG B 1 68 ? -0.721 -7.348 -4.098 1 94.94 68 ARG B CA 1
ATOM 2473 C C . ARG B 1 68 ? 0.107 -7.199 -2.824 1 94.94 68 ARG B C 1
ATOM 2475 O O . ARG B 1 68 ? -0.356 -6.617 -1.84 1 94.94 68 ARG B O 1
ATOM 2482 N N . ARG B 1 69 ? 1.309 -7.617 -2.861 1 95.12 69 ARG B N 1
ATOM 2483 C CA . ARG B 1 69 ? 2.16 -7.582 -1.677 1 95.12 69 ARG B CA 1
ATOM 2484 C C . ARG B 1 69 ? 2.307 -6.16 -1.147 1 95.12 69 ARG B C 1
ATOM 2486 O O . ARG B 1 69 ? 2.234 -5.934 0.062 1 95.12 69 ARG B O 1
ATOM 2493 N N . ILE B 1 70 ? 2.482 -5.191 -2.037 1 94.75 70 ILE B N 1
ATOM 2494 C CA . ILE B 1 70 ? 2.67 -3.811 -1.608 1 94.75 70 ILE B CA 1
ATOM 2495 C C . ILE B 1 70 ? 1.402 -3.309 -0.918 1 94.75 70 ILE B C 1
ATOM 2497 O O . ILE B 1 70 ? 1.475 -2.537 0.041 1 94.75 70 ILE B O 1
ATOM 2501 N N . TYR B 1 71 ? 0.252 -3.746 -1.373 1 95 71 TYR B N 1
ATOM 2502 C CA . TYR B 1 71 ? -1.009 -3.365 -0.748 1 95 71 TYR B CA 1
ATOM 2503 C C . TYR B 1 71 ? -1.112 -3.934 0.663 1 95 71 TYR B C 1
ATOM 2505 O O . TYR B 1 71 ? -1.509 -3.23 1.595 1 95 71 TYR B O 1
ATOM 2513 N N . ASP B 1 72 ? -0.758 -5.176 0.809 1 94.31 72 ASP B N 1
ATOM 2514 C CA . ASP B 1 72 ? -0.818 -5.816 2.117 1 94.31 72 ASP B CA 1
ATOM 2515 C C . ASP B 1 72 ? 0.127 -5.137 3.105 1 94.31 72 ASP B C 1
ATOM 2517 O O . ASP B 1 72 ? -0.237 -4.902 4.262 1 94.31 72 ASP B O 1
ATOM 2521 N N . VAL B 1 73 ? 1.3 -4.805 2.65 1 95.31 73 VAL B N 1
ATOM 2522 C CA . VAL B 1 73 ? 2.268 -4.094 3.479 1 95.31 73 VAL B CA 1
ATOM 2523 C C . VAL B 1 73 ? 1.696 -2.744 3.898 1 95.31 73 VAL B C 1
ATOM 2525 O O . VAL B 1 73 ? 1.679 -2.412 5.086 1 95.31 73 VAL B O 1
ATOM 2528 N N . ALA B 1 74 ? 1.187 -2.01 2.941 1 95.56 74 ALA B N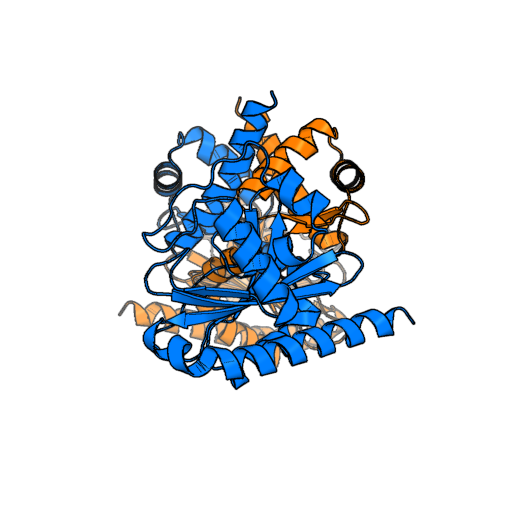 1
ATOM 2529 C CA . ALA B 1 74 ? 0.647 -0.676 3.197 1 95.56 74 ALA B CA 1
ATOM 2530 C C . ALA B 1 74 ? -0.562 -0.744 4.125 1 95.56 74 ALA B C 1
ATOM 2532 O O . ALA B 1 74 ? -0.729 0.108 5.004 1 95.56 74 ALA B O 1
ATOM 2533 N N . ARG B 1 75 ? -1.393 -1.749 3.928 1 94.75 75 ARG B N 1
ATOM 2534 C CA . ARG B 1 75 ? -2.578 -1.939 4.758 1 94.75 75 ARG B CA 1
ATOM 2535 C C . ARG B 1 75 ? -2.193 -2.193 6.211 1 94.75 75 ARG B C 1
ATOM 2537 O O . ARG B 1 75 ? -2.717 -1.542 7.117 1 94.75 75 ARG B O 1
ATOM 2544 N N . ASP B 1 76 ? -1.282 -3.092 6.422 1 94.94 76 ASP B N 1
ATOM 2545 C CA . ASP B 1 76 ? -0.836 -3.416 7.773 1 94.94 76 ASP B CA 1
ATOM 2546 C C . ASP B 1 76 ? -0.278 -2.184 8.477 1 94.94 76 ASP B C 1
ATOM 2548 O O . ASP B 1 76 ? -0.539 -1.968 9.664 1 94.94 76 ASP B O 1
ATOM 2552 N N . ILE B 1 77 ? 0.453 -1.416 7.793 1 95.38 77 ILE B N 1
ATOM 2553 C CA . ILE B 1 77 ? 1.057 -0.2 8.328 1 95.38 77 ILE B CA 1
ATOM 2554 C C . ILE B 1 77 ? -0.037 0.8 8.695 1 95.38 77 ILE B C 1
ATOM 2556 O O . ILE B 1 77 ? -0.055 1.327 9.812 1 95.38 77 ILE B O 1
ATOM 2560 N N . THR B 1 78 ? -0.949 1.047 7.758 1 93.62 78 THR B N 1
ATOM 2561 C CA . THR B 1 78 ? -1.972 2.074 7.922 1 93.62 78 THR B CA 1
ATOM 2562 C C . THR B 1 78 ? -2.922 1.716 9.062 1 93.62 78 THR B C 1
ATOM 2564 O O . THR B 1 78 ? -3.381 2.596 9.789 1 93.62 78 THR B O 1
ATOM 2567 N N . GLU B 1 79 ? -3.201 0.45 9.25 1 93 79 GLU B N 1
ATOM 2568 C CA . GLU B 1 79 ? -4.129 -0.028 10.273 1 93 79 GLU B CA 1
ATOM 2569 C C . GLU B 1 79 ? -3.586 0.232 11.68 1 93 79 GLU B C 1
ATOM 2571 O O . GLU B 1 79 ? -4.336 0.197 12.656 1 93 79 GLU B O 1
ATOM 2576 N N . LYS B 1 80 ? -2.295 0.48 11.766 1 93.62 80 LYS B N 1
ATOM 2577 C CA . LYS B 1 80 ? -1.689 0.651 13.086 1 93.62 80 LYS B CA 1
ATOM 2578 C C . LYS B 1 80 ? -1.124 2.059 13.25 1 93.62 80 LYS B C 1
ATOM 2580 O O . LYS B 1 80 ? -0.269 2.293 14.109 1 93.62 80 LYS B O 1
ATOM 2585 N N . ASP B 1 81 ? -1.554 2.928 12.383 1 93.38 81 ASP B N 1
ATOM 2586 C CA . ASP B 1 81 ? -1.146 4.32 12.531 1 93.38 81 ASP B CA 1
ATOM 2587 C C . ASP B 1 81 ? -1.549 4.871 13.898 1 93.38 81 ASP B C 1
ATOM 2589 O O . ASP B 1 81 ? -2.668 4.641 14.359 1 93.38 81 ASP B O 1
ATOM 2593 N N . PRO B 1 82 ? -0.736 5.637 14.523 1 90.25 82 PRO B N 1
ATOM 2594 C CA . PRO B 1 82 ? -1.021 6.082 15.891 1 90.25 82 PRO B CA 1
ATOM 2595 C C . PRO B 1 82 ? -2.158 7.098 15.953 1 90.25 82 PRO B C 1
ATOM 2597 O O . PRO B 1 82 ? -2.738 7.312 17.016 1 90.25 82 PRO B O 1
ATOM 2600 N N . PHE B 1 83 ? -2.506 7.75 14.906 1 89.94 83 PHE B N 1
ATOM 2601 C CA . PHE B 1 83 ? -3.488 8.82 14.961 1 89.94 83 PHE B CA 1
ATOM 2602 C C . PHE B 1 83 ? -4.676 8.516 14.055 1 89.94 83 PHE B C 1
ATOM 2604 O O . PHE B 1 83 ? -5.828 8.641 14.469 1 89.94 83 PHE B O 1
ATOM 2611 N N . VAL B 1 84 ? -4.359 8.023 12.891 1 91.12 84 VAL B N 1
ATOM 2612 C CA . VAL B 1 84 ? -5.316 8.016 11.789 1 91.12 84 VAL B CA 1
ATOM 2613 C C . VAL B 1 84 ? -6.43 7.012 12.078 1 91.12 84 VAL B C 1
ATOM 2615 O O . VAL B 1 84 ? -7.609 7.312 11.891 1 91.12 84 VAL B O 1
ATOM 2618 N N . GLU B 1 85 ? -6.02 5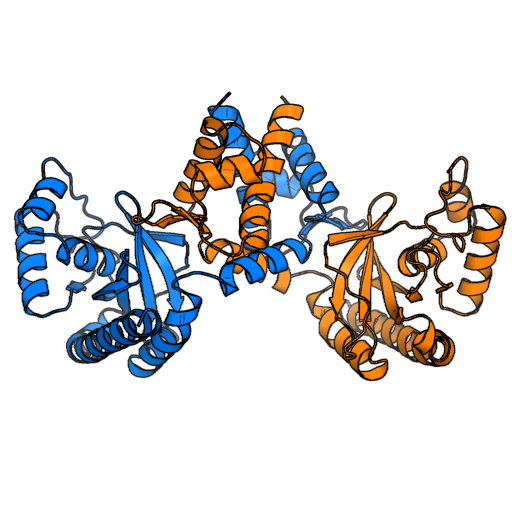.852 12.531 1 86.38 85 GLU B N 1
ATOM 2619 C CA . GLU B 1 85 ? -7.008 4.805 12.766 1 86.38 85 GLU B CA 1
ATOM 2620 C C . GLU B 1 85 ? -8.062 5.262 13.766 1 86.38 85 GLU B C 1
ATOM 2622 O O . GLU B 1 85 ? -9.266 5.078 13.539 1 86.38 85 GLU B O 1
ATOM 2627 N N . ARG B 1 86 ? -7.684 5.918 14.766 1 86.31 86 ARG B N 1
ATOM 2628 C CA . ARG B 1 86 ? -8.594 6.359 15.82 1 86.31 86 ARG B CA 1
ATOM 2629 C C . ARG B 1 86 ? -9.367 7.602 15.383 1 86.31 86 ARG B C 1
ATOM 2631 O O . ARG B 1 86 ? -10.531 7.77 15.758 1 86.31 86 ARG B O 1
ATOM 2638 N N . ALA B 1 87 ? -8.742 8.406 14.68 1 92.62 87 ALA B N 1
ATOM 2639 C CA . ALA B 1 87 ? -9.336 9.688 14.305 1 92.62 87 ALA B CA 1
ATOM 2640 C C . ALA B 1 87 ? -10.344 9.516 13.164 1 92.62 87 ALA B C 1
ATOM 2642 O O . ALA B 1 87 ? -11.297 10.289 13.047 1 92.62 87 ALA B O 1
ATOM 2643 N N . THR B 1 88 ? -10.203 8.5 12.375 1 94.25 88 THR B N 1
ATOM 2644 C CA . THR B 1 88 ? -10.906 8.391 11.109 1 94.25 88 THR B CA 1
ATOM 2645 C C . THR B 1 88 ? -12.414 8.32 11.328 1 94.25 88 THR B C 1
ATOM 2647 O O . THR B 1 88 ? -13.172 9.062 10.703 1 94.25 88 THR B O 1
ATOM 2650 N N . PRO B 1 89 ? -12.906 7.5 12.242 1 94.62 89 PRO B N 1
ATOM 2651 C CA . PRO B 1 89 ? -14.359 7.484 12.445 1 94.62 89 PRO B CA 1
ATOM 2652 C C . PRO B 1 89 ? -14.906 8.844 12.883 1 94.62 89 PRO B C 1
ATOM 2654 O O . PRO B 1 89 ? -16.016 9.219 12.492 1 94.62 89 PRO B O 1
ATOM 2657 N N . VAL B 1 90 ? -14.18 9.555 13.664 1 95.44 90 VAL B N 1
ATOM 2658 C CA . VAL B 1 90 ? -14.586 10.867 14.148 1 95.44 90 VAL B CA 1
ATOM 2659 C C . VAL B 1 90 ? -14.547 11.875 13 1 95.44 90 VAL B C 1
ATOM 2661 O O . VAL B 1 90 ? -15.453 12.703 12.859 1 95.44 90 VAL B O 1
ATOM 2664 N N . LEU B 1 91 ? -13.562 11.773 12.172 1 97.06 91 LEU B N 1
ATOM 2665 C CA . LEU B 1 91 ? -13.43 12.648 11.016 1 97.06 91 LEU B CA 1
ATOM 2666 C C . LEU B 1 91 ? -14.555 12.391 10.008 1 97.06 91 LEU B C 1
ATOM 2668 O O . LEU B 1 91 ? -15.047 13.328 9.375 1 97.06 91 LEU B O 1
ATOM 2672 N N . GLU B 1 92 ? -14.922 11.133 9.844 1 96.88 92 GLU B N 1
ATOM 2673 C CA . GLU B 1 92 ? -16.031 10.789 8.961 1 96.88 92 GLU B CA 1
ATOM 2674 C C . GLU B 1 92 ? -17.344 11.414 9.438 1 96.88 92 GLU B C 1
ATOM 2676 O O . GLU B 1 92 ? -18.125 11.922 8.633 1 96.88 92 GLU B O 1
ATOM 2681 N N . ARG B 1 93 ? -17.547 11.383 10.703 1 97.12 93 ARG B N 1
ATOM 2682 C CA . ARG B 1 93 ? -18.719 12.023 11.266 1 97.12 93 ARG B CA 1
ATOM 2683 C C . ARG B 1 93 ? -18.703 13.523 11.031 1 97.12 93 ARG B C 1
ATOM 2685 O O . ARG B 1 93 ? -19.734 14.125 10.727 1 97.12 93 ARG B O 1
ATOM 2692 N N . LEU B 1 94 ? -17.562 14.141 11.203 1 98 94 LEU B N 1
ATOM 2693 C CA . LEU B 1 94 ? -17.406 15.562 10.93 1 98 94 LEU B CA 1
ATOM 2694 C C . LEU B 1 94 ? -17.719 15.867 9.469 1 98 94 LEU B C 1
ATOM 2696 O O . LEU B 1 94 ? -18.422 16.844 9.172 1 98 94 LEU B O 1
ATOM 2700 N N . ARG B 1 95 ? -17.188 15.008 8.57 1 97.81 95 ARG B N 1
ATOM 2701 C CA . ARG B 1 95 ? -17.484 15.148 7.145 1 97.81 95 ARG B CA 1
ATOM 2702 C C . ARG B 1 95 ? -18.984 15.031 6.883 1 97.81 95 ARG B C 1
ATOM 2704 O O . ARG B 1 95 ? -19.547 15.836 6.137 1 97.81 95 ARG B O 1
ATOM 2711 N N . ASP B 1 96 ? -19.578 14.086 7.5 1 97.06 96 ASP B N 1
ATOM 2712 C CA . ASP B 1 96 ? -21 13.883 7.301 1 97.06 96 ASP B CA 1
ATOM 2713 C C . ASP B 1 96 ? -21.812 15.07 7.816 1 97.06 96 ASP B C 1
ATOM 2715 O O . ASP B 1 96 ? -22.812 15.453 7.215 1 97.06 96 ASP B O 1
ATOM 2719 N N . ALA B 1 97 ? -21.422 15.656 8.891 1 97.12 97 ALA B N 1
ATOM 2720 C CA . ALA B 1 97 ? -22.125 16.781 9.492 1 97.12 97 ALA B CA 1
ATOM 2721 C C . ALA B 1 97 ? -21.922 18.047 8.656 1 97.12 97 ALA B C 1
ATOM 2723 O O . ALA B 1 97 ? -22.859 18.859 8.516 1 97.12 97 ALA B O 1
ATOM 2724 N N . THR B 1 98 ? -20.75 18.266 8.086 1 97.5 98 THR B N 1
ATOM 2725 C CA . THR B 1 98 ? -20.422 19.5 7.379 1 97.5 98 THR B CA 1
ATOM 2726 C C . THR B 1 98 ? -20.609 19.312 5.875 1 97.5 98 THR B C 1
ATOM 2728 O O . THR B 1 98 ? -20.719 20.297 5.133 1 97.5 98 THR B O 1
ATOM 2731 N N . ARG B 1 99 ? -20.484 18.094 5.453 1 96.5 99 ARG B N 1
ATOM 2732 C CA . ARG B 1 99 ? -20.625 17.656 4.066 1 96.5 99 ARG B CA 1
ATOM 2733 C C . ARG B 1 99 ? -19.469 18.172 3.217 1 96.5 99 ARG B C 1
ATOM 2735 O O . ARG B 1 99 ? -19.516 18.094 1.987 1 96.5 99 ARG B O 1
ATOM 2742 N N . GLU B 1 100 ? -18.484 18.75 3.783 1 97.69 100 GLU B N 1
ATOM 2743 C CA . GLU B 1 100 ? -17.281 19.25 3.127 1 97.69 100 GLU B CA 1
ATOM 2744 C C . GLU B 1 100 ? -16.078 18.359 3.434 1 97.69 100 GLU B C 1
ATOM 2746 O O . GLU B 1 100 ? -16.141 17.484 4.293 1 97.69 100 GLU B O 1
ATOM 2751 N N . THR B 1 101 ? -14.938 18.578 2.73 1 97.88 101 THR B N 1
ATOM 2752 C CA . THR B 1 101 ? -13.742 17.766 2.902 1 97.88 101 THR B CA 1
ATOM 2753 C C . THR B 1 101 ? -13.109 18.016 4.266 1 97.88 101 THR B C 1
ATOM 2755 O O . THR B 1 101 ? -13.008 19.156 4.707 1 97.88 101 THR B O 1
ATOM 2758 N N . VAL B 1 102 ? -12.789 16.938 4.914 1 98.69 102 VAL B N 1
ATOM 2759 C CA . VAL B 1 102 ? -12.148 17 6.227 1 98.69 102 VAL B CA 1
ATOM 2760 C C . VAL B 1 102 ? -10.719 16.469 6.133 1 98.69 102 VAL B C 1
ATOM 2762 O O . VAL B 1 102 ? -10.477 15.445 5.488 1 98.69 102 VAL B O 1
ATOM 2765 N N . ILE B 1 103 ? -9.766 17.219 6.773 1 98.5 103 ILE B N 1
ATOM 2766 C CA . ILE B 1 103 ? -8.352 16.875 6.66 1 98.5 103 ILE B CA 1
ATOM 2767 C C . ILE B 1 103 ? -7.711 16.859 8.047 1 98.5 103 ILE B C 1
ATOM 2769 O O . ILE B 1 103 ? -7.938 17.766 8.852 1 98.5 103 ILE B O 1
ATOM 2773 N N . LEU B 1 104 ? -6.984 15.797 8.32 1 97.94 104 LEU B N 1
ATOM 2774 C CA . LEU B 1 104 ? -6.078 15.727 9.461 1 97.94 104 LEU B CA 1
ATOM 2775 C C . LEU B 1 104 ? -4.637 15.969 9.023 1 97.94 104 LEU B C 1
ATOM 2777 O O . LEU B 1 104 ? -4.156 15.336 8.078 1 97.94 104 LEU B O 1
ATOM 2781 N N . GLY B 1 105 ? -3.982 16.938 9.703 1 97.75 105 GLY B N 1
ATOM 2782 C CA . GLY B 1 105 ? -2.602 17.219 9.352 1 97.75 105 GLY B CA 1
ATOM 2783 C C . GLY B 1 105 ? -1.747 17.594 10.547 1 97.75 105 GLY B C 1
ATOM 2784 O O . GLY B 1 105 ? -2.252 17.703 11.664 1 97.75 105 GLY B O 1
ATOM 2785 N N . LYS B 1 106 ? -0.504 17.703 10.297 1 96.5 106 LYS B N 1
ATOM 2786 C CA . LYS B 1 106 ? 0.452 18.141 11.305 1 96.5 106 LYS B CA 1
ATOM 2787 C C . LYS B 1 106 ? 1.628 18.875 10.672 1 96.5 106 LYS B C 1
ATOM 2789 O O . LYS B 1 106 ? 1.742 18.938 9.445 1 96.5 106 LYS B O 1
ATOM 2794 N N . ARG B 1 107 ? 2.375 19.469 11.531 1 95.62 107 ARG B N 1
ATOM 2795 C CA . ARG B 1 107 ? 3.566 20.156 11.055 1 95.62 107 ARG B CA 1
ATOM 2796 C C . ARG B 1 107 ? 4.672 19.172 10.695 1 95.62 107 ARG B C 1
ATOM 2798 O O . ARG B 1 107 ? 4.91 18.203 11.43 1 95.62 107 ARG B O 1
ATOM 2805 N N . GLN B 1 108 ? 5.242 19.344 9.594 1 94.75 108 GLN B N 1
ATOM 2806 C CA . GLN B 1 108 ? 6.453 18.656 9.164 1 94.75 108 GLN B CA 1
ATOM 2807 C C . GLN B 1 108 ? 7.477 19.625 8.602 1 94.75 108 GLN B C 1
ATOM 2809 O O . GLN B 1 108 ? 7.391 20.031 7.438 1 94.75 108 GLN B O 1
ATOM 2814 N N . GLY B 1 109 ? 8.523 19.906 9.438 1 91.31 109 GLY B N 1
ATOM 2815 C CA . GLY B 1 109 ? 9.445 20.953 9.047 1 91.31 109 GLY B CA 1
ATOM 2816 C C . GLY B 1 109 ? 8.766 22.297 8.859 1 91.31 109 GLY B C 1
ATOM 2817 O O . GLY B 1 109 ? 8.109 22.797 9.773 1 91.31 109 GLY B O 1
ATOM 2818 N N . GLU B 1 110 ? 8.859 22.828 7.652 1 92.44 110 GLU B N 1
ATOM 2819 C CA . GLU B 1 110 ? 8.312 24.156 7.363 1 92.44 110 GLU B CA 1
ATOM 2820 C C . GLU B 1 110 ? 6.996 24.047 6.59 1 92.44 110 GLU B C 1
ATOM 2822 O O . GLU B 1 110 ? 6.598 24.984 5.906 1 92.44 110 GLU B O 1
ATOM 2827 N N . SER B 1 111 ? 6.426 22.844 6.695 1 96.75 111 SER B N 1
ATOM 2828 C CA . SER B 1 111 ? 5.184 22.609 5.969 1 96.75 111 SER B CA 1
ATOM 2829 C C . SER B 1 111 ? 4.184 21.828 6.82 1 96.75 111 SER B C 1
ATOM 2831 O O . SER B 1 111 ? 4.523 21.359 7.906 1 96.75 111 SER B O 1
ATOM 2833 N N . VAL B 1 112 ? 2.992 21.906 6.336 1 97.38 112 VAL B N 1
ATOM 2834 C CA . VAL B 1 112 ? 1.97 20.969 6.801 1 97.38 112 VAL B CA 1
ATOM 2835 C C . VAL B 1 112 ? 2.01 19.703 5.961 1 97.38 112 VAL B C 1
ATOM 2837 O O . VAL B 1 112 ? 2.186 19.75 4.742 1 97.38 112 VAL B O 1
ATOM 2840 N N . ILE B 1 113 ? 1.896 18.578 6.629 1 97.81 113 ILE B N 1
ATOM 2841 C CA . ILE B 1 113 ? 1.67 17.344 5.895 1 97.81 113 ILE B CA 1
ATOM 2842 C C . ILE B 1 113 ? 0.285 16.797 6.227 1 97.81 113 ILE B C 1
ATOM 2844 O O . ILE B 1 113 ? -0.123 16.781 7.391 1 97.81 113 ILE B O 1
ATOM 2848 N N . TYR B 1 114 ? -0.47 16.422 5.188 1 97.88 114 TYR B N 1
ATOM 2849 C CA . TYR B 1 114 ? -1.773 15.797 5.371 1 97.88 114 TYR B CA 1
ATOM 2850 C C . TYR B 1 114 ? -1.624 14.328 5.734 1 97.88 114 TYR B C 1
ATOM 2852 O O . TYR B 1 114 ? -0.933 13.578 5.043 1 97.88 114 TYR B O 1
ATOM 2860 N N . LEU B 1 115 ? -2.244 13.922 6.785 1 97 115 LEU B N 1
ATOM 2861 C CA . LEU B 1 115 ? -2.168 12.539 7.246 1 97 115 LEU B CA 1
ATOM 2862 C C . LEU B 1 115 ? -3.404 11.758 6.824 1 97 115 LEU B C 1
ATOM 2864 O O . LEU B 1 115 ? -3.334 10.547 6.605 1 97 115 LEU B O 1
ATOM 2868 N N . GLN B 1 116 ? -4.547 12.383 6.809 1 96.12 116 GLN B N 1
ATOM 2869 C CA . GLN B 1 116 ? -5.809 11.789 6.379 1 96.12 116 GLN B CA 1
ATOM 2870 C C . GLN B 1 116 ? -6.676 12.812 5.656 1 96.12 116 GLN B C 1
ATOM 2872 O O . GLN B 1 116 ? -6.711 13.984 6.035 1 96.12 116 GLN B O 1
ATOM 2877 N N . VAL B 1 117 ? -7.336 12.367 4.629 1 96.88 117 VAL B N 1
ATOM 2878 C CA . VAL B 1 117 ? -8.266 13.203 3.883 1 96.88 117 VAL B CA 1
ATOM 2879 C C . VAL B 1 117 ? -9.578 12.445 3.658 1 96.88 117 VAL B C 1
ATOM 2881 O O . VAL B 1 117 ? -9.57 11.328 3.139 1 96.88 117 VAL B O 1
ATOM 2884 N N . ILE B 1 118 ? -10.625 12.992 4.125 1 97 118 ILE B N 1
ATOM 2885 C CA . ILE B 1 118 ? -11.961 12.484 3.855 1 97 118 ILE B CA 1
ATOM 2886 C C . ILE B 1 118 ? -12.742 13.492 3.014 1 97 118 ILE B C 1
ATOM 2888 O O . ILE B 1 118 ? -13.188 14.523 3.523 1 97 118 ILE B O 1
ATOM 2892 N N . GLU B 1 119 ? -12.93 13.133 1.779 1 94.75 119 GLU B N 1
ATOM 2893 C CA . GLU B 1 119 ? -13.516 14.086 0.84 1 94.75 119 GLU B CA 1
ATOM 2894 C C . GLU B 1 119 ? -15 14.32 1.139 1 94.75 119 GLU B C 1
ATOM 2896 O O . GLU B 1 119 ? -15.695 13.406 1.591 1 94.75 119 GLU B O 1
ATOM 2901 N N . GLY B 1 120 ? -15.391 15.547 0.86 1 95.31 120 GLY B N 1
ATOM 2902 C CA . GLY B 1 120 ? -16.781 15.914 1.019 1 95.31 120 GLY B CA 1
ATOM 2903 C C . GLY B 1 120 ? -17.719 15.125 0.11 1 95.31 120 GLY B C 1
ATOM 2904 O O . GLY B 1 120 ? -17.25 14.375 -0.753 1 95.31 120 GLY B O 1
ATOM 2905 N N . VAL B 1 121 ? -18.984 15.297 0.256 1 91.5 121 VAL B N 1
ATOM 2906 C CA . VAL B 1 121 ? -19.969 14.43 -0.395 1 91.5 121 VAL B CA 1
ATOM 2907 C C . VAL B 1 121 ? -20.5 15.109 -1.657 1 91.5 121 VAL B C 1
ATOM 2909 O O . VAL B 1 121 ? -21.172 14.469 -2.475 1 91.5 121 VAL B O 1
ATOM 2912 N N . HIS B 1 122 ? -20.172 16.375 -1.807 1 88.44 122 HIS B N 1
ATOM 2913 C CA . HIS B 1 122 ? -20.688 17.125 -2.955 1 88.44 122 HIS B CA 1
ATOM 2914 C C . HIS B 1 122 ? -19.891 16.781 -4.219 1 88.44 122 HIS B C 1
ATOM 2916 O O . HIS B 1 122 ? -18.734 16.375 -4.141 1 88.44 122 HIS B O 1
ATOM 2922 N N . ALA B 1 123 ? -20.469 16.969 -5.336 1 86.75 123 ALA B N 1
ATOM 2923 C CA . ALA B 1 123 ? -19.812 16.719 -6.617 1 86.75 123 ALA B CA 1
ATOM 2924 C C . ALA B 1 123 ? -18.625 17.656 -6.816 1 86.75 123 ALA B C 1
ATOM 2926 O O . ALA B 1 123 ? -17.609 17.266 -7.375 1 86.75 123 ALA B O 1
ATOM 2927 N N . ILE B 1 124 ? -18.906 18.891 -6.441 1 86.94 124 ILE B N 1
ATOM 2928 C CA . ILE B 1 124 ? -17.812 19.844 -6.41 1 86.94 124 ILE B CA 1
ATOM 2929 C C . ILE B 1 124 ? -17.25 19.938 -4.992 1 86.94 124 ILE B C 1
ATOM 2931 O O . ILE B 1 124 ? -17.953 20.359 -4.066 1 86.94 124 ILE B O 1
ATOM 2935 N N . ARG B 1 125 ? -16.094 19.484 -4.797 1 92.62 125 ARG B N 1
ATOM 2936 C CA . ARG B 1 125 ? -15.516 19.406 -3.463 1 92.62 125 ARG B CA 1
ATOM 2937 C C . ARG B 1 125 ? -14.016 19.672 -3.51 1 92.62 125 ARG B C 1
ATOM 2939 O O . ARG B 1 125 ? -13.406 19.625 -4.582 1 92.62 125 ARG B O 1
ATOM 2946 N N . TYR B 1 126 ? -13.438 20.047 -2.412 1 94.31 126 TYR B N 1
ATOM 2947 C CA . TYR B 1 126 ? -11.984 20.125 -2.289 1 94.31 126 TYR B CA 1
ATOM 2948 C C . TYR B 1 126 ? -11.359 18.734 -2.275 1 94.31 126 TYR B C 1
ATOM 2950 O O . TYR B 1 126 ? -11.773 17.875 -1.505 1 94.31 126 TYR B O 1
ATOM 2958 N N . THR B 1 127 ? -10.445 18.531 -3.213 1 93.56 127 THR B N 1
ATOM 2959 C CA . THR B 1 127 ? -9.766 17.234 -3.283 1 93.56 127 THR B CA 1
ATOM 2960 C C . THR B 1 127 ? -8.305 17.375 -2.885 1 93.56 127 THR B C 1
ATOM 2962 O O . THR B 1 127 ? -7.648 18.375 -3.234 1 93.56 127 THR B O 1
ATOM 2965 N N . ALA B 1 128 ? -7.84 16.5 -2.078 1 94.75 128 ALA B N 1
ATOM 2966 C CA . ALA B 1 128 ? -6.449 16.375 -1.646 1 94.75 128 ALA B CA 1
ATOM 2967 C C . ALA B 1 128 ? -6.094 14.914 -1.348 1 94.75 128 ALA B C 1
ATOM 2969 O O . ALA B 1 128 ? -6.934 14.023 -1.494 1 94.75 128 ALA B O 1
ATOM 2970 N N . LYS B 1 129 ? -4.793 14.672 -1.058 1 94.31 129 LYS B N 1
ATOM 2971 C CA . LYS B 1 129 ? -4.34 13.312 -0.741 1 94.31 129 LYS B CA 1
ATOM 2972 C C . LYS B 1 129 ? -3.432 13.312 0.485 1 94.31 129 LYS B C 1
ATOM 2974 O O . LYS B 1 129 ? -2.658 14.25 0.694 1 94.31 129 LYS B O 1
ATOM 2979 N N . PRO B 1 130 ? -3.547 12.25 1.284 1 95.94 130 PRO B N 1
ATOM 2980 C CA . PRO B 1 130 ? -2.531 12.109 2.33 1 95.94 130 PRO B CA 1
ATOM 2981 C C . PRO B 1 130 ? -1.106 12.18 1.785 1 95.94 130 PRO B C 1
ATOM 2983 O O . PRO B 1 130 ? -0.832 11.68 0.693 1 95.94 130 PRO B O 1
ATOM 2986 N N . GLY B 1 131 ? -0.236 12.836 2.553 1 95.44 131 GLY B N 1
ATOM 2987 C CA . GLY B 1 131 ? 1.151 12.969 2.137 1 95.44 131 GLY B CA 1
ATOM 2988 C C . GLY B 1 131 ? 1.445 14.273 1.433 1 95.44 131 GLY B C 1
ATOM 2989 O O . GLY B 1 131 ? 2.607 14.617 1.205 1 95.44 131 GLY B O 1
ATOM 2990 N N . GLU B 1 132 ? 0.41 15.055 1.093 1 95.56 132 GLU B N 1
ATOM 2991 C CA . GLU B 1 132 ? 0.601 16.359 0.467 1 95.56 132 GLU B CA 1
ATOM 2992 C C . GLU B 1 132 ? 1.111 17.391 1.474 1 95.56 132 GLU B C 1
ATOM 2994 O O . GLU B 1 132 ? 0.787 17.312 2.66 1 95.56 132 GLU B O 1
ATOM 2999 N N . PHE B 1 133 ? 1.877 18.297 0.931 1 96.75 133 PHE B N 1
ATOM 3000 C CA . PHE B 1 133 ? 2.416 19.375 1.74 1 96.75 133 PHE B CA 1
ATOM 3001 C C . PHE B 1 133 ? 1.684 20.688 1.45 1 96.75 133 PHE B C 1
ATOM 3003 O O . PHE B 1 133 ? 1.285 20.938 0.312 1 96.75 133 PHE B O 1
ATOM 3010 N N . LYS B 1 134 ? 1.463 21.453 2.396 1 97.38 134 LYS B N 1
ATOM 3011 C CA . LYS B 1 134 ? 0.909 22.797 2.283 1 97.38 134 LYS B CA 1
ATOM 3012 C C . LYS B 1 134 ? 1.716 23.797 3.107 1 97.38 134 LYS B C 1
ATOM 3014 O O . LYS B 1 134 ? 2.33 23.438 4.109 1 97.38 134 LYS B O 1
ATOM 3019 N N . PRO B 1 135 ? 1.72 25.047 2.703 1 97.19 135 PRO B N 1
ATOM 3020 C CA . PRO B 1 135 ? 2.443 26.047 3.486 1 97.19 135 PRO B CA 1
ATOM 3021 C C . PRO B 1 135 ? 1.82 26.281 4.859 1 97.19 135 PRO B C 1
ATOM 3023 O O . PRO B 1 135 ? 0.595 26.25 5 1 97.19 135 PRO B O 1
ATOM 3026 N N . LEU B 1 136 ? 2.668 26.625 5.797 1 97.56 136 LEU B N 1
ATOM 3027 C CA . LEU B 1 136 ? 2.209 26.922 7.148 1 97.56 136 LEU B CA 1
ATOM 3028 C C . LEU B 1 136 ? 1.432 28.234 7.195 1 97.56 136 LEU B C 1
ATOM 3030 O O . LEU B 1 136 ? 0.389 28.312 7.844 1 97.56 136 LEU B O 1
ATOM 3034 N N . HIS B 1 137 ? 1.849 29.234 6.438 1 97.31 137 HIS B N 1
ATOM 3035 C CA . HIS B 1 137 ? 1.339 30.578 6.652 1 97.31 137 HIS B CA 1
ATOM 3036 C C . HIS B 1 137 ? 0.035 30.797 5.895 1 97.31 137 HIS B C 1
ATOM 3038 O O . HIS B 1 137 ? -0.704 31.75 6.184 1 97.31 137 HIS B O 1
ATOM 3044 N N . SER B 1 138 ? -0.237 29.891 4.875 1 97.38 138 SER B N 1
ATOM 3045 C CA . SER B 1 138 ? -1.376 30.219 4.023 1 97.38 138 SER B CA 1
ATOM 3046 C C . SER B 1 138 ? -2.424 29.109 4.051 1 97.38 138 SER B C 1
ATOM 3048 O O . SER B 1 138 ? -3.496 29.25 3.459 1 97.38 138 SER B O 1
ATOM 3050 N N . SER B 1 139 ? -2.158 27.984 4.738 1 97.81 139 SER B N 1
ATOM 3051 C CA . SER B 1 139 ? -3.166 26.953 4.918 1 97.81 139 SER B CA 1
ATOM 3052 C C . SER B 1 139 ? -3.844 27.062 6.281 1 97.81 139 SER B C 1
ATOM 3054 O O . SER B 1 139 ? -3.236 27.531 7.242 1 97.81 139 SER B O 1
ATOM 3056 N N . SER B 1 140 ? -5.148 26.672 6.352 1 98.44 140 SER B N 1
ATOM 3057 C CA . SER B 1 140 ? -5.859 26.766 7.621 1 98.44 140 SER B CA 1
ATOM 3058 C C . SER B 1 140 ? -5.223 25.859 8.672 1 98.44 140 SER B C 1
ATOM 3060 O O . SER B 1 140 ? -5.082 26.25 9.836 1 98.44 140 SER B O 1
ATOM 3062 N N . ILE B 1 141 ? -4.812 24.688 8.32 1 98.44 141 ILE B N 1
ATOM 3063 C CA . ILE B 1 141 ? -4.121 23.766 9.227 1 98.44 141 ILE B CA 1
ATOM 3064 C C . ILE B 1 141 ? -2.809 24.391 9.688 1 98.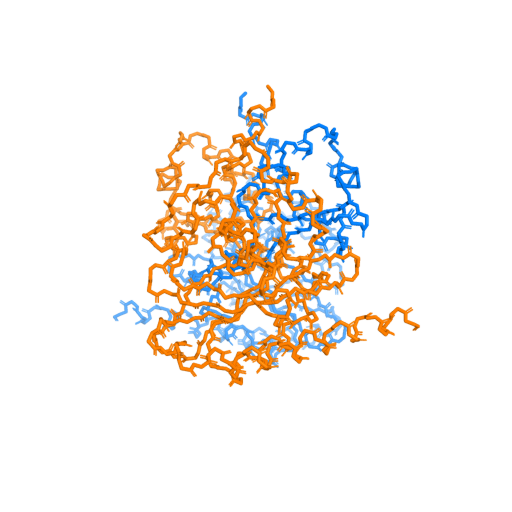44 141 ILE B C 1
ATOM 3066 O O . ILE B 1 141 ? -2.465 24.328 10.867 1 98.44 141 ILE B O 1
ATOM 3070 N N . GLY B 1 142 ? -2.092 24.984 8.742 1 98.19 142 GLY B N 1
ATOM 3071 C CA . GLY B 1 142 ? -0.855 25.656 9.094 1 98.19 142 GLY B CA 1
ATOM 3072 C C . GLY B 1 142 ? -1.058 26.781 10.094 1 98.19 142 GLY B C 1
ATOM 3073 O O . GLY B 1 142 ? -0.347 26.875 11.094 1 98.19 142 GLY B O 1
ATOM 3074 N N . LYS B 1 143 ? -2.023 27.656 9.828 1 98 143 LYS B N 1
ATOM 3075 C CA . LYS B 1 143 ? -2.33 28.75 10.758 1 98 143 LYS B CA 1
ATOM 3076 C C . LYS B 1 143 ? -2.75 28.203 12.117 1 98 143 LYS B C 1
ATOM 3078 O O . LYS B 1 143 ? -2.41 28.797 13.156 1 98 143 LYS B O 1
ATOM 3083 N N . ALA B 1 144 ? -3.518 27.094 12.141 1 98.19 144 ALA B N 1
ATOM 3084 C CA . ALA B 1 144 ? -3.924 26.484 13.406 1 98.19 144 ALA B CA 1
ATOM 3085 C C . ALA B 1 144 ? -2.711 26 14.195 1 98.19 144 ALA B C 1
ATOM 3087 O O . ALA B 1 144 ? -2.623 26.219 15.406 1 98.19 144 ALA B O 1
ATOM 3088 N N . ILE B 1 145 ? -1.806 25.359 13.523 1 97.06 145 ILE B N 1
ATOM 3089 C CA . ILE B 1 145 ? -0.6 24.844 14.164 1 97.06 145 ILE B CA 1
ATOM 3090 C C . ILE B 1 145 ? 0.23 26 14.711 1 97.06 145 ILE B C 1
ATOM 3092 O O . ILE B 1 145 ? 0.684 25.953 15.859 1 97.06 145 ILE B O 1
ATOM 3096 N N . LEU B 1 146 ? 0.408 27.031 13.891 1 96.25 146 LEU B N 1
ATOM 3097 C CA . LEU B 1 146 ? 1.119 28.219 14.344 1 96.25 146 LEU B CA 1
ATOM 3098 C C . LEU B 1 146 ? 0.404 28.859 15.523 1 96.25 146 LEU B C 1
ATOM 3100 O O . LEU B 1 146 ? 1.049 29.406 16.422 1 96.25 146 LEU B O 1
ATOM 3104 N N . GLY B 1 147 ? -0.904 28.797 15.438 1 95.56 147 GLY B N 1
ATOM 3105 C CA . GLY B 1 147 ? -1.725 29.344 16.5 1 95.56 147 GLY B CA 1
ATOM 3106 C C . GLY B 1 147 ? -1.514 28.656 17.844 1 95.56 147 GLY B C 1
ATOM 3107 O O . GLY B 1 147 ? -1.839 29.203 18.891 1 95.56 147 GLY B O 1
ATOM 3108 N N . GLY B 1 148 ? -1.07 27.391 17.812 1 93.31 148 GLY B N 1
ATOM 3109 C CA . GLY B 1 148 ? -0.782 26.641 19.031 1 93.31 148 GLY B CA 1
ATOM 3110 C C . GLY B 1 148 ? 0.527 27.047 19.688 1 93.31 148 GLY B C 1
ATOM 3111 O O . GLY B 1 148 ? 0.798 26.672 20.828 1 93.31 148 GLY B O 1
ATOM 3112 N N . LEU B 1 149 ? 1.314 27.859 19.062 1 93.19 149 LEU B N 1
ATOM 3113 C CA . LEU B 1 149 ? 2.6 28.297 19.578 1 93.19 149 LEU B CA 1
ATOM 3114 C C . LEU B 1 149 ? 2.42 29.484 20.516 1 93.19 149 LEU B C 1
ATOM 3116 O O . LEU B 1 149 ? 1.512 30.297 20.344 1 93.19 149 LEU B O 1
ATOM 3120 N N . LYS B 1 150 ? 3.355 29.578 21.484 1 93.44 150 LYS B N 1
ATOM 3121 C CA . LYS B 1 150 ? 3.43 30.812 22.25 1 93.44 150 LYS B CA 1
ATOM 3122 C C . LYS B 1 150 ? 3.844 31.984 21.375 1 93.44 150 LYS B C 1
ATOM 3124 O O . LYS B 1 150 ? 4.504 31.797 20.359 1 93.44 150 LYS B O 1
ATOM 3129 N N . GLU B 1 151 ? 3.42 33.094 21.781 1 91.56 151 GLU B N 1
ATOM 3130 C CA . GLU B 1 151 ? 3.67 34.281 20.969 1 91.56 151 GLU B CA 1
ATOM 3131 C C . GLU B 1 151 ? 5.152 34.406 20.641 1 91.56 151 GLU B C 1
ATOM 3133 O O . GLU B 1 151 ? 5.516 34.719 19.5 1 91.56 151 GLU B O 1
ATOM 3138 N N . GLN B 1 152 ? 5.996 34.219 21.578 1 93.88 152 GLN B N 1
ATOM 3139 C CA . GLN B 1 152 ? 7.438 34.312 21.359 1 93.88 152 GLN B CA 1
ATOM 3140 C C . GLN B 1 152 ? 7.914 33.312 20.312 1 93.88 152 GLN B C 1
ATOM 3142 O O . GLN B 1 152 ? 8.734 33.656 19.453 1 93.88 152 GLN B O 1
ATOM 3147 N N . GLU B 1 153 ? 7.395 32.156 20.406 1 94.25 153 GLU B N 1
ATOM 3148 C CA . GLU B 1 153 ? 7.754 31.125 19.438 1 94.25 153 GLU B CA 1
ATOM 3149 C C . GLU B 1 153 ? 7.246 31.469 18.031 1 94.25 153 GLU B C 1
ATOM 3151 O O . GLU B 1 153 ? 7.93 31.219 17.047 1 94.25 153 GLU B O 1
ATOM 3156 N N . LEU B 1 154 ? 6.062 32 17.969 1 94.81 154 LEU B N 1
ATOM 3157 C CA . LEU B 1 154 ? 5.484 32.438 16.688 1 94.81 154 LEU B CA 1
ATOM 3158 C C . LEU B 1 154 ? 6.32 33.531 16.047 1 94.81 154 LEU B C 1
ATOM 3160 O O . LEU B 1 154 ? 6.652 33.438 14.859 1 94.81 154 LEU B O 1
ATOM 3164 N N . ARG B 1 155 ? 6.691 34.5 16.781 1 94.25 155 ARG B N 1
ATOM 3165 C CA . ARG B 1 155 ? 7.492 35.594 16.266 1 94.25 155 ARG B CA 1
ATOM 3166 C C . ARG B 1 155 ? 8.891 35.125 15.883 1 94.25 155 ARG B C 1
ATOM 3168 O O . ARG B 1 155 ? 9.477 35.625 14.914 1 94.25 155 ARG B O 1
ATOM 3175 N N . GLY B 1 156 ? 9.438 34.188 16.688 1 94.56 156 GLY B N 1
ATOM 3176 C CA . GLY B 1 156 ? 10.695 33.562 16.312 1 94.56 156 GLY B CA 1
ATOM 3177 C C . GLY B 1 156 ? 10.633 32.844 14.984 1 94.56 156 GLY B C 1
ATOM 3178 O O . GLY B 1 156 ? 11.562 32.938 14.172 1 94.56 156 GLY B O 1
ATOM 3179 N N . TRP B 1 157 ? 9.547 32.125 14.742 1 93.56 157 TRP B N 1
ATOM 3180 C CA . TRP B 1 157 ? 9.336 31.422 13.484 1 93.56 157 TRP B CA 1
ATOM 3181 C C . TRP B 1 157 ? 9.242 32.406 12.32 1 93.56 157 TRP B C 1
ATOM 3183 O O . TRP B 1 157 ? 9.742 32.125 11.227 1 93.56 157 TRP B O 1
ATOM 3193 N N . LEU B 1 158 ? 8.719 33.531 12.516 1 94.38 158 LEU B N 1
ATOM 3194 C CA . LEU B 1 158 ? 8.492 34.562 11.484 1 94.38 158 LEU B CA 1
ATOM 3195 C C . LEU B 1 158 ? 9.75 35.375 11.227 1 94.38 158 LEU B C 1
ATOM 3197 O O . LEU B 1 158 ? 9.898 35.969 10.164 1 94.38 158 LEU B O 1
ATOM 3201 N N . ALA B 1 159 ? 10.586 35.344 12.219 1 91.69 159 ALA B N 1
ATOM 3202 C CA . ALA B 1 159 ? 11.758 36.219 12.133 1 91.69 159 ALA B CA 1
ATOM 3203 C C . ALA B 1 159 ? 12.602 35.875 10.906 1 91.69 159 ALA B C 1
ATOM 3205 O O . ALA B 1 159 ? 13.062 34.75 10.758 1 91.69 159 ALA B O 1
ATOM 3206 N N . GLY B 1 160 ? 12.773 36.812 10.016 1 88.44 160 GLY B N 1
ATOM 3207 C CA . GLY B 1 160 ? 13.617 36.656 8.844 1 88.44 160 GLY B CA 1
ATOM 3208 C C . GLY B 1 160 ? 13.008 35.781 7.77 1 88.44 160 GLY B C 1
ATOM 3209 O O . GLY B 1 160 ? 13.656 35.438 6.777 1 88.44 160 GLY B O 1
ATOM 3210 N N . ARG B 1 161 ? 11.789 35.406 7.938 1 90.44 161 ARG B N 1
ATOM 3211 C CA . ARG B 1 161 ? 11.148 34.5 6.984 1 90.44 161 ARG B CA 1
ATOM 3212 C C . ARG B 1 161 ? 10.359 35.281 5.941 1 90.44 161 ARG B C 1
ATOM 3214 O O . ARG B 1 161 ? 9.695 36.281 6.27 1 90.44 161 ARG B O 1
ATOM 3221 N N . GLU B 1 162 ? 10.578 34.844 4.734 1 91.94 162 GLU B N 1
ATOM 3222 C CA . GLU B 1 162 ? 9.711 35.344 3.68 1 91.94 162 GLU B CA 1
ATOM 3223 C C . GLU B 1 162 ? 8.383 34.594 3.639 1 91.94 162 GLU B C 1
ATOM 3225 O O . GLU B 1 162 ? 8.344 33.375 3.883 1 91.94 162 GLU B O 1
ATOM 3230 N N . LEU B 1 163 ? 7.336 35.312 3.418 1 96.25 163 LEU B N 1
ATOM 3231 C CA . LEU B 1 163 ? 6 34.75 3.232 1 96.25 163 LEU B CA 1
ATOM 3232 C C . LEU B 1 163 ? 5.535 34.938 1.792 1 96.25 163 LEU B C 1
ATOM 3234 O O . LEU B 1 163 ? 4.855 35.906 1.471 1 96.25 163 LEU B O 1
ATOM 3238 N N . PRO B 1 164 ? 5.855 33.969 1.008 1 95.25 164 PRO B N 1
ATOM 3239 C CA . PRO B 1 164 ? 5.504 34.125 -0.406 1 95.25 164 PRO B CA 1
ATOM 3240 C C . PRO B 1 164 ? 3.996 34.188 -0.637 1 95.25 164 PRO B C 1
ATOM 3242 O O . PRO B 1 164 ? 3.236 33.5 0.046 1 95.25 164 PRO B O 1
ATOM 3245 N N . ALA B 1 165 ? 3.594 35 -1.639 1 96.88 165 ALA B N 1
ATOM 3246 C CA . ALA B 1 165 ? 2.195 35.031 -2.053 1 96.88 165 ALA B CA 1
ATOM 3247 C C . ALA B 1 165 ? 1.839 33.812 -2.887 1 96.88 165 ALA B C 1
ATOM 3249 O O . ALA B 1 165 ? 2.342 33.656 -4 1 96.88 165 ALA B O 1
ATOM 3250 N N . ILE B 1 166 ? 0.922 33 -2.391 1 96.56 166 ILE B N 1
ATOM 3251 C CA . ILE B 1 166 ? 0.434 31.844 -3.143 1 96.56 166 ILE B CA 1
ATOM 3252 C C . ILE B 1 166 ? -0.741 32.281 -4.023 1 96.56 166 ILE B C 1
ATOM 3254 O O . ILE B 1 166 ? -0.864 31.812 -5.164 1 96.56 166 ILE B O 1
ATOM 3258 N N . THR B 1 167 ? -1.628 33.062 -3.453 1 96.31 167 THR B N 1
ATOM 3259 C CA . THR B 1 167 ? -2.715 33.719 -4.148 1 96.31 167 THR B CA 1
ATOM 3260 C C . THR B 1 167 ? -2.723 35.219 -3.811 1 96.31 167 THR B C 1
ATOM 3262 O O . THR B 1 167 ? -1.909 35.688 -3.01 1 96.31 167 THR B O 1
ATOM 3265 N N . MET B 1 168 ? -3.658 35.906 -4.387 1 96.06 168 MET B N 1
ATOM 3266 C CA . MET B 1 168 ? -3.797 37.344 -4.113 1 96.06 168 MET B CA 1
ATOM 3267 C C . MET B 1 168 ? -4.273 37.594 -2.686 1 96.06 168 MET B C 1
ATOM 3269 O O . MET B 1 168 ? -4.074 38.656 -2.133 1 96.06 168 MET B O 1
ATOM 3273 N N . ALA B 1 169 ? -4.871 36.562 -2.113 1 96.81 169 ALA B N 1
ATOM 3274 C CA . ALA B 1 169 ? -5.457 36.719 -0.783 1 96.81 169 ALA B CA 1
ATOM 3275 C C . ALA B 1 169 ? -4.465 36.312 0.302 1 96.81 169 ALA B C 1
ATOM 3277 O O . ALA B 1 169 ? -4.73 36.5 1.494 1 96.81 169 ALA B O 1
ATOM 3278 N N . THR B 1 170 ? -3.281 35.812 -0.087 1 97.81 170 THR B N 1
ATOM 3279 C CA . THR B 1 170 ? -2.299 35.344 0.881 1 97.81 170 THR B CA 1
ATOM 3280 C C . THR B 1 170 ? -1.788 36.5 1.739 1 97.81 170 THR B C 1
ATOM 3282 O O . THR B 1 170 ? -1.494 37.562 1.225 1 97.81 170 THR B O 1
ATOM 3285 N N . LYS B 1 171 ? -1.73 36.312 3.051 1 96.69 171 LYS B N 1
ATOM 3286 C CA . LYS B 1 171 ? -1.124 37.281 3.941 1 96.69 171 LYS B CA 1
ATOM 3287 C C . LYS B 1 171 ? 0.4 37.219 3.889 1 96.69 171 LYS B C 1
ATOM 3289 O O . LYS B 1 171 ? 0.997 36.25 4.379 1 96.69 171 LYS B O 1
ATOM 3294 N N . THR B 1 172 ? 1.037 38.219 3.334 1 96.44 172 THR B N 1
ATOM 3295 C CA . THR B 1 172 ? 2.48 38.188 3.127 1 96.44 172 THR B CA 1
ATOM 3296 C C . THR B 1 172 ? 3.191 39.094 4.129 1 96.44 172 THR B C 1
ATOM 3298 O O . THR B 1 172 ? 4.422 39.094 4.203 1 96.44 172 THR B O 1
ATOM 3301 N N . ASP B 1 173 ? 2.432 39.906 4.855 1 95.5 173 ASP B N 1
ATOM 3302 C CA . ASP B 1 173 ? 2.967 40.719 5.93 1 95.5 173 ASP B CA 1
ATOM 3303 C C . ASP B 1 173 ? 2.988 39.969 7.25 1 95.5 173 ASP B C 1
ATOM 3305 O O . ASP B 1 173 ? 1.942 39.531 7.75 1 95.5 173 ASP B O 1
ATOM 3309 N N . PRO B 1 174 ? 4.191 39.875 7.812 1 95.75 174 PRO B N 1
ATOM 3310 C CA . PRO B 1 174 ? 4.305 39.125 9.062 1 95.75 174 PRO B CA 1
ATOM 3311 C C . PRO B 1 174 ? 3.375 39.625 10.156 1 95.75 174 PRO B C 1
ATOM 3313 O O . PRO B 1 174 ? 2.758 38.844 10.875 1 95.75 174 PRO B O 1
ATOM 3316 N N . GLU B 1 175 ? 3.291 40.906 10.281 1 95.12 175 GLU B N 1
ATOM 3317 C CA . GLU B 1 175 ? 2.445 41.469 11.328 1 95.12 175 GLU B CA 1
ATOM 3318 C C . GLU B 1 175 ? 0.97 41.156 11.055 1 95.12 175 GLU B C 1
ATOM 3320 O O . GLU B 1 175 ? 0.195 40.938 11.992 1 95.12 175 GLU B O 1
ATOM 3325 N N . ALA B 1 176 ? 0.553 41.219 9.797 1 95.81 176 ALA B N 1
ATOM 3326 C CA . ALA B 1 176 ? -0.818 40.875 9.438 1 95.81 176 ALA B CA 1
ATOM 3327 C C . ALA B 1 176 ? -1.12 39.406 9.773 1 95.81 176 ALA B C 1
ATOM 3329 O O . ALA B 1 176 ? -2.213 39.094 10.242 1 95.81 176 ALA B O 1
ATOM 3330 N N . LEU B 1 177 ? -0.197 38.562 9.516 1 96.62 177 LEU B N 1
ATOM 3331 C CA . LEU B 1 177 ? -0.365 37.125 9.836 1 96.62 177 LEU B CA 1
ATOM 3332 C C . LEU B 1 177 ? -0.47 36.938 11.344 1 96.62 177 LEU B C 1
ATOM 3334 O O . LEU B 1 177 ? -1.323 36.156 11.812 1 96.62 177 LEU B O 1
ATOM 3338 N N . VAL B 1 178 ? 0.403 37.594 12.117 1 95.88 178 VAL B N 1
ATOM 3339 C CA . VAL B 1 178 ? 0.382 37.5 13.57 1 95.88 178 VAL B CA 1
ATOM 3340 C C . VAL B 1 178 ? -0.979 37.938 14.109 1 95.88 178 VAL B C 1
ATOM 3342 O O . VAL B 1 178 ? -1.571 37.25 14.953 1 95.88 178 VAL B O 1
ATOM 3345 N N . ARG B 1 179 ? -1.502 39.062 13.625 1 95.94 179 ARG B N 1
ATOM 3346 C CA . ARG B 1 179 ? -2.805 39.562 14.055 1 95.94 179 ARG B CA 1
ATOM 3347 C C . ARG B 1 179 ? -3.91 38.562 13.727 1 95.94 179 ARG B C 1
ATOM 3349 O O . ARG B 1 179 ? -4.797 38.344 14.547 1 95.94 179 ARG B O 1
ATOM 3356 N N . ASP B 1 180 ? -3.84 38.062 12.555 1 96.56 180 ASP B N 1
ATOM 3357 C CA . ASP B 1 180 ? -4.816 37.062 12.125 1 96.56 180 ASP B CA 1
ATOM 3358 C C . ASP B 1 180 ? -4.797 35.844 13.047 1 96.56 180 ASP B C 1
ATOM 3360 O O . ASP B 1 180 ? -5.848 35.375 13.492 1 96.56 180 ASP B O 1
ATOM 3364 N N . ILE B 1 181 ? -3.656 35.344 13.391 1 97 181 ILE B N 1
ATOM 3365 C CA . ILE B 1 181 ? -3.49 34.156 14.219 1 97 181 ILE B CA 1
ATOM 3366 C C . ILE B 1 181 ? -3.982 34.438 15.641 1 97 181 ILE B C 1
ATOM 3368 O O . ILE B 1 181 ? -4.668 33.625 16.25 1 97 181 ILE B O 1
ATOM 3372 N N . GLN B 1 182 ? -3.648 35.625 16.156 1 95.12 182 GLN B N 1
ATOM 3373 C CA . GLN B 1 182 ? -4.055 35.969 17.5 1 95.12 182 GLN B CA 1
ATOM 3374 C C . GLN B 1 182 ? -5.57 36.094 17.609 1 95.12 182 GLN B C 1
ATOM 3376 O O . GLN B 1 182 ? -6.168 35.656 18.594 1 95.12 182 GLN B O 1
ATOM 3381 N N . GLU B 1 183 ? -6.156 36.75 16.625 1 95.75 183 GLU B N 1
ATOM 3382 C CA . GLU B 1 183 ? -7.613 36.844 16.594 1 95.75 183 GLU B CA 1
ATOM 3383 C C . GLU B 1 183 ? -8.258 35.469 16.5 1 95.75 183 GLU B C 1
ATOM 3385 O O . GLU B 1 183 ? -9.266 35.219 17.172 1 95.75 183 GLU B O 1
ATOM 3390 N N . SER B 1 184 ? -7.73 34.656 15.703 1 96.38 184 SER B N 1
ATOM 3391 C CA . SER B 1 184 ? -8.234 33.312 15.531 1 96.38 184 SER B CA 1
ATOM 3392 C C . SER B 1 184 ? -8.117 32.5 16.812 1 96.38 184 SER B C 1
ATOM 3394 O O . SER B 1 184 ? -8.992 31.703 17.141 1 96.38 184 SER B O 1
ATOM 3396 N N . ARG B 1 185 ? -7.016 32.656 17.5 1 95 185 ARG B N 1
ATOM 3397 C CA . ARG B 1 185 ? -6.809 31.984 18.781 1 95 185 ARG B CA 1
ATOM 3398 C C . ARG B 1 185 ? -7.934 32.312 19.766 1 95 185 ARG B C 1
ATOM 3400 O O . ARG B 1 185 ? -8.422 31.422 20.469 1 95 185 ARG B O 1
ATOM 3407 N N . ARG B 1 186 ? -8.297 33.562 19.797 1 93.38 186 ARG B N 1
ATOM 3408 C CA . ARG B 1 186 ? -9.375 34 20.672 1 93.38 186 ARG B CA 1
ATOM 3409 C C . ARG B 1 186 ? -10.703 33.375 20.281 1 93.38 186 ARG B C 1
ATOM 3411 O O . ARG B 1 186 ? -11.516 33 21.141 1 93.38 186 ARG B O 1
ATOM 3418 N N . ALA B 1 187 ? -10.906 33.188 19.016 1 93.81 187 ALA B N 1
ATOM 3419 C CA . ALA B 1 187 ? -12.141 32.594 18.5 1 93.81 187 ALA B CA 1
ATOM 3420 C C . ALA B 1 187 ? -12.141 31.078 18.672 1 93.81 187 ALA B C 1
ATOM 3422 O O . ALA B 1 187 ? -13.203 30.453 18.688 1 93.81 187 ALA B O 1
ATOM 3423 N N . GLY B 1 188 ? -10.914 30.438 18.688 1 95.25 188 GLY B N 1
ATOM 3424 C CA . GLY B 1 188 ? -10.781 29 18.844 1 95.25 188 GLY B CA 1
ATOM 3425 C C . GLY B 1 188 ? -10.68 28.266 17.531 1 95.25 188 GLY B C 1
ATOM 3426 O O . GLY B 1 188 ? -10.648 27.031 17.516 1 95.25 188 GLY B O 1
ATOM 3427 N N . TYR B 1 189 ? -10.766 29.016 16.453 1 97.75 189 TYR B N 1
ATOM 3428 C CA . TYR B 1 189 ? -10.617 28.406 15.133 1 97.75 189 TYR B CA 1
ATOM 3429 C C . TYR B 1 189 ? -9.898 29.359 14.172 1 97.75 189 TYR B C 1
ATOM 3431 O O . TYR B 1 189 ? -9.836 30.562 14.414 1 97.75 189 TYR B O 1
ATOM 3439 N N . PHE B 1 190 ? -9.352 28.812 13.086 1 98.38 190 PHE B N 1
ATOM 3440 C CA . PHE B 1 190 ? -8.516 29.516 12.109 1 98.38 190 PHE B CA 1
ATOM 3441 C C . PHE B 1 190 ? -9.094 29.375 10.711 1 98.38 190 PHE B C 1
ATOM 3443 O O . PHE B 1 190 ? -9.383 28.266 10.258 1 98.38 190 PHE B O 1
ATOM 3450 N N . VAL B 1 191 ? -9.203 30.516 10.039 1 98.06 191 VAL B N 1
ATOM 3451 C CA . VAL B 1 191 ? -9.891 30.5 8.75 1 98.06 191 VAL B CA 1
ATOM 3452 C C . VAL B 1 191 ? -8.938 30.984 7.656 1 98.06 191 VAL B C 1
ATOM 3454 O O . VAL B 1 191 ? -8.125 31.891 7.879 1 98.06 191 VAL B O 1
ATOM 3457 N N . THR B 1 192 ? -8.992 30.344 6.535 1 98 192 THR B N 1
ATOM 3458 C CA . THR B 1 192 ? -8.398 30.844 5.305 1 98 192 THR B CA 1
ATOM 3459 C C . THR B 1 192 ? -9.477 31.172 4.273 1 98 192 THR B C 1
ATOM 3461 O O . THR B 1 192 ? -10.461 30.438 4.145 1 98 192 THR B O 1
ATOM 3464 N N . ARG B 1 193 ? -9.328 32.25 3.672 1 97.06 193 ARG B N 1
ATOM 3465 C CA . ARG B 1 193 ? -10.258 32.75 2.67 1 97.06 193 ARG B CA 1
ATOM 3466 C C . ARG B 1 193 ? -9.578 32.906 1.317 1 97.06 193 ARG B C 1
ATOM 3468 O O . ARG B 1 193 ? -9.398 34.031 0.842 1 97.06 193 ARG B O 1
ATOM 3475 N N . GLY B 1 194 ? -9.258 31.75 0.758 1 97.12 194 GLY B N 1
ATOM 3476 C CA . GLY B 1 194 ? -8.633 31.766 -0.554 1 97.12 194 GLY B CA 1
ATOM 3477 C C . GLY B 1 194 ? -7.141 32.031 -0.502 1 97.12 194 GLY B C 1
ATOM 3478 O O . GLY B 1 194 ? -6.543 32.438 -1.502 1 97.12 194 GLY B O 1
ATOM 3479 N N . GLU B 1 195 ? -6.484 31.875 0.6 1 97.19 195 GLU B N 1
ATOM 3480 C CA . GLU B 1 195 ? -5.094 32.25 0.817 1 97.19 195 GLU B CA 1
ATOM 3481 C C . GLU B 1 195 ? -4.141 31.219 0.208 1 97.19 195 GLU B C 1
ATOM 3483 O O . GLU B 1 195 ? -2.996 31.547 -0.113 1 97.19 195 GLU B O 1
ATOM 3488 N N . ASN B 1 196 ? -4.566 29.922 0.12 1 95.06 196 ASN B N 1
ATOM 3489 C CA . ASN B 1 196 ? -3.76 28.859 -0.474 1 95.06 196 ASN B CA 1
ATOM 3490 C C . ASN B 1 196 ? -4.273 28.469 -1.858 1 95.06 196 ASN B C 1
ATOM 3492 O O . ASN B 1 196 ? -3.484 28.156 -2.754 1 95.06 196 ASN B O 1
ATOM 3496 N N . VAL B 1 197 ? -5.477 28.375 -2.033 1 91.69 197 VAL B N 1
ATOM 3497 C CA . VAL B 1 197 ? -6.215 28.156 -3.273 1 91.69 197 VAL B CA 1
ATOM 3498 C C . VAL B 1 197 ? -7.344 29.188 -3.387 1 91.69 197 VAL B C 1
ATOM 3500 O O . VAL B 1 197 ? -8.227 29.234 -2.531 1 91.69 197 VAL B O 1
ATOM 3503 N N . SER B 1 198 ? -7.387 29.922 -4.434 1 94.5 198 SER B N 1
ATOM 3504 C CA . SER B 1 198 ? -8.227 31.109 -4.543 1 94.5 198 SER B CA 1
ATOM 3505 C C . SER B 1 198 ? -9.695 30.766 -4.312 1 94.5 198 SER B C 1
ATOM 3507 O O . SER B 1 198 ? -10.43 31.547 -3.699 1 94.5 198 SER B O 1
ATOM 3509 N N . ASP B 1 199 ? -10.086 29.594 -4.77 1 94.5 199 ASP B N 1
ATOM 3510 C CA . ASP B 1 199 ? -11.516 29.297 -4.75 1 94.5 199 ASP B CA 1
ATOM 3511 C C . ASP B 1 199 ? -11.859 28.359 -3.586 1 94.5 199 ASP B C 1
ATOM 3513 O O . ASP B 1 199 ? -12.953 27.797 -3.541 1 94.5 199 ASP B O 1
ATOM 3517 N N . VAL B 1 200 ? -10.945 28.25 -2.623 1 96.12 200 VAL B N 1
ATOM 3518 C CA . VAL B 1 200 ? -11.164 27.328 -1.509 1 96.12 200 VAL B CA 1
ATOM 3519 C C . VAL B 1 200 ? -11.062 28.094 -0.188 1 96.12 200 VAL B C 1
ATOM 3521 O O . VAL B 1 200 ? -10.117 28.859 0.029 1 96.12 200 VAL B O 1
ATOM 3524 N N . TRP B 1 201 ? -12.094 27.984 0.644 1 98.12 201 TRP B N 1
ATOM 3525 C CA . TRP B 1 201 ? -12.031 28.438 2.033 1 98.12 201 TRP B CA 1
ATOM 3526 C C . TRP B 1 201 ? -11.938 27.234 2.98 1 98.12 201 TRP B C 1
ATOM 3528 O O . TRP B 1 201 ? -12.336 26.125 2.625 1 98.12 201 TRP B O 1
ATOM 3538 N N . ALA B 1 202 ? -11.352 27.469 4.109 1 98.56 202 ALA B N 1
ATOM 3539 C CA . ALA B 1 202 ? -11.227 26.391 5.082 1 98.56 202 ALA B CA 1
ATOM 3540 C C . ALA B 1 202 ? -11.227 26.938 6.508 1 98.56 202 ALA B C 1
ATOM 3542 O O . ALA B 1 202 ? -10.875 28.094 6.734 1 98.56 202 ALA B O 1
ATOM 3543 N N . VAL B 1 203 ? -11.68 26.109 7.43 1 98.69 203 VAL B N 1
ATOM 3544 C CA . VAL B 1 203 ? -11.609 26.375 8.859 1 98.69 203 VAL B CA 1
ATOM 3545 C C . VAL B 1 203 ? -10.914 25.219 9.57 1 98.69 203 VAL B C 1
ATOM 3547 O O . VAL B 1 203 ? -11.125 24.062 9.242 1 98.69 203 VAL B O 1
ATOM 3550 N N . ALA B 1 204 ? -9.992 25.547 10.469 1 98.75 204 ALA B N 1
ATOM 3551 C CA . ALA B 1 204 ? -9.211 24.531 11.156 1 98.75 204 ALA B CA 1
ATOM 3552 C C . ALA B 1 204 ? -9.07 24.844 12.641 1 98.75 204 ALA B C 1
ATOM 3554 O O . ALA B 1 204 ? -9.297 25.984 13.062 1 98.75 204 ALA B O 1
ATOM 3555 N N . THR B 1 205 ? -8.773 23.891 13.367 1 97.94 205 THR B N 1
ATOM 3556 C CA . THR B 1 205 ? -8.32 24.031 14.75 1 97.94 205 THR B CA 1
ATOM 3557 C C . THR B 1 205 ? -7.281 22.953 15.086 1 97.94 205 THR B C 1
ATOM 3559 O O . THR B 1 205 ? -7.047 22.047 14.305 1 97.94 205 THR B O 1
ATOM 3562 N N . PHE B 1 206 ? -6.551 23.172 16.156 1 96.5 206 PHE B N 1
ATOM 3563 C CA . PHE B 1 206 ? -5.488 22.234 16.516 1 96.5 206 PHE B CA 1
ATOM 3564 C C . PHE B 1 206 ? -5.852 21.469 17.781 1 96.5 206 PHE B C 1
ATOM 3566 O O . PHE B 1 206 ? -6.766 21.859 18.516 1 96.5 206 PHE B O 1
ATOM 3573 N N . LEU B 1 207 ? -5.297 20.312 17.922 1 93.75 207 LEU B N 1
ATOM 3574 C CA . LEU B 1 207 ? -5.438 19.484 19.125 1 93.75 207 LEU B CA 1
ATOM 3575 C C . LEU B 1 207 ? -4.129 18.781 19.453 1 93.75 207 LEU B C 1
ATOM 3577 O O . LEU B 1 207 ? -3.244 18.672 18.594 1 93.75 207 LEU B O 1
ATOM 3581 N N . THR B 1 208 ? -4.023 18.438 20.656 1 89.94 208 THR B N 1
ATOM 3582 C CA . THR B 1 208 ? -2.875 17.656 21.109 1 89.94 208 THR B CA 1
ATOM 3583 C C . THR B 1 208 ? -3.283 16.203 21.391 1 89.94 208 THR B C 1
ATOM 3585 O O . THR B 1 208 ? -4.199 15.961 22.172 1 89.94 208 THR B O 1
ATOM 3588 N N . LEU B 1 209 ? -2.686 15.32 20.594 1 87.38 209 LEU B N 1
ATOM 3589 C CA . LEU B 1 209 ? -2.883 13.891 20.812 1 87.38 209 LEU B CA 1
ATOM 3590 C C . LEU B 1 209 ? -1.551 13.18 21.031 1 87.38 209 LEU B C 1
ATOM 3592 O O . LEU B 1 209 ? -0.642 13.289 20.203 1 87.38 209 LEU B O 1
ATOM 3596 N N . ASN B 1 210 ? -1.394 12.445 22.141 1 83.38 210 ASN B N 1
ATOM 3597 C CA . ASN B 1 210 ? -0.171 11.703 22.438 1 83.38 210 ASN B CA 1
ATOM 3598 C C . ASN B 1 210 ? 1.064 12.594 22.312 1 83.38 210 ASN B C 1
ATOM 3600 O O . ASN B 1 210 ? 2.021 12.242 21.625 1 83.38 210 ASN B O 1
ATOM 3604 N N . ASN B 1 211 ? 0.962 13.773 22.875 1 85.88 211 ASN B N 1
ATOM 3605 C CA . ASN B 1 211 ? 2.055 14.742 22.953 1 85.88 211 ASN B CA 1
ATOM 3606 C C . ASN B 1 211 ? 2.404 15.305 21.578 1 85.88 211 ASN B C 1
ATOM 3608 O O . ASN B 1 211 ? 3.52 15.781 21.359 1 85.88 211 ASN B O 1
ATOM 3612 N N . GLU B 1 212 ? 1.507 15.125 20.609 1 91.69 212 GLU B N 1
ATOM 3613 C CA . GLU B 1 212 ? 1.686 15.672 19.266 1 91.69 212 GLU B CA 1
ATOM 3614 C C . GLU B 1 212 ? 0.618 16.719 18.953 1 91.69 212 GLU B C 1
ATOM 3616 O O . GLU B 1 212 ? -0.554 16.531 19.297 1 91.69 212 GLU B O 1
ATOM 3621 N N . THR B 1 213 ? 1.069 17.812 18.422 1 93.31 213 THR B N 1
ATOM 3622 C CA . THR B 1 213 ? 0.112 18.797 17.938 1 93.31 213 THR B CA 1
ATOM 3623 C C . THR B 1 213 ? -0.383 18.453 16.547 1 93.31 213 THR B C 1
ATOM 3625 O O . THR B 1 213 ? 0.414 18.328 15.609 1 93.31 213 THR B O 1
ATOM 3628 N N . LEU B 1 214 ? -1.609 18.188 16.391 1 96.12 214 LEU B N 1
ATOM 3629 C CA . LEU B 1 214 ? -2.297 17.953 15.117 1 96.12 214 LEU B CA 1
ATOM 3630 C C . LEU B 1 214 ? -3.318 19.047 14.844 1 96.12 214 LEU B C 1
ATOM 3632 O O . LEU B 1 214 ? -3.604 19.875 15.719 1 96.12 214 LEU B O 1
ATOM 3636 N N . ALA B 1 215 ? -3.754 19.109 13.672 1 97.81 215 ALA B N 1
ATOM 3637 C CA . ALA B 1 215 ? -4.832 20.031 13.305 1 97.81 215 ALA B CA 1
ATOM 3638 C C . ALA B 1 215 ? -5.836 19.359 12.375 1 97.81 215 ALA B C 1
ATOM 3640 O O . ALA B 1 215 ? -5.477 18.469 11.602 1 97.81 215 ALA B O 1
ATOM 3641 N N . ILE B 1 216 ? -7.062 19.719 12.5 1 98.38 216 ILE B N 1
ATOM 3642 C CA . ILE B 1 216 ? -8.141 19.25 11.641 1 98.38 216 ILE B CA 1
ATOM 3643 C C . ILE B 1 216 ? -8.781 20.422 10.922 1 98.38 216 ILE B C 1
ATOM 3645 O O . ILE B 1 216 ? -9.008 21.484 11.516 1 98.38 216 ILE B O 1
ATOM 3649 N N . ALA B 1 217 ? -9.062 20.25 9.664 1 98.75 217 ALA B N 1
ATOM 3650 C CA . ALA B 1 217 ? -9.68 21.312 8.875 1 98.75 217 ALA B CA 1
ATOM 3651 C C . ALA B 1 217 ? -10.922 20.812 8.148 1 98.75 217 ALA B C 1
ATOM 3653 O O . ALA B 1 217 ? -11.031 19.625 7.848 1 98.75 217 ALA B O 1
ATOM 3654 N N . VAL B 1 218 ? -11.82 21.656 7.918 1 98.69 218 VAL B N 1
ATOM 3655 C CA . VAL B 1 218 ? -12.938 21.516 6.984 1 98.69 218 VAL B CA 1
ATOM 3656 C C . VAL B 1 218 ?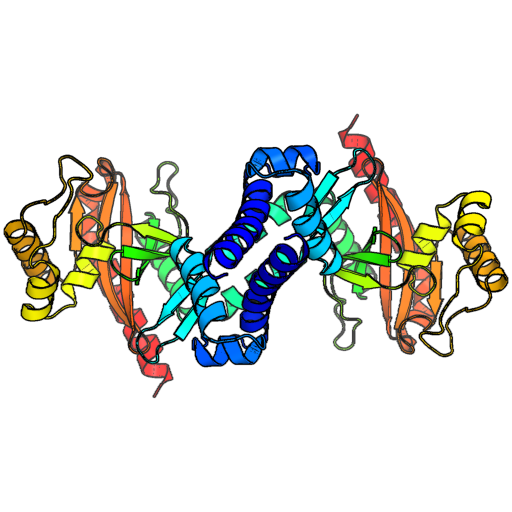 -12.773 22.5 5.828 1 98.69 218 VAL B C 1
ATOM 3658 O O . VAL B 1 218 ? -12.625 23.703 6.043 1 98.69 218 VAL B O 1
ATOM 3661 N N . ALA B 1 219 ? -12.734 22 4.629 1 98.56 219 ALA B N 1
ATOM 3662 C CA . ALA B 1 219 ? -12.453 22.828 3.465 1 98.56 219 ALA B CA 1
ATOM 3663 C C . ALA B 1 219 ? -13.477 22.594 2.357 1 98.56 219 ALA B C 1
ATOM 3665 O O . ALA B 1 219 ? -13.922 21.453 2.15 1 98.56 219 ALA B O 1
ATOM 3666 N N . GLY B 1 220 ? -13.828 23.609 1.623 1 97.38 220 GLY B N 1
ATOM 3667 C CA . GLY B 1 220 ? -14.758 23.531 0.512 1 97.38 220 GLY B CA 1
ATOM 3668 C C . GLY B 1 220 ? -14.742 24.766 -0.366 1 97.38 220 GLY B C 1
ATOM 3669 O O . GLY B 1 220 ? -13.953 25.688 -0.14 1 97.38 220 GLY B O 1
ATOM 3670 N N . PRO B 1 221 ? -15.531 24.734 -1.375 1 95.56 221 PRO B N 1
ATOM 3671 C CA . PRO B 1 221 ? -15.609 25.906 -2.258 1 95.56 221 PRO B CA 1
ATOM 3672 C C . PRO B 1 221 ? -16.031 27.172 -1.524 1 95.56 221 PRO B C 1
ATOM 3674 O O . PRO B 1 221 ? -16.906 27.109 -0.647 1 95.56 221 PRO B O 1
ATOM 3677 N N . LYS B 1 222 ? -15.406 28.266 -1.942 1 96 222 LYS B N 1
ATOM 3678 C CA . LYS B 1 222 ? -15.633 29.547 -1.292 1 96 222 LYS B CA 1
ATOM 3679 C C . LYS B 1 222 ? -17.125 29.875 -1.213 1 96 222 LYS B C 1
ATOM 3681 O O . LYS B 1 222 ? -17.609 30.344 -0.179 1 96 222 LYS B O 1
ATOM 3686 N N . ASN B 1 223 ? -17.906 29.547 -2.197 1 93.38 223 ASN B N 1
ATOM 3687 C CA . ASN B 1 223 ? -19.312 29.938 -2.262 1 93.38 223 ASN B CA 1
ATOM 3688 C C . ASN B 1 223 ? -20.141 29.234 -1.183 1 93.38 223 ASN B C 1
ATOM 3690 O O . ASN B 1 223 ? -21.062 29.828 -0.626 1 93.38 223 ASN B O 1
ATOM 3694 N N . ARG B 1 224 ? -19.797 28.062 -0.857 1 93.75 224 ARG B N 1
ATOM 3695 C CA . ARG B 1 224 ? -20.516 27.328 0.173 1 93.75 224 ARG B CA 1
ATOM 3696 C C . ARG B 1 224 ? -19.953 27.625 1.558 1 93.75 224 ARG B C 1
ATOM 3698 O O . ARG B 1 224 ? -20.703 27.797 2.516 1 93.75 224 ARG B O 1
ATOM 3705 N N . MET B 1 225 ? -18.688 27.766 1.645 1 96.19 225 MET B N 1
ATOM 3706 C CA . MET B 1 225 ? -18.031 27.922 2.938 1 96.19 225 MET B CA 1
ATOM 3707 C C . MET B 1 225 ? -18.312 29.297 3.529 1 96.19 225 MET B C 1
ATOM 3709 O O . MET B 1 225 ? -18.375 29.453 4.75 1 96.19 225 MET B O 1
ATOM 3713 N N . GLU B 1 226 ? -18.516 30.234 2.688 1 93.94 226 GLU B N 1
ATOM 3714 C CA . GLU B 1 226 ? -18.75 31.594 3.154 1 93.94 226 GLU B CA 1
ATOM 3715 C C . GLU B 1 226 ? -19.922 31.641 4.129 1 93.94 226 GLU B C 1
ATOM 3717 O O . GLU B 1 226 ? -19.906 32.406 5.094 1 93.94 226 GLU B O 1
ATOM 3722 N N . THR B 1 227 ? -20.859 30.844 3.936 1 92.94 227 THR B N 1
ATOM 3723 C CA . THR B 1 227 ? -22.062 30.875 4.773 1 92.94 227 THR B CA 1
ATOM 3724 C C . THR B 1 227 ? -21.969 29.812 5.875 1 92.94 227 THR B C 1
ATOM 3726 O O . THR B 1 227 ? -22.672 29.906 6.883 1 92.94 227 THR B O 1
ATOM 3729 N N . CYS B 1 228 ? -21.047 28.938 5.766 1 93.25 228 CYS B N 1
ATOM 3730 C CA . CYS B 1 228 ? -21.094 27.766 6.633 1 93.25 228 CYS B CA 1
ATOM 3731 C C . CY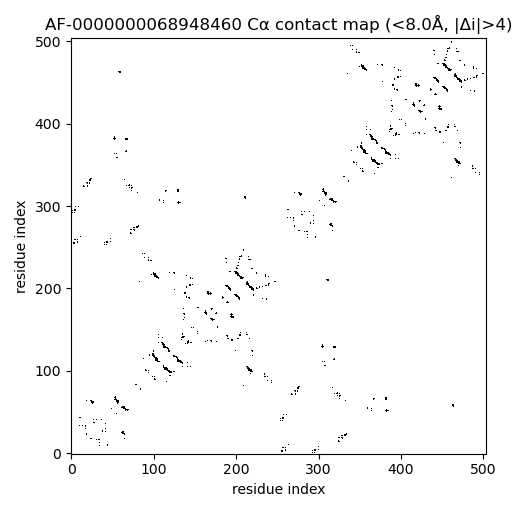S B 1 228 ? -19.969 27.781 7.652 1 93.25 228 CYS B C 1
ATOM 3733 O O . CYS B 1 228 ? -19.969 27 8.609 1 93.25 228 CYS B O 1
ATOM 3735 N N . ILE B 1 229 ? -19.078 28.703 7.633 1 95.12 229 ILE B N 1
ATOM 3736 C CA . ILE B 1 229 ? -17.859 28.703 8.438 1 95.12 229 ILE B CA 1
ATOM 3737 C C . ILE B 1 229 ? -18.219 28.688 9.922 1 95.12 229 ILE B C 1
ATOM 3739 O O . ILE B 1 229 ? -17.688 27.875 10.688 1 95.12 229 ILE B O 1
ATOM 3743 N N . PRO B 1 230 ? -19.172 29.594 10.344 1 94.12 230 PRO B N 1
ATOM 3744 C CA . PRO B 1 230 ? -19.469 29.578 11.773 1 94.12 230 PRO B CA 1
ATOM 3745 C C . PRO B 1 230 ? -19.984 28.234 12.266 1 94.12 230 PRO B C 1
ATOM 3747 O O . PRO B 1 230 ? -19.562 27.734 13.312 1 94.12 230 PRO B O 1
ATOM 3750 N N . GLU B 1 231 ? -20.828 27.656 11.516 1 95.75 231 GLU B N 1
ATOM 3751 C CA . GLU B 1 231 ? -21.375 26.359 11.891 1 95.75 231 GLU B CA 1
ATOM 3752 C C . GLU B 1 231 ? -20.312 25.266 11.797 1 95.75 231 GLU B C 1
ATOM 3754 O O . GLU B 1 231 ? -20.234 24.406 12.672 1 95.75 231 GLU B O 1
ATOM 3759 N N . CYS B 1 232 ? -19.531 25.312 10.75 1 97.44 232 CYS B N 1
ATOM 3760 C CA . CYS B 1 232 ? -18.453 24.344 10.586 1 97.44 232 CYS B CA 1
ATOM 3761 C C . CYS B 1 232 ? -17.469 24.438 11.734 1 97.44 232 CYS B C 1
ATOM 3763 O O . CYS B 1 232 ? -17.016 23.422 12.258 1 97.44 232 CYS B O 1
ATOM 3765 N N . ALA B 1 233 ? -17.188 25.641 12.102 1 97.62 233 ALA B N 1
ATOM 3766 C CA . ALA B 1 233 ? -16.234 25.875 13.195 1 97.62 233 ALA B CA 1
ATOM 3767 C C . ALA B 1 233 ? -16.75 25.281 14.5 1 97.62 233 ALA B C 1
ATOM 3769 O O . ALA B 1 233 ? -15.992 24.672 15.25 1 97.62 233 ALA B O 1
ATOM 3770 N N . LYS B 1 234 ? -18 25.469 14.758 1 96.94 234 LYS B N 1
ATOM 3771 C CA . LYS B 1 234 ? -18.594 24.953 15.984 1 96.94 234 LYS B CA 1
ATOM 3772 C C . LYS B 1 234 ? -18.484 23.438 16.062 1 96.94 234 LYS B C 1
ATOM 3774 O O . LYS B 1 234 ? -18.031 22.891 17.062 1 96.94 234 LYS B O 1
ATOM 3779 N N . VAL B 1 235 ? -18.828 22.781 15.008 1 97.75 235 VAL B N 1
ATOM 3780 C CA . VAL B 1 235 ? -18.781 21.328 14.961 1 97.75 235 VAL B CA 1
ATOM 3781 C C . VAL B 1 235 ? -17.328 20.844 15.023 1 97.75 235 VAL B C 1
ATOM 3783 O O . VAL B 1 235 ? -17.031 19.859 15.688 1 97.75 235 VAL B O 1
ATOM 3786 N N . LEU B 1 236 ? -16.469 21.547 14.352 1 98.12 236 LEU B N 1
ATOM 3787 C CA . LEU B 1 236 ? -15.055 21.234 14.297 1 98.12 236 LEU B CA 1
ATOM 3788 C C . LEU B 1 236 ? -14.43 21.297 15.688 1 98.12 236 LEU B C 1
ATOM 3790 O O . LEU B 1 236 ? -13.727 20.375 16.109 1 98.12 236 LEU B O 1
ATOM 3794 N N . VAL B 1 237 ? -14.688 22.375 16.391 1 96.75 237 VAL B N 1
ATOM 3795 C CA . VAL B 1 237 ? -14.125 22.578 17.734 1 96.75 237 VAL B CA 1
ATOM 3796 C C . VAL B 1 237 ? -14.641 21.5 18.672 1 96.75 237 VAL B C 1
ATOM 3798 O O . VAL B 1 237 ? -13.883 20.938 19.469 1 96.75 237 VAL B O 1
ATOM 3801 N N . ALA B 1 238 ? -15.922 21.172 18.547 1 95.75 238 ALA B N 1
ATOM 3802 C CA . ALA B 1 238 ? -16.5 20.109 19.359 1 95.75 238 ALA B CA 1
ATOM 3803 C C . ALA B 1 238 ? -15.852 18.766 19.047 1 95.75 238 ALA B C 1
ATOM 3805 O O . ALA B 1 238 ? -15.586 17.969 19.969 1 95.75 238 ALA B O 1
ATOM 3806 N N . THR B 1 239 ? -15.648 18.562 17.812 1 94.69 239 THR B N 1
ATOM 3807 C CA . THR B 1 239 ? -15.016 17.328 17.359 1 94.69 239 THR B CA 1
ATOM 3808 C C . THR B 1 239 ? -13.609 17.188 17.938 1 94.69 239 THR B C 1
ATOM 3810 O O . THR B 1 239 ? -13.242 16.141 18.453 1 94.69 239 THR B O 1
ATOM 3813 N N . CYS B 1 240 ? -12.812 18.203 17.844 1 93.81 240 CYS B N 1
ATOM 3814 C CA . CYS B 1 240 ? -11.453 18.203 18.359 1 93.81 240 CYS B CA 1
ATOM 3815 C C . CYS B 1 240 ? -11.438 17.984 19.875 1 93.81 240 CYS B C 1
ATOM 3817 O O . CYS B 1 240 ? -10.594 17.266 20.391 1 93.81 240 CYS B O 1
ATOM 3819 N N . SER B 1 241 ? -12.375 18.609 20.562 1 91.69 241 SER B N 1
ATOM 3820 C CA . SER B 1 241 ? -12.5 18.422 22 1 91.69 241 SER B CA 1
ATOM 3821 C C . SER B 1 241 ? -12.82 16.969 22.344 1 91.69 241 SER B C 1
ATOM 3823 O O . SER B 1 241 ? -12.25 16.422 23.297 1 91.69 241 SER B O 1
ATOM 3825 N N . PHE B 1 242 ? -13.703 16.422 21.594 1 91.06 242 PHE B N 1
ATOM 3826 C CA . PHE B 1 242 ? -14.086 15.031 21.797 1 91.06 242 PHE B CA 1
ATOM 3827 C C . PHE B 1 242 ? -12.883 14.109 21.594 1 91.06 242 PHE B C 1
ATOM 3829 O O . PHE B 1 242 ? -12.633 13.227 22.406 1 91.06 242 PHE B O 1
ATOM 3836 N N . LEU B 1 243 ? -12.109 14.344 20.516 1 91.5 243 LEU B N 1
ATOM 3837 C CA . LEU B 1 243 ? -10.961 13.516 20.188 1 91.5 243 LEU B CA 1
ATOM 3838 C C . LEU B 1 243 ? -9.883 13.633 21.25 1 91.5 243 LEU B C 1
ATOM 3840 O O . LEU B 1 243 ? -9.234 12.648 21.609 1 91.5 243 LEU B O 1
ATOM 3844 N N . SER B 1 244 ? -9.648 14.766 21.734 1 87.75 244 SER B N 1
ATOM 3845 C CA . SER B 1 244 ? -8.633 15.016 22.75 1 87.75 244 SER B CA 1
ATOM 3846 C C . SER B 1 244 ? -8.969 14.281 24.047 1 87.75 244 SER B C 1
ATOM 3848 O O . SER B 1 244 ? -8.07 13.797 24.734 1 87.75 244 SER B O 1
ATOM 3850 N N . ARG B 1 245 ? -10.203 14.125 24.344 1 83.12 245 ARG B N 1
ATOM 3851 C CA . ARG B 1 245 ? -10.648 13.469 25.578 1 83.12 245 ARG B CA 1
ATOM 3852 C C . ARG B 1 245 ? -10.578 11.953 25.438 1 83.12 245 ARG B C 1
ATOM 3854 O O . ARG B 1 245 ? -10.352 11.242 26.422 1 83.12 245 ARG B O 1
ATOM 3861 N N . GLN B 1 246 ? -10.93 11.43 24.266 1 75.12 246 GLN B N 1
ATOM 3862 C CA . GLN B 1 246 ? -10.906 9.992 24.047 1 75.12 246 GLN B CA 1
ATOM 3863 C C . GLN B 1 246 ? -9.484 9.438 24.172 1 75.12 246 GLN B C 1
ATOM 3865 O O . GLN B 1 246 ? -9.289 8.32 24.641 1 75.12 246 GLN B O 1
ATOM 3870 N N . VAL B 1 247 ? -8.57 10.094 23.688 1 61.91 247 VAL B N 1
ATOM 3871 C CA . VAL B 1 247 ? -7.195 9.617 23.719 1 61.91 247 VAL B CA 1
ATOM 3872 C C . VAL B 1 247 ? -6.582 9.859 25.094 1 61.91 247 VAL B C 1
ATOM 3874 O O . VAL B 1 247 ? -5.766 9.062 25.562 1 61.91 247 VAL B O 1
ATOM 3877 N N . ALA B 1 248 ? -6.801 11.055 25.734 1 54.91 248 ALA B N 1
ATOM 3878 C CA . ALA B 1 248 ? -6.336 11.297 27.094 1 54.91 248 ALA B CA 1
ATOM 3879 C C . ALA B 1 248 ? -6.855 10.219 28.047 1 54.91 248 ALA B C 1
ATOM 3881 O O . ALA B 1 248 ? -6.172 9.844 29 1 54.91 248 ALA B O 1
ATOM 3882 N N . GLY B 1 249 ? -8.039 9.75 27.812 1 48.12 249 GLY B N 1
ATOM 3883 C CA . GLY B 1 249 ? -8.586 8.773 28.734 1 48.12 249 GLY B CA 1
ATOM 3884 C C . GLY B 1 249 ? -7.961 7.398 28.594 1 48.12 249 GLY B C 1
ATOM 3885 O O . GLY B 1 249 ? -8.133 6.535 29.453 1 48.12 249 GLY B O 1
ATOM 3886 N N . ASN B 1 250 ? -7.676 6.984 27.484 1 43.5 250 ASN B N 1
ATOM 3887 C CA . ASN B 1 250 ? -7.094 5.648 27.422 1 43.5 250 ASN B CA 1
ATOM 3888 C C . ASN B 1 250 ? -5.711 5.605 28.062 1 43.5 250 ASN B C 1
ATOM 3890 O O . ASN B 1 250 ? -5.078 4.551 28.109 1 43.5 250 ASN B O 1
ATOM 3894 N N . HIS B 1 251 ? -5.07 6.605 28.219 1 36.94 251 HIS B N 1
ATOM 3895 C CA . HIS B 1 251 ? -3.889 6.566 29.062 1 36.94 251 HIS B CA 1
ATOM 3896 C C . HIS B 1 251 ? -4.266 6.688 30.547 1 36.94 251 HIS B C 1
ATOM 3898 O O . HIS B 1 251 ? -3.393 6.719 31.406 1 36.94 251 HIS B O 1
ATOM 3904 N N . ALA B 1 252 ? -5.59 6.949 30.969 1 28.97 252 ALA B N 1
ATOM 3905 C CA . ALA B 1 252 ? -5.793 6.746 32.406 1 28.97 252 ALA B CA 1
ATOM 3906 C C . ALA B 1 252 ? -5.887 5.262 32.75 1 28.97 252 ALA B C 1
ATOM 3908 O O . ALA B 1 252 ? -6.57 4.504 32.062 1 28.97 252 ALA B O 1
#

InterPro domains:
  IPR005471 Transcription regulator IclR, N-terminal [PF09339] (8-56)
  IPR005471 Transcription regulator IclR, N-terminal [PS51077] (6-75)
  IPR005471 Transcription regulator IclR, N-terminal [SM00346] (6-96)
  IPR014757 Transcription regulator IclR, C-terminal [PF01614] (83-228)
  IPR014757 Transcription regulator IclR, C-terminal [PS51078] (69-249)
  IPR029016 GAF-like domain superfamily [G3DSA:3.30.450.40] (84-249)
  IPR036388 Winged helix-like DNA-binding domain superfamily [G3DSA:1.10.10.10] (3-77)
  IPR036390 Winged helix DNA-binding domain superfamily [SSF46785] (6-74)
  IPR050707 HTH-type Transcriptional Regulators in Metabolic Pathways [PTHR30136] (5-247)